Protein 4ZA3 (pdb70)

B-factor: mean 21.5, std 9.91, range [5.58, 64.9]

Foldseek 3Di:
DQEDELVDDALVVLVVSLVVVLVVLQVVFDDDPLGFTAGDPPDPLLPQWDWYWYAAPVRFIKIWTAGSQALFTAKIDADQEIEGEPPRPPCNCVRPSVRHHYDYDDFHRDQVGLCVLLVHHLQPQKEASVLQRVLRVCVNVVVPNCVSSSSSHCCQQHRLVSFWVVSSVVHNVCRVVVPIDGDDQQSVLCVVCQQVVQQQQVVCSVVVFFGPDWGWHADPVRRTDTDGGSPDCNPSVIGRYHRDDDD/DVVADFKDKAFKAAPPLWTWFQPPLDDAAPRFIATHHDDDDQRRIWMDGPQQFTDTPQWTWAADDLAWDGFIHTHHCVVCPVASYWDADPQAAIARVPSRFTWFCPDQDRRGTIHTHHDLLWLRRHMDTGHDRFWDKWWKAFAPRWTWFQDDVRWAIATDHDDPPPQRRIWTQHRSQWTARVVDRQKTWFADPDPVDFFITIDGDGRGLRGHWDQDPVAFTDSVSVQWTWFHVVSDRVVRTIGTGHDDPPHGGRGMDIGD

Sequence (507 aa):
NLSLSQSNFSADTYKSFIKNLRKQLTIGASYGSAGIPILKHSVPICERFLLVDLTNGDNETITLAINVEDAGFAAYRAADRSYFFQNAPPIASYVIFTD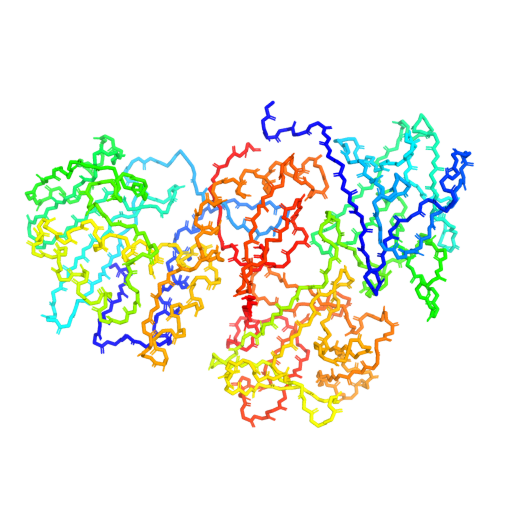TNQNIMNFNNTFESIEIVGGTTRSETPLGIMHFEASIFHLFVHDENYVPTSFLVLIQMVLEAAKFKFIEQKVIHSIMDMEDFTPGLAMLSLEENWTQLSLQLQASESLNGVFGDSVSLYNSMDEPIGVDSMYYPILTANMAFQLYQCPEQCSPQQRTTRISGRDGLCVDVYGALTADGSRVILYPCGQQQNQQWTFYPDNTIRSLGKCLATSALSSGSNVVITNCDYLRYDDGWMVSSSGTMMNKSSHLVLTANAATSRTNLTGENNVFAAKQAWRIGNYVEPIVTTIIGLRHMCLEATDNDTNVWLESCVKNKTKQYWALYSDDTIRVNNNRNLCVSSSTDSSSKLIVIRRCDGSINQRWVFTPQGTISNPGYEAVMDVAQNDVYLKKIVLSSATDKGNGQQWTVFY

CATH classification: 3.40.420.10 (+1 more: 4.10.470.10)

Radius of gyration: 24.36 Å; Cα contacts (8 Å, |Δi|>4): 1250; chains: 2; bounding box: 47×76×57 Å

InterPro domains:
  IPR000772 Ricin B, lectin domain [PF00652] (296-414)
  IPR000772 Ricin B, lectin domain [PF00652] (426-543)
  IPR000772 Ricin B, lectin domain [SM00458] (294-417)
  IPR000772 Ricin B, lectin domain [SM00458] (421-546)
  IPR001574 Ribosome-inactivating protein [PF00161] (33-224)
  IPR001574 Ribosome-inactivating protein [PTHR33453] (37-368)
  IPR016138 Ribosome-inactivating protein, subdomain 1 [G3DSA:3.40.420.10] (24-186)
  IPR016139 Ribosome-inactivating protein, subdomain 2 [G3DSA:4.10.470.10] (187-270)
  IPR017989 Ribosome-inactivating protein type 1/2 [PR00396] (35-48)
  IPR017989 Ribosome-inactivating protein type 1/2 [PR00396] (84-99)
  IPR017989 Ribosome-inactivating protein type 1/2 [PR00396] (145-159)
  IPR017989 Ribosome-inactivating protein type 1/2 [PR00396] (174-194)
  IPR017989 Ribosome-inactivating protein type 1/2 [PR00396] (208-225)
  IPR035992 Ricin B-like lectins [SSF50370] (291-417)
  IPR035992 Ricin B-like lectins [SSF50370] (422-545)
  IPR036041 Ribosome-inactivating protein superfamily [SSF56371] (27-268)

Nearest PDB structures (foldseek):
  4zfy-assembly1_B  TM=9.962E-01  e=9.457E-48  Momordica charantia
  4hr6-assembly1_C  TM=9.450E-01  e=9.149E-32  Trichosanthes anguina
  3ca3-assembly1_A  TM=9.400E-01  e=1.411E-28  unclassified
  1hwo-assembly1_B  TM=9.481E-01  e=1.095E-26  Sambucus ebulus
  1ggp-assembly1_B  TM=9.446E-01  e=4.796E-24  Trichosanthes kirilowii

Solvent-accessible surface area: 20424 Å² total; per-residue (Å²): 105,46,61,10,35,28,104,94,26,46,9,94,37,0,71,54,6,0,99,57,0,32,108,77,0,25,104,61,17,52,139,32,70,12,30,1,20,14,1,51,89,102,9,77,38,105,114,47,29,30,49,0,30,0,18,2,59,93,134,44,50,0,7,0,0,0,16,9,38,51,1,16,2,2,0,0,74,0,67,88,62,0,15,10,3,110,65,12,25,123,88,0,38,161,43,13,11,85,138,23,97,71,64,131,10,105,13,50,36,56,25,114,22,1,29,140,66,30,64,35,60,34,60,100,6,58,0,0,26,134,34,0,47,28,5,0,72,34,0,38,67,34,54,132,131,110,3,9,33,2,0,1,6,0,10,0,0,0,1,6,0,0,18,0,31,2,0,4,3,50,0,0,52,4,12,95,94,130,114,64,35,64,4,38,80,7,2,32,5,0,15,124,16,9,64,50,0,0,22,3,6,15,2,4,92,48,1,22,6,0,0,20,63,53,4,60,0,62,18,67,145,85,89,72,2,22,0,2,0,11,20,0,24,0,0,15,11,6,4,19,0,4,35,68,59,15,153,168,94,19,58,17,124,97,59,54,1,29,0,0,0,14,57,16,14,0,0,5,0,104,57,46,105,70,68,82,42,14,94,0,18,2,108,51,40,19,141,68,113,14,0,50,0,18,1,56,59,76,45,16,0,59,3,54,62,46,0,2,12,25,61,39,144,77,49,46,40,45,0,12,0,25,61,22,108,78,37,113,108,53,93,10,10,86,16,45,64,24,2,6,0,43,23,63,80,26,113,9,0,0,0,0,67,44,111,71,7,151,24,56,0,16,2,25,96,37,72,73,3,0,50,4,1,5,7,0,0,65,49,8,83,26,3,60,2,13,0,7,10,26,143,26,16,2,1,16,5,16,80,149,18,59,38,4,38,3,46,74,48,80,190,74,80,73,61,1,54,0,0,5,28,2,2,33,3,1,12,2,37,87,56,88,105,32,0,1,1,2,27,117,82,112,107,43,138,44,2,13,2,109,112,26,86,7,30,38,16,3,0,3,26,22,12,42,116,4,14,0,21,0,26,23,92,151,11,10,1,17,2,11,151,67,53,5,145,80,95,103,2,27,28,31,85,73,71,137,102,46,86,1,12,77,13,14,9,31,10

Organism: Momordica charantia (NCBI:txid3673)

Structure (mmCIF, N/CA/C/O backbone):
data_4ZA3
#
_entry.id   4ZA3
#
_cell.length_a   141.400
_cell.length_b   119.590
_cell.length_c   44.860
_cell.angle_alpha   90.00
_cell.angle_beta   90.00
_cell.angle_gamma   90.00
#
_symmetry.space_group_name_H-M   'P 21 21 2'
#
loop_
_entity.id
_entity.type
_entity.pdbx_description
1 polymer 'rRNA N-glycosidase'
2 polymer 'rRNA N-glycosidase'
3 branched alpha-L-fucopyranose-(1-3)-2-acetamido-2-deoxy-beta-D-glucopyranose
4 branched beta-D-mannopyranose-(1-4)-2-acetamido-2-deoxy-beta-D-glucopyranose
5 branched 2-acetamido-2-deoxy-beta-D-glucopyranose-(1-4)-2-acetamido-2-deoxy-beta-D-glucopyranose
6 non-polymer 1,2-ETHANEDIOL
7 non-polymer 2-acetamido-2-deoxy-beta-D-glucopyranose
8 non-polymer GLYCEROL
9 water water
#
loop_
_atom_site.group_PDB
_atom_site.id
_atom_site.type_symbol
_atom_site.label_atom_id
_atom_site.label_alt_id
_atom_site.label_comp_id
_atom_site.label_asym_id
_atom_site.label_entity_id
_atom_site.label_seq_id
_atom_site.pdbx_PDB_ins_code
_atom_site.Cartn_x
_atom_site.Cartn_y
_atom_site.Cartn_z
_atom_site.occupancy
_atom_site.B_iso_or_equiv
_atom_site.auth_seq_id
_atom_site.auth_comp_id
_atom_site.auth_asym_id
_atom_site.auth_atom_id
_atom_site.pdbx_PDB_model_num
ATOM 1 N N . ASN A 1 1 ? 56.778 56.605 28.457 1.00 30.86 1 ASN A N 1
ATOM 2 C CA . ASN A 1 1 ? 56.446 57.828 27.767 1.00 30.08 1 ASN A CA 1
ATOM 3 C C . ASN A 1 1 ? 55.244 58.476 28.386 1.00 29.42 1 ASN A C 1
ATOM 4 O O . ASN A 1 1 ? 54.468 57.833 29.000 1.00 28.83 1 ASN A O 1
ATOM 9 N N . LEU A 1 2 ? 55.101 59.772 28.197 1.00 26.20 2 LEU A N 1
ATOM 10 C CA . LEU A 1 2 ? 53.933 60.477 28.674 1.00 26.89 2 LEU A CA 1
ATOM 11 C C . LEU A 1 2 ? 52.784 59.787 27.951 1.00 24.37 2 LEU A C 1
ATOM 12 O O . LEU A 1 2 ? 52.903 59.464 26.836 1.00 24.70 2 LEU A O 1
ATOM 17 N N . SER A 1 3 ? 51.700 59.542 28.644 1.00 24.48 3 SER A N 1
ATOM 18 C CA . SER A 1 3 ? 50.628 58.827 28.023 1.00 24.19 3 SER A CA 1
ATOM 19 C C . SER A 1 3 ? 49.241 59.194 28.492 1.00 22.54 3 SER A C 1
ATOM 20 O O . SER A 1 3 ? 49.081 59.792 29.497 1.00 21.63 3 SER A O 1
ATOM 23 N N . LEU A 1 4 ? 48.274 58.819 27.670 1.00 21.07 4 LEU A N 1
ATOM 24 C CA . LEU A 1 4 ? 46.872 59.025 27.939 1.00 22.29 4 LEU A CA 1
ATOM 25 C C . LEU A 1 4 ? 46.135 57.775 27.467 1.00 22.69 4 LEU A C 1
ATOM 26 O O . LEU A 1 4 ? 46.349 57.321 26.365 1.00 21.36 4 LEU A O 1
ATOM 31 N N . SER A 1 5 ? 45.259 57.254 28.312 1.00 22.96 5 SER A N 1
ATOM 32 C CA . SER A 1 5 ? 44.470 56.083 28.009 1.00 23.91 5 SER A CA 1
ATOM 33 C C . SER A 1 5 ? 42.975 56.339 28.110 1.00 24.30 5 SER A C 1
ATOM 34 O O . SER A 1 5 ? 42.535 56.997 28.978 1.00 22.82 5 SER A O 1
ATOM 37 N N . GLN A 1 6 ? 42.214 55.797 27.179 1.00 23.76 6 GLN A N 1
ATOM 38 C CA . GLN A 1 6 ? 40.781 55.987 27.171 1.00 27.50 6 GLN A CA 1
ATOM 39 C C . GLN A 1 6 ? 40.060 55.403 28.380 1.00 30.17 6 GLN A C 1
ATOM 40 O O . GLN A 1 6 ? 38.936 55.740 28.664 1.00 33.57 6 GLN A O 1
ATOM 46 N N . SER A 1 7 ? 40.721 54.520 29.086 1.00 29.85 7 SER A N 1
ATOM 47 C CA . SER A 1 7 ? 40.149 53.941 30.278 1.00 33.73 7 SER A CA 1
ATOM 48 C C . SER A 1 7 ? 40.163 54.917 31.455 1.00 34.62 7 SER A C 1
ATOM 49 O O . SER A 1 7 ? 39.512 54.734 32.444 1.00 33.87 7 SER A O 1
ATOM 52 N N . ASN A 1 8 ? 40.845 55.915 31.356 1.00 33.04 8 ASN A N 1
ATOM 53 C CA . ASN A 1 8 ? 40.897 56.970 32.358 1.00 36.20 8 ASN A CA 1
ATOM 54 C C . ASN A 1 8 ? 41.032 58.279 31.608 1.00 34.20 8 ASN A C 1
ATOM 55 O O . ASN A 1 8 ? 42.058 58.956 31.690 1.00 33.45 8 ASN A O 1
ATOM 60 N N . PHE A 1 9 ? 40.033 58.682 30.942 1.00 30.26 9 PHE A N 1
ATOM 61 C CA . PHE A 1 9 ? 39.976 59.891 30.171 1.00 30.64 9 PHE A CA 1
ATOM 62 C C . PHE A 1 9 ? 38.924 60.875 30.678 1.00 28.99 9 PHE A C 1
ATOM 63 O O . PHE A 1 9 ? 37.820 60.878 30.248 1.00 32.64 9 PHE A O 1
ATOM 71 N N . SER A 1 10 ? 39.311 61.698 31.605 1.00 24.46 10 SER A N 1
ATOM 72 C CA . SER A 1 10 ? 38.447 62.682 32.165 1.00 21.78 10 SER A CA 1
ATOM 73 C C . SER A 1 10 ? 39.020 64.065 31.905 1.00 19.09 10 SER A C 1
ATOM 74 O O . SER A 1 10 ? 40.123 64.202 31.504 1.00 19.12 10 SER A O 1
ATOM 77 N N . ALA A 1 11 ? 38.236 65.068 32.158 1.00 17.54 11 ALA A N 1
ATOM 78 C CA . ALA A 1 11 ? 38.749 66.388 31.989 1.00 17.91 11 ALA A CA 1
ATOM 79 C C . ALA A 1 11 ? 40.023 66.584 32.826 1.00 18.41 11 ALA A C 1
ATOM 80 O O . ALA A 1 11 ? 40.932 67.195 32.407 1.00 17.39 11 ALA A O 1
ATOM 82 N N . ASP A 1 12 ? 40.060 66.023 34.022 1.00 17.56 12 ASP A N 1
ATOM 83 C CA . ASP A 1 12 ? 41.246 66.199 34.829 1.00 18.87 12 ASP A CA 1
ATOM 84 C C . ASP A 1 12 ? 42.475 65.499 34.242 1.00 18.08 12 ASP A C 1
ATOM 85 O O . ASP A 1 12 ? 43.514 66.031 34.207 1.00 16.95 12 ASP A O 1
ATOM 90 N N . THR A 1 13 ? 42.318 64.267 33.800 1.00 18.02 13 THR A N 1
ATOM 91 C CA . THR A 1 13 ? 43.457 63.565 33.260 1.00 17.99 13 THR A CA 1
ATOM 92 C C . THR A 1 13 ? 43.913 64.140 31.924 1.00 16.86 13 THR A C 1
ATOM 93 O O . THR A 1 13 ? 45.065 64.193 31.650 1.00 16.71 13 THR A O 1
ATOM 97 N N . TYR A 1 14 ? 42.975 64.617 31.123 1.00 15.33 14 TYR A N 1
ATOM 98 C CA . TYR A 1 14 ? 43.304 65.249 29.854 1.00 15.03 14 TYR A CA 1
ATOM 99 C C . TYR A 1 14 ? 44.090 66.537 30.118 1.00 15.05 14 TYR A C 1
ATOM 100 O O . TYR A 1 14 ? 45.113 66.771 29.557 1.00 15.51 14 TYR A O 1
ATOM 109 N N . LYS A 1 15 ? 43.593 67.340 31.025 1.00 15.08 15 LYS A N 1
ATOM 110 C CA . LYS A 1 15 ? 44.281 68.556 31.380 1.00 16.28 15 LYS A CA 1
ATOM 111 C C . LYS A 1 15 ? 45.701 68.290 31.868 1.00 16.19 15 LYS A C 1
ATOM 112 O O . LYS A 1 15 ? 46.590 68.963 31.505 1.00 14.11 15 LYS A O 1
ATOM 118 N N . SER A 1 16 ? 45.874 67.274 32.686 1.00 16.46 16 SER A N 1
ATOM 119 C CA . SER A 1 16 ? 47.198 66.945 33.171 1.00 17.81 16 SER A CA 1
ATOM 120 C C . SER A 1 16 ? 48.116 66.507 32.069 1.00 16.80 16 SER A C 1
ATOM 121 O O . SER A 1 16 ? 49.225 66.872 32.053 1.00 17.39 16 SER A O 1
ATOM 124 N N . PHE A 1 17 ? 47.572 65.756 31.137 1.00 16.01 17 PHE A N 1
ATOM 125 C CA . PHE A 1 17 ? 48.318 65.276 30.000 1.00 15.42 17 PHE A CA 1
ATOM 126 C C . PHE A 1 17 ? 48.819 66.445 29.149 1.00 14.87 17 PHE A C 1
ATOM 127 O O . PHE A 1 17 ? 49.932 66.508 28.819 1.00 14.99 17 PHE A O 1
ATOM 135 N N . ILE A 1 18 ? 47.927 67.370 28.849 1.00 14.00 18 ILE A N 1
ATOM 136 C CA . ILE A 1 18 ? 48.287 68.522 28.059 1.00 13.26 18 ILE A CA 1
ATOM 137 C C . ILE A 1 18 ? 49.319 69.390 28.801 1.00 14.39 18 ILE A C 1
ATOM 138 O O . ILE A 1 18 ? 50.248 69.840 28.240 1.00 13.84 18 ILE A O 1
ATOM 143 N N . LYS A 1 19 ? 49.109 69.580 30.083 1.00 15.33 19 LYS A N 1
ATOM 144 C CA . LYS A 1 19 ? 50.035 70.349 30.909 1.00 17.75 19 LYS A CA 1
ATOM 145 C C . LYS A 1 19 ? 51.425 69.739 30.841 1.00 17.33 19 LYS A C 1
ATOM 146 O O . LYS A 1 19 ? 52.380 70.414 30.640 1.00 16.48 19 LYS A O 1
ATOM 152 N N . ASN A 1 20 ? 51.493 68.440 31.001 1.00 16.91 20 ASN A N 1
ATOM 153 C CA . ASN A 1 20 ? 52.764 67.769 30.946 1.00 18.09 20 ASN A CA 1
ATOM 154 C C . ASN A 1 20 ? 53.408 67.761 29.558 1.00 16.91 20 ASN A C 1
ATOM 155 O O . ASN A 1 20 ? 54.580 67.907 29.418 1.00 16.55 20 ASN A O 1
ATOM 160 N N . LEU A 1 21 ? 52.583 67.639 28.534 1.00 15.82 21 LEU A N 1
ATOM 161 C CA . LEU A 1 21 ? 53.086 67.696 27.198 1.00 15.20 21 LEU A CA 1
ATOM 162 C C . LEU A 1 21 ? 53.764 69.084 26.927 1.00 14.63 21 LEU A C 1
ATOM 163 O O . LEU A 1 21 ? 54.789 69.164 26.362 1.00 14.12 21 LEU A O 1
ATOM 168 N N . ARG A 1 22 ? 53.103 70.143 27.361 1.00 13.66 22 ARG A N 1
ATOM 169 C CA . ARG A 1 22 ? 53.673 71.456 27.206 1.00 14.52 22 ARG A CA 1
ATOM 170 C C . ARG A 1 22 ? 55.011 71.545 27.959 1.00 15.91 22 ARG A C 1
ATOM 171 O O . ARG A 1 22 ? 55.924 72.085 27.490 1.00 14.81 22 ARG A O 1
ATOM 179 N N . LYS A 1 23 ? 55.041 70.970 29.149 1.00 16.75 23 LYS A N 1
ATOM 180 C CA . LYS A 1 23 ? 56.253 71.024 29.938 1.00 19.57 23 LYS A CA 1
ATOM 181 C C . LYS A 1 23 ? 57.389 70.352 29.250 1.00 18.41 23 LYS A C 1
ATOM 182 O O . LYS A 1 23 ? 58.437 70.874 29.194 1.00 18.79 23 LYS A O 1
ATOM 188 N N . GLN A 1 24 ? 57.122 69.193 28.725 1.00 18.55 24 GLN A N 1
ATOM 189 C CA . GLN A 1 24 ? 58.149 68.472 28.037 1.00 19.38 24 GLN A CA 1
ATOM 190 C C . GLN A 1 24 ? 58.630 69.168 26.784 1.00 18.83 24 GLN A C 1
ATOM 191 O O . GLN A 1 24 ? 59.764 69.211 26.536 1.00 19.76 24 GLN A O 1
ATOM 197 N N . LEU A 1 25 ? 57.716 69.727 26.022 1.00 16.49 25 LEU A N 1
ATOM 198 C CA . LEU A 1 25 ? 58.118 70.407 24.805 1.00 15.97 25 LEU A CA 1
ATOM 199 C C . LEU A 1 25 ? 58.916 71.688 25.057 1.00 16.06 25 LEU A C 1
ATOM 200 O O . LEU A 1 25 ? 59.645 72.109 24.218 1.00 15.99 25 LEU A O 1
ATOM 205 N N . THR A 1 26 ? 58.671 72.272 26.214 1.00 15.57 26 THR A N 1
ATOM 206 C CA . THR A 1 26 ? 59.303 73.524 26.576 1.00 16.67 26 THR A CA 1
ATOM 207 C C . THR A 1 26 ? 60.609 73.434 27.358 1.00 17.44 26 THR A C 1
ATOM 208 O O . THR A 1 26 ? 61.174 74.403 27.716 1.00 17.51 26 THR A O 1
ATOM 212 N N . ILE A 1 27 ? 61.076 72.222 27.555 1.00 19.28 27 ILE A N 1
ATOM 213 C CA . ILE A 1 27 ? 62.351 72.061 28.188 1.00 20.47 27 ILE A CA 1
ATOM 214 C C . ILE A 1 27 ? 63.378 72.778 27.296 1.00 18.48 27 ILE A C 1
ATOM 215 O O . ILE A 1 27 ? 63.423 72.568 26.147 1.00 18.04 27 ILE A O 1
ATOM 220 N N . GLY A 1 28 ? 64.169 73.648 27.874 1.00 20.54 28 GLY A N 1
ATOM 221 C CA . GLY A 1 28 ? 65.156 74.348 27.098 1.00 19.75 28 GLY A CA 1
ATOM 222 C C . GLY A 1 28 ? 64.637 75.442 26.195 1.00 19.71 28 GLY A C 1
ATOM 223 O O . GLY A 1 28 ? 65.329 75.908 25.386 1.00 19.64 28 GLY A O 1
ATOM 224 N N . ALA A 1 29 ? 63.404 75.844 26.368 1.00 19.23 29 ALA A N 1
ATOM 225 C CA . ALA A 1 29 ? 62.876 76.876 25.536 1.00 18.92 29 ALA A CA 1
ATOM 226 C C . ALA A 1 29 ? 63.503 78.227 25.827 1.00 18.08 29 ALA A C 1
ATOM 227 O O . ALA A 1 29 ? 64.006 78.435 26.866 1.00 19.23 29 ALA A O 1
ATOM 229 N N . SER A 1 30 ? 63.397 79.156 24.898 1.00 17.83 30 SER A N 1
ATOM 230 C CA . SER A 1 30 ? 63.828 80.511 25.125 1.00 18.67 30 SER A CA 1
ATOM 231 C C . SER A 1 30 ? 62.576 81.367 25.432 1.00 19.77 30 SER A C 1
ATOM 232 O O . SER A 1 30 ? 61.476 80.923 25.216 1.00 18.27 30 SER A O 1
ATOM 235 N N . TYR A 1 31 ? 62.816 82.547 25.969 1.00 19.57 31 TYR A N 1
ATOM 236 C CA . TYR A 1 31 ? 61.758 83.455 26.335 1.00 20.38 31 TYR A CA 1
ATOM 237 C C . TYR A 1 31 ? 62.068 84.877 25.938 1.00 22.51 31 TYR A C 1
ATOM 238 O O . TYR A 1 31 ? 63.190 85.290 26.028 1.00 23.00 31 TYR A O 1
ATOM 247 N N . GLY A 1 32 ? 61.029 85.600 25.577 1.00 19.80 32 GLY A N 1
ATOM 248 C CA . GLY A 1 32 ? 61.132 86.987 25.238 1.00 20.08 32 GLY A CA 1
ATOM 249 C C . GLY A 1 32 ? 60.264 87.821 26.173 1.00 19.65 32 GLY A C 1
ATOM 250 O O . GLY A 1 32 ? 59.846 87.369 27.200 1.00 18.62 32 GLY A O 1
ATOM 251 N N . SER A 1 33 ? 59.972 89.045 25.762 1.00 21.04 33 SER A N 1
ATOM 252 C CA . SER A 1 33 ? 59.160 89.919 26.596 1.00 22.28 33 SER A CA 1
ATOM 253 C C . SER A 1 33 ? 57.795 89.402 26.904 1.00 21.89 33 SER A C 1
ATOM 254 O O . SER A 1 33 ? 57.309 89.591 27.944 1.00 22.53 33 SER A O 1
ATOM 257 N N . ALA A 1 34 ? 57.224 88.739 25.997 1.00 19.68 34 ALA A N 1
ATOM 258 C CA . ALA A 1 34 ? 55.891 88.229 26.198 1.00 19.53 34 ALA A CA 1
ATOM 259 C C . ALA A 1 34 ? 55.803 87.133 27.229 1.00 19.67 34 ALA A C 1
ATOM 260 O O . ALA A 1 34 ? 54.763 86.877 27.725 1.00 21.56 34 ALA A O 1
ATOM 262 N N . GLY A 1 35 ? 56.910 86.482 27.503 1.00 17.07 35 GLY A N 1
ATOM 263 C CA . GLY A 1 35 ? 56.914 85.437 28.482 1.00 17.30 35 GLY A CA 1
ATOM 264 C C . GLY A 1 35 ? 56.345 84.117 28.041 1.00 16.94 35 GLY A C 1
ATOM 265 O O . GLY A 1 35 ? 56.118 83.273 28.828 1.00 17.32 35 GLY A O 1
ATOM 266 N N . ILE A 1 36 ? 56.129 83.989 26.749 1.00 15.44 36 ILE A N 1
ATOM 267 C CA . ILE A 1 36 ? 55.610 82.760 26.167 1.00 15.43 36 ILE A CA 1
ATOM 268 C C . ILE A 1 36 ? 56.790 81.965 25.636 1.00 14.48 36 ILE A C 1
ATOM 269 O O . ILE A 1 36 ? 57.492 82.462 24.857 1.00 14.77 36 ILE A O 1
ATOM 274 N N . PRO A 1 37 ? 56.977 80.765 26.100 1.00 14.25 37 PRO A N 1
ATOM 275 C CA . PRO A 1 37 ? 58.132 79.986 25.669 1.00 14.21 37 PRO A CA 1
ATOM 276 C C . PRO A 1 37 ? 58.235 79.738 24.178 1.00 15.01 37 PRO A C 1
ATOM 277 O O . PRO A 1 37 ? 57.261 79.523 23.552 1.00 15.24 37 PRO A O 1
ATOM 281 N N . ILE A 1 38 ? 59.464 79.761 23.692 1.00 14.57 38 ILE A N 1
ATOM 282 C CA . ILE A 1 38 ? 59.761 79.547 22.311 1.00 14.50 38 ILE A CA 1
ATOM 283 C C . ILE A 1 38 ? 60.462 78.181 22.217 1.00 15.25 38 ILE A C 1
ATOM 284 O O . ILE A 1 38 ? 61.425 77.959 22.861 1.00 15.93 38 ILE A O 1
ATOM 289 N N . LEU A 1 39 ? 59.912 77.315 21.406 1.00 13.91 39 LEU A N 1
ATOM 290 C CA . LEU A 1 39 ? 60.437 75.982 21.246 1.00 14.19 39 LEU A CA 1
ATOM 291 C C . LEU A 1 39 ? 61.907 75.998 20.795 1.00 15.22 39 LEU A C 1
ATOM 292 O O . LEU A 1 39 ? 62.373 76.908 20.229 1.00 14.29 39 LEU A O 1
ATOM 297 N N . LYS A 1 40 ? 62.581 74.892 21.062 1.00 16.99 40 LYS A N 1
ATOM 298 C CA . LYS A 1 40 ? 63.988 74.751 20.702 1.00 18.46 40 LYS A CA 1
ATOM 299 C C . LYS A 1 40 ? 64.175 74.753 19.196 1.00 18.26 40 LYS A C 1
ATOM 300 O O . LYS A 1 40 ? 63.265 74.517 18.509 1.00 17.13 40 LYS A O 1
ATOM 306 N N . HIS A 1 41 ? 65.372 75.054 18.726 1.00 18.04 41 HIS A N 1
ATOM 307 C CA . HIS A 1 41 ? 65.693 75.080 17.322 1.00 19.77 41 HIS A CA 1
ATOM 308 C C . HIS A 1 41 ? 67.086 74.448 17.091 1.00 19.91 41 HIS A C 1
ATOM 309 O O . HIS A 1 41 ? 67.840 74.355 17.993 1.00 20.65 41 HIS A O 1
ATOM 316 N N . SER A 1 42 ? 67.320 74.017 15.876 1.00 22.24 42 SER A N 1
ATOM 317 C CA . SER A 1 42 ? 68.565 73.370 15.509 1.00 24.12 42 SER A CA 1
ATOM 318 C C . SER A 1 42 ? 68.882 72.232 16.485 1.00 22.96 42 SER A C 1
ATOM 319 O O . SER A 1 42 ? 69.960 72.116 16.975 1.00 24.33 42 SER A O 1
ATOM 322 N N . VAL A 1 43 ? 67.896 71.403 16.760 1.00 21.52 43 VAL A N 1
ATOM 323 C CA . VAL A 1 43 ? 68.054 70.305 17.693 1.00 21.05 43 VAL A CA 1
ATOM 324 C C . VAL A 1 43 ? 68.635 69.087 16.980 1.00 20.11 43 VAL A C 1
ATOM 325 O O . VAL A 1 43 ? 68.134 68.688 15.993 1.00 19.36 43 VAL A O 1
ATOM 329 N N . PRO A 1 44 ? 69.702 68.504 17.516 1.00 22.16 44 PRO A N 1
ATOM 330 C CA . PRO A 1 44 ? 70.286 67.328 16.860 1.00 21.92 44 PRO A CA 1
ATOM 331 C C . PRO A 1 44 ? 69.229 66.251 16.678 1.00 19.28 44 PRO A C 1
ATOM 332 O O . PRO A 1 44 ? 68.419 66.035 17.575 1.00 18.89 44 PRO A O 1
ATOM 336 N N . ILE A 1 45 ? 69.238 65.587 15.529 1.00 20.49 45 ILE A N 1
ATOM 337 C CA . ILE A 1 45 ? 68.243 64.561 15.228 1.00 21.09 45 ILE A CA 1
ATOM 338 C C . ILE A 1 45 ? 68.053 63.487 16.302 1.00 21.60 45 ILE A C 1
ATOM 339 O O . ILE A 1 45 ? 66.927 63.078 16.577 1.00 18.45 45 ILE A O 1
ATOM 344 N N . CYS A 1 46 ? 69.140 63.034 16.912 1.00 21.42 46 CYS A N 1
ATOM 345 C CA . CYS A 1 46 ? 69.030 62.033 17.967 1.00 22.39 46 CYS A CA 1
ATOM 346 C C . CYS A 1 46 ? 68.144 62.557 19.152 1.00 21.37 46 CYS A C 1
ATOM 347 O O . CYS A 1 46 ? 67.779 61.783 20.045 1.00 20.97 46 CYS A O 1
ATOM 350 N N . GLU A 1 47 ? 67.792 63.855 19.156 1.00 21.81 47 GLU A N 1
ATOM 351 C CA . GLU A 1 47 ? 66.987 64.474 20.254 1.00 21.94 47 GLU A CA 1
ATOM 352 C C . GLU A 1 47 ? 65.861 65.243 19.989 1.00 19.83 47 GLU A C 1
ATOM 353 O O . GLU A 1 47 ? 65.245 65.907 20.819 1.00 21.17 47 GLU A O 1
ATOM 359 N N . ARG A 1 48 ? 65.596 65.149 18.749 1.00 18.33 48 ARG A N 1
ATOM 360 C CA . ARG A 1 48 ? 64.490 65.929 18.228 1.00 16.93 48 ARG A CA 1
ATOM 361 C C . ARG A 1 48 ? 63.076 65.424 18.447 1.00 17.78 48 ARG A C 1
ATOM 362 O O . ARG A 1 48 ? 62.168 66.114 18.123 1.00 16.97 48 ARG A O 1
ATOM 370 N N . PHE A 1 49 ? 62.922 64.228 18.969 1.00 17.34 49 PHE A N 1
ATOM 371 C CA . PHE A 1 49 ? 61.577 63.689 19.117 1.00 18.67 49 PHE A CA 1
ATOM 372 C C . PHE A 1 49 ? 61.172 63.378 20.519 1.00 19.94 49 PHE A C 1
ATOM 373 O O . PHE A 1 49 ? 61.925 62.909 21.297 1.00 21.60 49 PHE A O 1
ATOM 381 N N . LEU A 1 50 ? 59.911 63.668 20.800 1.00 17.89 50 LEU A N 1
ATOM 382 C CA . LEU A 1 50 ? 59.270 63.404 22.057 1.00 17.82 50 LEU A CA 1
ATOM 383 C C . LEU A 1 50 ? 58.219 62.344 21.745 1.00 17.42 50 LEU A C 1
ATOM 384 O O . LEU A 1 50 ? 57.437 62.522 20.875 1.00 16.78 50 LEU A O 1
ATOM 389 N N . LEU A 1 51 ? 58.260 61.246 22.465 1.00 17.67 51 LEU A N 1
ATOM 390 C CA . LEU A 1 51 ? 57.324 60.180 22.243 1.00 17.96 51 LEU A CA 1
ATOM 391 C C . LEU A 1 51 ? 56.193 60.235 23.255 1.00 18.01 51 LEU A C 1
ATOM 392 O O . LEU A 1 51 ? 56.394 60.412 24.388 1.00 18.96 51 LEU A O 1
ATOM 397 N N . VAL A 1 52 ? 54.981 60.025 22.780 1.00 18.37 52 VAL A N 1
ATOM 398 C CA . VAL A 1 52 ? 53.854 59.995 23.643 1.00 18.20 52 VAL A CA 1
ATOM 399 C C . VAL A 1 52 ? 53.000 58.815 23.215 1.00 15.89 52 VAL A C 1
ATOM 400 O O . VAL A 1 52 ? 52.854 58.574 22.077 1.00 15.54 52 VAL A O 1
ATOM 404 N N . ASP A 1 53 ? 52.462 58.134 24.192 1.00 16.69 53 ASP A N 1
ATOM 405 C CA . ASP A 1 53 ? 51.635 56.991 23.980 1.00 16.84 53 ASP A CA 1
ATOM 406 C C . ASP A 1 53 ? 50.139 57.299 24.170 1.00 16.26 53 ASP A C 1
ATOM 407 O O . ASP A 1 53 ? 49.771 57.920 25.109 1.00 17.56 53 ASP A O 1
ATOM 412 N N . LEU A 1 54 ? 49.290 56.796 23.286 1.00 15.03 54 LEU A N 1
ATOM 413 C CA . LEU A 1 54 ? 47.849 56.918 23.416 1.00 15.11 54 LEU A CA 1
ATOM 414 C C . LEU A 1 54 ? 47.271 55.506 23.339 1.00 15.21 54 LEU A C 1
ATOM 415 O O . LEU A 1 54 ? 47.574 54.798 22.462 1.00 15.68 54 LEU A O 1
ATOM 420 N N . THR A 1 55 ? 46.409 55.176 24.280 1.00 15.70 55 THR A N 1
ATOM 421 C CA . THR A 1 55 ? 45.774 53.872 24.315 1.00 15.81 55 THR A CA 1
ATOM 422 C C . THR A 1 55 ? 44.266 54.005 24.111 1.00 15.80 55 THR A C 1
ATOM 423 O O . THR A 1 55 ? 43.660 54.832 24.659 1.00 16.25 55 THR A O 1
ATOM 427 N N . ASN A 1 56 ? 43.695 53.154 23.279 1.00 16.04 56 ASN A N 1
ATOM 428 C CA . ASN A 1 56 ? 42.273 53.192 22.972 1.00 17.03 56 ASN A CA 1
ATOM 429 C C . ASN A 1 56 ? 41.449 52.387 23.975 1.00 19.24 56 ASN A C 1
ATOM 430 O O . ASN A 1 56 ? 41.958 52.052 24.998 1.00 20.63 56 ASN A O 1
ATOM 435 N N . GLY A 1 57 ? 40.211 52.104 23.637 1.00 19.15 57 GLY A N 1
ATOM 436 C CA . GLY A 1 57 ? 39.327 51.403 24.537 1.00 20.86 57 GLY A CA 1
ATOM 437 C C . GLY A 1 57 ? 39.516 49.907 24.588 1.00 23.13 57 GLY A C 1
ATOM 438 O O . GLY A 1 57 ? 38.927 49.230 25.378 1.00 23.28 57 GLY A O 1
ATOM 439 N N . ASP A 1 58 ? 40.332 49.414 23.670 1.00 22.84 58 ASP A N 1
ATOM 440 C CA . ASP A 1 58 ? 40.643 48.004 23.481 1.00 26.30 58 ASP A CA 1
ATOM 441 C C . ASP A 1 58 ? 41.995 47.670 24.062 1.00 24.64 58 ASP A C 1
ATOM 442 O O . ASP A 1 58 ? 42.542 46.633 23.781 1.00 26.31 58 ASP A O 1
ATOM 447 N N . ASN A 1 59 ? 42.567 48.573 24.825 1.00 24.08 59 AS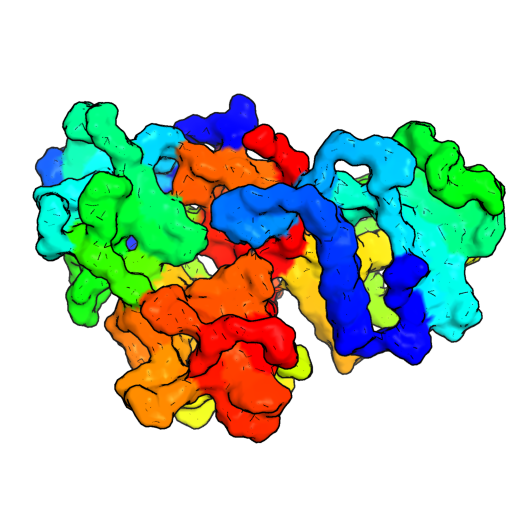N A N 1
ATOM 448 C CA . ASN A 1 59 ? 43.904 48.368 25.333 1.00 26.23 59 ASN A CA 1
ATOM 449 C C . ASN A 1 59 ? 44.943 48.260 24.222 1.00 25.06 59 ASN A C 1
ATOM 450 O O . ASN A 1 59 ? 45.893 47.580 24.371 1.00 29.32 59 ASN A O 1
ATOM 455 N N . GLU A 1 60 ? 44.737 48.965 23.107 1.00 21.89 60 GLU A N 1
ATOM 456 C CA . GLU A 1 60 ? 45.655 49.021 21.966 1.00 22.60 60 GLU A CA 1
ATOM 457 C C . GLU A 1 60 ? 46.380 50.385 22.008 1.00 21.03 60 GLU A C 1
ATOM 458 O O . GLU A 1 60 ? 45.775 51.379 22.162 1.00 19.40 60 GLU A O 1
ATOM 464 N N . THR A 1 61 ? 47.677 50.366 21.909 1.00 19.08 61 THR A N 1
ATOM 465 C CA . THR A 1 61 ? 48.449 51.565 22.051 1.00 18.11 61 THR A CA 1
ATOM 466 C C . THR A 1 61 ? 49.261 51.955 20.842 1.00 18.18 61 THR A C 1
ATOM 467 O O . THR A 1 61 ? 49.790 51.117 20.207 1.00 18.13 61 THR A O 1
ATOM 471 N N . ILE A 1 62 ? 49.350 53.250 20.578 1.00 16.37 62 ILE A N 1
ATOM 472 C CA . ILE A 1 62 ? 50.211 53.777 19.533 1.00 16.31 62 ILE A CA 1
ATOM 473 C C . ILE A 1 62 ? 51.179 54.753 20.211 1.00 16.04 62 ILE A C 1
ATOM 474 O O . ILE A 1 62 ? 50.847 55.335 21.202 1.00 16.69 62 ILE A O 1
ATOM 479 N N . THR A 1 63 ? 52.354 54.885 19.631 1.00 15.93 63 THR A N 1
ATOM 480 C CA . THR A 1 63 ? 53.346 55.808 20.110 1.00 15.95 63 THR A CA 1
ATOM 481 C C . THR A 1 63 ? 53.591 56.827 19.003 1.00 15.13 63 THR A C 1
ATOM 482 O O . THR A 1 63 ? 54.004 56.481 17.985 1.00 14.93 63 THR A O 1
ATOM 486 N N . LEU A 1 64 ? 53.327 58.084 19.280 1.00 14.82 64 LEU A N 1
ATOM 487 C CA . LEU A 1 64 ? 53.511 59.138 18.322 1.00 15.60 64 LEU A CA 1
ATOM 488 C C . LEU A 1 64 ? 54.797 59.871 18.605 1.00 14.39 64 LEU A C 1
ATOM 489 O O . LEU A 1 64 ? 55.127 60.122 19.709 1.00 15.70 64 LEU A O 1
ATOM 494 N N . ALA A 1 65 ? 55.484 60.237 17.553 1.00 14.38 65 ALA A N 1
ATOM 495 C CA . ALA A 1 65 ? 56.714 60.961 17.682 1.00 14.19 65 ALA A CA 1
ATOM 496 C C . ALA A 1 65 ? 56.435 62.397 17.299 1.00 13.28 65 ALA A C 1
ATOM 497 O O . ALA A 1 65 ? 56.063 62.644 16.234 1.00 13.97 65 ALA A O 1
ATOM 499 N N . ILE A 1 66 ? 56.680 63.281 18.231 1.00 13.62 66 ILE A N 1
ATOM 500 C CA . ILE A 1 66 ? 56.479 64.697 18.042 1.00 14.05 66 ILE A CA 1
ATOM 501 C C . ILE A 1 66 ? 57.822 65.405 17.855 1.00 14.38 66 ILE A C 1
ATOM 502 O O . ILE A 1 66 ? 58.670 65.262 18.636 1.00 15.60 66 ILE A O 1
ATOM 507 N N . ASN A 1 67 ? 57.941 66.209 16.806 1.00 14.01 67 ASN A N 1
ATOM 508 C CA . ASN A 1 67 ? 59.129 66.988 16.551 1.00 14.27 67 ASN A CA 1
ATOM 509 C C . ASN A 1 67 ? 59.124 68.142 17.584 1.00 15.46 67 ASN A C 1
ATOM 510 O O . ASN A 1 67 ? 58.231 68.922 17.608 1.00 14.59 67 ASN A O 1
ATOM 515 N N . VAL A 1 68 ? 60.126 68.184 18.451 1.00 14.98 68 VAL A N 1
ATOM 516 C CA . VAL A 1 68 ? 60.181 69.210 19.472 1.00 15.86 68 VAL A CA 1
ATOM 517 C C . VAL A 1 68 ? 60.417 70.619 18.949 1.00 14.45 68 VAL A C 1
ATOM 518 O O . VAL A 1 68 ? 60.220 71.519 19.656 1.00 15.35 68 VAL A O 1
ATOM 522 N N . GLU A 1 69 ? 60.810 70.738 17.707 1.00 15.27 69 GLU A N 1
ATOM 523 C CA . GLU A 1 69 ? 61.037 72.042 17.133 1.00 15.60 69 GLU A CA 1
ATOM 524 C C . GLU A 1 69 ? 59.741 72.717 16.675 1.00 16.49 69 GLU A C 1
ATOM 525 O O . GLU A 1 69 ? 59.661 73.890 16.608 1.00 15.81 69 GLU A O 1
ATOM 531 N N . ASP A 1 70 ? 58.742 71.928 16.316 1.00 16.12 70 ASP A N 1
ATOM 532 C CA . ASP A 1 70 ? 57.512 72.505 15.797 1.00 16.09 7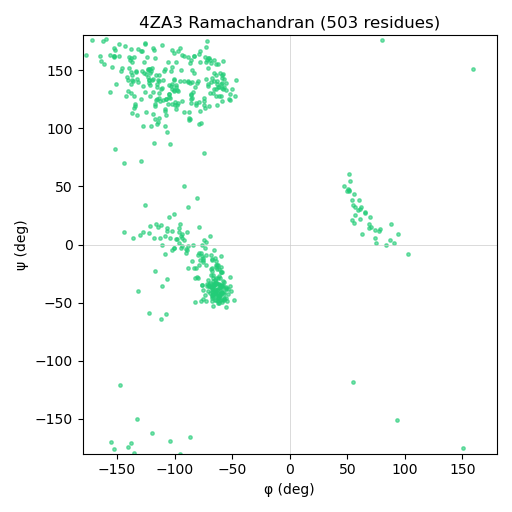0 ASP A CA 1
ATOM 533 C C . ASP A 1 70 ? 56.228 71.904 16.331 1.00 15.65 70 ASP A C 1
ATOM 534 O O . ASP A 1 70 ? 55.206 72.236 15.876 1.00 14.71 70 ASP A O 1
ATOM 539 N N . ALA A 1 71 ? 56.329 71.011 17.293 1.00 15.07 71 ALA A N 1
ATOM 540 C CA . ALA A 1 71 ? 55.146 70.428 17.846 1.00 15.11 71 ALA A CA 1
ATOM 541 C C . ALA A 1 71 ? 54.195 69.794 16.837 1.00 15.84 71 ALA A C 1
ATOM 542 O O . ALA A 1 71 ? 53.037 69.846 16.984 1.00 16.41 71 ALA A O 1
ATOM 544 N N . GLY A 1 72 ? 54.777 69.157 15.851 1.00 15.14 72 GLY A N 1
ATOM 545 C CA . GLY A 1 72 ? 54.030 68.424 14.872 1.00 14.33 72 GLY A CA 1
ATOM 546 C C . GLY A 1 72 ? 54.375 66.926 14.932 1.00 15.00 72 GLY A C 1
ATOM 547 O O . GLY A 1 72 ? 55.383 66.552 15.432 1.00 15.12 72 GLY A O 1
ATOM 548 N N . PHE A 1 73 ? 53.529 66.077 14.402 1.00 14.61 73 PHE A N 1
ATOM 549 C CA . PHE A 1 73 ? 53.866 64.657 14.416 1.00 14.89 73 PHE A CA 1
ATOM 550 C C . PHE A 1 73 ? 54.745 64.319 13.204 1.00 15.36 73 PHE A C 1
ATOM 551 O O . PHE A 1 73 ? 54.498 64.751 12.159 1.00 16.12 73 PHE A O 1
ATOM 559 N N . ALA A 1 74 ? 55.741 63.492 13.410 1.00 15.57 74 ALA A N 1
ATOM 560 C CA . ALA A 1 74 ? 56.591 63.053 12.341 1.00 15.92 74 ALA A CA 1
ATOM 561 C C . ALA A 1 74 ? 56.326 61.608 11.934 1.00 15.46 74 ALA A C 1
ATOM 562 O O . ALA A 1 74 ? 56.497 61.261 10.827 1.00 15.74 74 ALA A O 1
ATOM 564 N N . ALA A 1 75 ? 55.881 60.827 12.894 1.00 15.64 75 ALA A N 1
ATOM 565 C CA . ALA A 1 75 ? 55.612 59.430 12.688 1.00 15.38 75 ALA A CA 1
ATOM 566 C C . ALA A 1 75 ? 54.926 58.801 13.878 1.00 14.90 75 ALA A C 1
ATOM 567 O O . ALA A 1 75 ? 54.782 59.388 14.882 1.00 14.47 75 ALA A O 1
ATOM 569 N N . TYR A 1 76 ? 54.576 57.551 13.728 1.00 13.78 76 TYR A N 1
ATOM 570 C CA . TYR A 1 76 ? 54.026 56.823 14.821 1.00 13.89 76 TYR A CA 1
ATOM 571 C C . TYR A 1 76 ? 54.304 55.310 14.672 1.00 14.44 76 TYR A C 1
ATOM 572 O O . TYR A 1 76 ? 54.584 54.832 13.623 1.00 15.73 76 TYR A O 1
ATOM 581 N N . ARG A 1 77 ? 54.171 54.652 15.783 1.00 15.99 77 ARG A N 1
ATOM 582 C CA . ARG A 1 77 ? 54.361 53.240 15.856 1.00 17.45 77 ARG A CA 1
ATOM 583 C C . ARG A 1 77 ? 53.117 52.549 16.385 1.00 17.29 77 ARG A C 1
ATOM 584 O O . ARG A 1 77 ? 52.504 53.045 17.283 1.00 16.95 77 ARG A O 1
ATOM 592 N N . ALA A 1 78 ? 52.831 51.389 15.821 1.00 17.44 78 ALA A N 1
ATOM 593 C CA . ALA A 1 78 ? 51.756 50.518 16.270 1.00 17.92 78 ALA A CA 1
ATOM 594 C C . ALA A 1 78 ? 52.329 49.089 16.258 1.00 18.95 78 ALA A C 1
ATOM 595 O O . ALA A 1 78 ? 52.611 48.619 15.250 1.00 19.44 78 ALA A O 1
ATOM 597 N N . ALA A 1 79 ? 52.474 48.509 17.423 1.00 20.57 79 ALA A N 1
ATOM 598 C CA . ALA A 1 79 ? 53.038 47.177 17.545 1.00 23.89 79 ALA A CA 1
ATOM 599 C C . ALA A 1 79 ? 54.405 47.118 16.868 1.00 23.62 79 ALA A C 1
ATOM 600 O O . ALA A 1 79 ? 55.257 47.821 17.243 1.00 23.30 79 ALA A O 1
ATOM 602 N N . ASP A 1 80 ? 54.571 46.308 15.856 1.00 25.40 80 ASP A N 1
ATOM 603 C CA . ASP A 1 80 ? 55.856 46.251 15.213 1.00 27.20 80 ASP A CA 1
ATOM 604 C C . ASP A 1 80 ? 55.912 46.945 13.892 1.00 25.68 80 ASP A C 1
ATOM 605 O O . ASP A 1 80 ? 56.767 46.660 13.096 1.00 24.18 80 ASP A O 1
ATOM 610 N N . ARG A 1 81 ? 55.002 47.898 13.693 1.00 22.16 81 ARG A N 1
ATOM 611 C CA . ARG A 1 81 ? 54.947 48.659 12.483 1.00 21.22 81 ARG A CA 1
ATOM 612 C C . ARG A 1 81 ? 55.083 50.133 12.807 1.00 19.16 81 ARG A C 1
ATOM 613 O O . ARG A 1 81 ? 54.698 50.526 13.837 1.00 19.74 81 ARG A O 1
ATOM 621 N N . SER A 1 82 ? 55.626 50.906 11.881 1.00 19.77 82 SER A N 1
ATOM 622 C CA . SER A 1 82 ? 55.772 52.347 12.044 1.00 19.53 82 SER A CA 1
ATOM 623 C C . SER A 1 82 ? 55.458 53.050 10.723 1.00 18.69 82 SER A C 1
ATOM 624 O O . SER A 1 82 ? 55.585 52.491 9.672 1.00 19.01 82 SER A O 1
ATOM 627 N N . TYR A 1 83 ? 54.989 54.275 10.838 1.00 17.80 83 TYR A N 1
ATOM 628 C CA . TYR A 1 83 ? 54.576 55.050 9.710 1.00 17.52 83 TYR A CA 1
ATOM 629 C C . TYR A 1 83 ? 55.113 56.462 9.831 1.00 17.70 83 TYR A C 1
ATOM 630 O O . TYR A 1 83 ? 54.924 57.071 10.820 1.00 17.07 83 TYR A O 1
ATOM 639 N N . PHE A 1 84 ? 55.775 56.924 8.784 1.00 17.75 84 PHE A N 1
ATOM 640 C CA . PHE A 1 84 ? 56.381 58.220 8.712 1.00 17.80 84 PHE A CA 1
ATOM 641 C C . PHE A 1 84 ? 55.755 59.123 7.661 1.00 18.14 84 PHE A C 1
ATOM 642 O O . PHE A 1 84 ? 55.522 58.714 6.582 1.00 20.08 84 PHE A O 1
ATOM 650 N N . PHE A 1 85 ? 55.554 60.375 7.999 1.00 17.50 85 PHE A N 1
ATOM 651 C CA . PHE A 1 85 ? 55.052 61.2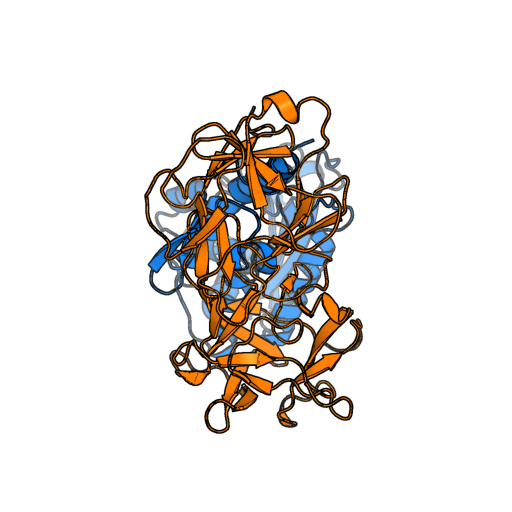83 7.010 1.00 18.84 85 PHE A CA 1
ATOM 652 C C . PHE A 1 85 ? 56.133 61.503 5.933 1.00 20.95 85 PHE A C 1
ATOM 653 O O . PHE A 1 85 ? 57.271 61.392 6.203 1.00 20.73 85 PHE A O 1
ATOM 661 N N . GLN A 1 86 ? 55.708 61.882 4.745 1.00 25.55 86 GLN A N 1
ATOM 662 C CA . GLN A 1 86 ? 56.610 62.127 3.637 1.00 29.21 86 GLN A CA 1
ATOM 663 C C . GLN A 1 86 ? 57.580 63.221 3.973 1.00 28.17 86 GLN A C 1
ATOM 664 O O . GLN A 1 86 ? 58.710 63.216 3.537 1.00 27.90 86 GLN A O 1
ATOM 670 N N . ASN A 1 87 ? 57.093 64.185 4.728 1.00 26.20 87 ASN A N 1
ATOM 671 C CA . ASN A 1 87 ? 57.861 65.351 5.100 1.00 24.67 87 ASN A CA 1
ATOM 672 C C . ASN A 1 87 ? 58.528 65.238 6.464 1.00 23.42 87 ASN A C 1
ATOM 673 O O . ASN A 1 87 ? 59.004 66.203 6.986 1.00 24.12 87 ASN A O 1
ATOM 678 N N . ALA A 1 88 ? 58.580 64.039 7.012 1.00 22.67 88 ALA A N 1
ATOM 679 C CA . ALA A 1 88 ? 59.269 63.831 8.258 1.00 22.20 88 ALA A CA 1
ATOM 680 C C . ALA A 1 88 ? 60.767 64.189 8.012 1.00 23.71 88 ALA A C 1
ATOM 681 O O . ALA A 1 88 ? 61.215 64.104 6.918 1.00 24.97 88 ALA A O 1
ATOM 683 N N . PRO A 1 89 ? 61.533 64.569 9.015 1.00 23.39 89 PRO A N 1
ATOM 684 C CA . PRO A 1 89 ? 62.947 64.873 8.736 1.00 27.04 89 PRO A CA 1
ATOM 685 C C . PRO A 1 89 ? 63.601 63.668 8.065 1.00 28.37 89 PRO A C 1
ATOM 686 O O . PRO A 1 89 ? 63.384 62.604 8.532 1.00 27.48 89 PRO A O 1
ATOM 690 N N . PRO A 1 90 ? 64.340 63.820 6.988 1.00 31.26 90 PRO A N 1
ATOM 691 C CA . PRO A 1 90 ? 64.881 62.661 6.256 1.00 31.67 90 PRO A CA 1
ATOM 692 C C . PRO A 1 90 ? 65.656 61.595 7.033 1.00 29.71 90 PRO A C 1
ATOM 693 O O . PRO A 1 90 ? 65.649 60.463 6.649 1.00 30.95 90 PRO A O 1
ATOM 697 N N . ILE A 1 91 ? 66.278 62.004 8.120 1.00 26.93 91 ILE A N 1
ATOM 698 C CA . ILE A 1 91 ? 67.033 61.081 8.940 1.00 24.60 91 ILE A CA 1
ATOM 699 C C . ILE A 1 91 ? 66.247 60.486 10.111 1.00 23.91 91 ILE A C 1
ATOM 700 O O . ILE A 1 91 ? 66.755 59.715 10.847 1.00 20.45 91 ILE A O 1
ATOM 705 N N . ALA A 1 92 ? 65.003 60.878 10.277 1.00 20.63 92 ALA A N 1
ATOM 706 C CA . ALA A 1 92 ? 64.233 60.360 11.377 1.00 19.93 92 ALA A CA 1
ATOM 707 C C . ALA A 1 92 ? 64.123 58.845 11.479 1.00 18.66 92 ALA A C 1
ATOM 708 O O . ALA A 1 92 ? 64.143 58.308 12.520 1.00 19.02 92 ALA A O 1
ATOM 710 N N . SER A 1 93 ? 64.020 58.171 10.348 1.00 20.82 93 SER A N 1
ATOM 711 C CA . SER A 1 93 ? 63.851 56.727 10.372 1.00 21.77 93 SER A CA 1
ATOM 712 C C . SER A 1 93 ? 65.034 55.982 11.001 1.00 23.13 93 SER A C 1
ATOM 713 O O . SER A 1 93 ? 64.905 54.832 11.367 1.00 21.79 93 SER A O 1
ATOM 716 N N . TYR A 1 94 ? 66.181 56.637 11.104 1.00 23.34 94 TYR A N 1
ATOM 717 C CA . TYR A 1 94 ? 67.342 55.998 11.718 1.00 24.95 94 TYR A CA 1
ATOM 718 C C . TYR A 1 94 ? 67.405 56.244 13.203 1.00 25.04 94 TYR A C 1
ATOM 719 O O . TYR A 1 94 ? 68.211 55.691 13.861 1.00 25.56 94 TYR A O 1
ATOM 728 N N . VAL A 1 95 ? 66.513 57.095 13.695 1.00 22.07 95 VAL A N 1
ATOM 729 C CA . VAL A 1 95 ? 66.498 57.492 15.075 1.00 21.98 95 VAL A CA 1
ATOM 730 C C . VAL A 1 95 ? 65.342 56.994 15.887 1.00 20.93 95 VAL A C 1
ATOM 731 O O . VAL A 1 95 ? 65.489 56.763 17.022 1.00 21.01 95 VAL A O 1
ATOM 735 N N . ILE A 1 96 ? 64.187 56.910 15.256 1.00 20.47 96 ILE A N 1
ATOM 736 C CA . ILE A 1 96 ? 63.013 56.450 15.944 1.00 19.70 96 ILE A CA 1
ATOM 737 C C . ILE A 1 96 ? 62.398 55.225 15.287 1.00 18.05 96 ILE A C 1
ATOM 738 O O . ILE A 1 96 ? 62.429 55.063 14.131 1.00 18.18 96 ILE A O 1
ATOM 743 N N . PHE A 1 97 ? 61.823 54.393 16.124 1.00 20.18 97 PHE A N 1
ATOM 744 C CA . PHE A 1 97 ? 61.140 53.211 15.688 1.00 21.05 97 PHE A CA 1
ATOM 745 C C . PHE A 1 97 ? 62.026 52.381 14.759 1.00 22.26 97 PHE A C 1
ATOM 746 O O . PHE A 1 97 ? 61.628 51.958 13.733 1.00 22.72 97 PHE A O 1
ATOM 754 N N . THR A 1 98 ? 63.270 52.199 15.152 1.00 25.19 98 THR A N 1
ATOM 755 C CA . THR A 1 98 ? 64.203 51.469 14.306 1.00 26.40 98 THR A CA 1
ATOM 756 C C . THR A 1 98 ? 63.933 49.963 14.250 1.00 27.69 98 THR A C 1
ATOM 757 O O . THR A 1 98 ? 64.110 49.347 13.245 1.00 30.59 98 THR A O 1
ATOM 761 N N . ASP A 1 99 ? 63.468 49.428 15.352 1.00 29.06 99 ASP A N 1
ATOM 762 C CA . ASP A 1 99 ? 63.164 48.034 15.415 1.00 30.68 99 ASP A CA 1
ATOM 763 C C . ASP A 1 99 ? 61.715 47.723 15.054 1.00 30.01 99 ASP A C 1
ATOM 764 O O . ASP A 1 99 ? 61.079 47.011 15.747 1.00 32.82 99 ASP A O 1
ATOM 769 N N . THR A 1 100 ? 61.262 48.249 13.928 1.00 26.68 100 THR A N 1
ATOM 770 C CA . THR A 1 100 ? 59.938 48.016 13.411 1.00 26.35 100 THR A CA 1
ATOM 771 C C . THR A 1 100 ? 59.966 47.927 11.920 1.00 25.25 100 THR A C 1
ATOM 772 O O . THR A 1 100 ? 60.908 48.268 11.314 1.00 26.53 100 THR A O 1
ATOM 776 N N . ASN A 1 101 ? 58.862 47.534 11.330 1.00 26.05 101 ASN A N 1
ATOM 777 C CA . ASN A 1 101 ? 58.720 47.526 9.910 1.00 27.10 101 ASN A CA 1
ATOM 778 C C . ASN A 1 101 ? 58.226 48.931 9.566 1.00 26.77 101 ASN A C 1
ATOM 779 O O . ASN A 1 101 ? 57.119 49.280 9.878 1.00 25.14 101 ASN A O 1
ATOM 784 N N . GLN A 1 102 ? 59.086 49.727 8.958 1.00 25.81 102 GLN A N 1
ATOM 785 C CA . GLN A 1 102 ? 58.808 51.114 8.624 1.00 25.59 102 GLN A CA 1
ATOM 786 C C . GLN A 1 102 ? 58.130 51.357 7.313 1.00 26.07 102 GLN A C 1
ATOM 787 O O . GLN A 1 102 ? 58.456 50.737 6.372 1.00 29.08 102 GLN A O 1
ATOM 793 N N . ASN A 1 103 ? 57.181 52.277 7.300 1.00 22.82 103 ASN A N 1
ATOM 794 C CA . ASN A 1 103 ? 56.422 52.635 6.132 1.00 23.09 103 ASN A CA 1
ATOM 795 C C . ASN A 1 103 ? 56.331 54.136 5.977 1.00 23.71 103 ASN A C 1
ATOM 796 O O . ASN A 1 103 ? 56.301 54.823 6.944 1.00 24.24 103 ASN A O 1
ATOM 801 N N . ILE A 1 104 ? 56.268 54.589 4.757 1.00 23.36 104 ILE A N 1
ATOM 802 C CA . ILE A 1 104 ? 56.125 55.975 4.491 1.00 24.92 104 ILE A CA 1
ATOM 803 C C . ILE A 1 104 ? 54.714 56.275 3.996 1.00 27.21 104 ILE A C 1
ATOM 804 O O . ILE A 1 104 ? 54.248 55.700 3.064 1.00 27.55 104 ILE A O 1
ATOM 809 N N . MET A 1 105 ? 54.034 57.204 4.665 1.00 23.88 105 MET A N 1
ATOM 810 C CA . MET A 1 105 ? 52.698 57.608 4.275 1.00 24.30 105 MET A CA 1
ATOM 811 C C . MET A 1 105 ? 52.844 58.573 3.116 1.00 25.31 105 MET A C 1
ATOM 812 O O . MET A 1 105 ? 53.702 59.331 3.126 1.00 28.97 105 MET A O 1
ATOM 817 N N . ASN A 1 106 ? 51.984 58.498 2.130 1.00 29.25 106 ASN A N 1
ATOM 818 C CA . ASN A 1 106 ? 52.077 59.284 0.922 1.00 33.35 106 ASN A CA 1
ATOM 819 C C . ASN A 1 106 ? 51.563 60.697 1.008 1.00 31.40 106 ASN A C 1
ATOM 820 O O . ASN A 1 106 ? 50.902 61.168 0.120 1.00 34.61 106 ASN A O 1
ATOM 825 N N . PHE A 1 107 ? 51.847 61.352 2.126 1.00 26.00 107 PHE A N 1
ATOM 826 C CA . PHE A 1 107 ? 51.371 62.689 2.370 1.00 24.17 107 PHE A CA 1
ATOM 827 C C . PHE A 1 107 ? 52.136 63.323 3.523 1.00 22.12 107 PHE A C 1
ATOM 828 O O . PHE A 1 107 ? 52.774 62.650 4.264 1.00 21.62 107 PHE A O 1
ATOM 836 N N . ASN A 1 108 ? 52.053 64.633 3.601 1.00 21.72 108 ASN A N 1
ATOM 837 C CA . ASN A 1 108 ? 52.730 65.415 4.596 1.00 22.92 108 ASN A CA 1
ATOM 838 C C . ASN A 1 108 ? 51.902 65.576 5.867 1.00 20.76 108 ASN A C 1
ATOM 839 O O . ASN A 1 108 ? 50.747 65.403 5.853 1.00 19.50 108 ASN A O 1
ATOM 844 N N . ASN A 1 109 ? 52.565 65.936 6.949 1.00 19.77 109 ASN A N 1
ATOM 845 C CA . ASN A 1 109 ? 51.932 66.131 8.236 1.00 19.62 109 ASN A CA 1
ATOM 846 C C . ASN A 1 109 ? 51.188 67.465 8.393 1.00 19.76 109 ASN A C 1
ATOM 847 O O . ASN A 1 109 ? 50.823 67.830 9.466 1.00 21.81 109 ASN A O 1
ATOM 852 N N . THR A 1 110 ? 50.934 68.140 7.301 1.00 18.37 110 THR A N 1
ATOM 853 C CA . THR A 1 110 ? 50.232 69.391 7.350 1.00 18.06 110 THR A CA 1
ATOM 854 C C . THR A 1 110 ? 48.728 69.249 7.127 1.00 17.21 110 THR A C 1
ATOM 855 O O . THR A 1 110 ? 48.293 68.404 6.440 1.00 16.17 110 THR A O 1
ATOM 859 N N . PHE A 1 111 ? 47.949 70.134 7.706 1.00 16.64 111 PHE A N 1
ATOM 860 C CA . PHE A 1 111 ? 46.544 70.019 7.484 1.00 15.34 111 PHE A CA 1
ATOM 861 C C . PHE A 1 111 ? 46.186 70.057 5.998 1.00 15.73 111 PHE A C 1
ATOM 862 O O . PHE A 1 111 ? 45.344 69.349 5.562 1.00 15.19 111 PHE A O 1
ATOM 870 N N . GLU A 1 112 ? 46.842 70.917 5.260 1.00 18.45 112 GLU A N 1
ATOM 871 C CA . GLU A 1 112 ? 46.525 71.043 3.864 1.00 19.18 112 GLU A CA 1
ATOM 872 C C . GLU A 1 112 ? 46.702 69.737 3.122 1.00 17.73 112 GLU A C 1
ATOM 873 O O . GLU A 1 112 ? 45.871 69.344 2.398 1.00 17.82 112 GLU A O 1
ATOM 879 N N . SER A 1 113 ? 47.818 69.093 3.346 1.00 16.86 113 SER A N 1
ATOM 880 C CA . SER A 1 113 ? 48.100 67.826 2.713 1.00 18.15 113 SER A CA 1
ATOM 881 C C . SER A 1 113 ? 47.168 66.688 3.190 1.00 16.56 113 SER A C 1
ATOM 882 O O . SER A 1 113 ? 46.688 65.924 2.442 1.00 15.97 113 SER A O 1
ATOM 885 N N . ILE A 1 114 ? 46.953 66.629 4.483 1.00 15.85 114 ILE A N 1
ATOM 886 C CA . ILE A 1 114 ? 46.083 65.633 4.990 1.00 14.78 114 ILE A CA 1
ATOM 887 C C . ILE A 1 114 ? 44.659 65.787 4.485 1.00 15.70 114 ILE A C 1
ATOM 888 O O . ILE A 1 114 ? 44.033 64.836 4.222 1.00 16.92 114 ILE A O 1
ATOM 893 N N . GLU A 1 115 ? 44.175 67.002 4.378 1.00 15.62 115 GLU A N 1
ATOM 894 C CA . GLU A 1 115 ? 42.822 67.224 3.926 1.00 16.56 115 GLU A CA 1
ATOM 895 C C . GLU A 1 115 ? 42.692 66.879 2.449 1.00 17.31 115 GLU A C 1
ATOM 896 O O . GLU A 1 115 ? 41.737 66.380 2.064 1.00 18.61 115 GLU A O 1
ATOM 902 N N . ILE A 1 116 ? 43.711 67.136 1.673 1.00 19.69 116 ILE A N 1
ATOM 903 C CA . ILE A 1 116 ? 43.641 66.802 0.270 1.00 21.82 116 ILE A CA 1
ATOM 904 C C . ILE A 1 116 ? 43.614 65.296 0.100 1.00 22.86 116 ILE A C 1
ATOM 905 O O . ILE A 1 116 ? 42.853 64.809 -0.623 1.00 23.58 116 ILE A O 1
ATOM 910 N N . VAL A 1 117 ? 44.470 64.594 0.788 1.00 22.76 117 VAL A N 1
ATOM 911 C CA . VAL A 1 117 ? 44.501 63.160 0.638 1.00 25.19 117 VAL A CA 1
ATOM 912 C C . VAL A 1 117 ? 43.279 62.477 1.155 1.00 24.54 117 VAL A C 1
ATOM 913 O O . VAL A 1 117 ? 42.795 61.583 0.557 1.00 26.48 117 VAL A O 1
ATOM 917 N N . GLY A 1 118 ? 42.762 62.955 2.257 1.00 22.07 118 GLY A N 1
ATOM 918 C CA . GLY A 1 118 ? 41.583 62.348 2.784 1.00 22.41 118 GLY A CA 1
ATOM 919 C C . GLY A 1 118 ? 40.277 62.830 2.218 1.00 22.45 118 GLY A C 1
ATOM 920 O O . GLY A 1 118 ? 39.283 62.247 2.451 1.00 24.19 118 GLY A O 1
ATOM 921 N N . GLY A 1 119 ? 40.305 63.939 1.521 1.00 22.02 119 GLY A N 1
ATOM 922 C CA . GLY A 1 119 ? 39.106 64.491 0.952 1.00 23.39 119 GLY A CA 1
ATOM 923 C C . GLY A 1 119 ? 38.098 65.052 1.929 1.00 23.04 119 GLY A C 1
ATOM 924 O O . GLY A 1 119 ? 36.975 65.234 1.606 1.00 24.78 119 GLY A O 1
ATOM 925 N N . THR A 1 120 ? 38.544 65.321 3.148 1.00 23.32 120 THR A N 1
ATOM 926 C CA . THR A 1 120 ? 37.692 65.847 4.200 1.00 23.67 120 THR A CA 1
ATOM 927 C C . THR A 1 120 ? 38.431 66.939 4.980 1.00 21.48 120 THR A C 1
ATOM 928 O O . THR A 1 120 ? 39.562 66.780 5.274 1.00 24.14 120 THR A O 1
ATOM 932 N N . THR A 1 121 ? 37.751 68.017 5.302 1.00 17.85 121 THR A N 1
ATOM 933 C CA . THR A 1 121 ? 38.365 69.103 6.007 1.00 16.51 121 THR A CA 1
ATOM 934 C C . THR A 1 121 ? 38.138 69.085 7.509 1.00 16.58 121 THR A C 1
ATOM 935 O O . THR A 1 121 ? 37.307 68.418 7.997 1.00 16.61 121 THR A O 1
ATOM 939 N N . ARG A 1 122 ? 38.894 69.877 8.199 1.00 14.12 122 ARG A N 1
ATOM 940 C CA . ARG A 1 122 ? 38.713 69.964 9.620 1.00 13.64 122 ARG A CA 1
ATOM 941 C C . ARG A 1 122 ? 37.286 70.402 10.014 1.00 14.27 122 ARG A C 1
ATOM 942 O O . ARG A 1 122 ? 36.784 69.947 10.972 1.00 13.94 122 ARG A O 1
ATOM 950 N N . SER A 1 123 ? 36.696 71.305 9.257 1.00 14.86 123 SER A N 1
ATOM 951 C CA . SER A 1 123 ? 35.350 71.766 9.575 1.00 16.79 123 SER A CA 1
ATOM 952 C C . SER A 1 123 ? 34.275 70.695 9.544 1.00 18.98 123 SER A C 1
ATOM 953 O O . SER A 1 123 ? 33.240 70.850 10.117 1.00 21.14 123 SER A O 1
ATOM 956 N N . GLU A 1 124 ? 34.569 69.641 8.846 1.00 18.46 124 GLU A N 1
ATOM 957 C CA . GLU A 1 124 ? 33.625 68.592 8.732 1.00 21.35 124 GLU A CA 1
ATOM 958 C C . GLU A 1 124 ? 34.054 67.325 9.451 1.00 20.52 124 GLU A C 1
ATOM 959 O O . GLU A 1 124 ? 33.540 66.303 9.197 1.00 20.87 124 GLU A O 1
ATOM 965 N N . THR A 1 125 ? 35.026 67.454 10.340 1.00 16.58 125 THR A N 1
ATOM 966 C CA . THR A 1 125 ? 35.521 66.318 11.095 1.00 15.59 125 THR A CA 1
ATOM 967 C C . THR A 1 125 ? 35.239 66.431 12.595 1.00 14.90 125 THR A C 1
ATOM 968 O O . THR A 1 125 ? 35.859 67.166 13.267 1.00 13.62 125 THR A O 1
ATOM 972 N N . PRO A 1 126 ? 34.286 65.684 13.072 1.00 15.26 126 PRO A N 1
ATOM 973 C CA . PRO A 1 126 ? 33.979 65.775 14.489 1.00 14.79 126 PRO A CA 1
ATOM 974 C C . PRO A 1 126 ? 35.128 65.414 15.411 1.00 13.46 126 PRO A C 1
ATOM 975 O O . PRO A 1 126 ? 35.892 64.566 15.097 1.00 13.90 126 PRO A O 1
ATOM 979 N N . LEU A 1 127 ? 35.149 66.087 16.549 1.00 12.32 127 LEU A N 1
ATOM 980 C CA . LEU A 1 127 ? 36.100 65.895 17.619 1.00 11.83 127 LEU A CA 1
ATOM 981 C C . LEU A 1 127 ? 35.299 65.565 18.887 1.00 11.90 127 LEU A C 1
ATOM 982 O O . LEU A 1 127 ? 34.214 65.965 19.043 1.00 12.67 127 LEU A O 1
ATOM 987 N N . GLY A 1 128 ? 35.912 64.796 19.750 1.00 11.85 128 GLY A N 1
ATOM 988 C CA . GLY A 1 128 ? 35.277 64.366 20.952 1.00 12.75 128 GLY A CA 1
ATOM 989 C C . GLY A 1 128 ? 35.786 63.022 21.402 1.00 12.80 128 GLY A C 1
ATOM 990 O O . GLY A 1 128 ? 36.638 62.500 20.813 1.00 12.55 128 GLY A O 1
ATOM 991 N N . ILE A 1 129 ? 35.208 62.480 22.446 1.00 13.77 129 ILE A N 1
ATOM 992 C CA . ILE A 1 129 ? 35.625 61.202 22.978 1.00 15.25 129 ILE A CA 1
ATOM 993 C C . ILE A 1 129 ? 35.615 60.042 21.982 1.00 14.50 129 ILE A C 1
ATOM 994 O O . ILE A 1 129 ? 36.553 59.353 21.842 1.00 14.33 129 ILE A O 1
ATOM 999 N N . MET A 1 130 ? 34.484 59.844 21.346 1.00 14.02 130 MET A N 1
ATOM 1000 C CA . MET A 1 130 ? 34.378 58.768 20.401 1.00 15.19 130 MET A CA 1
ATOM 1001 C C . MET A 1 130 ? 35.444 58.832 19.297 1.00 13.67 130 MET A C 1
ATOM 1002 O O . MET A 1 130 ? 35.934 57.838 18.839 1.00 12.94 130 MET A O 1
ATOM 1007 N N . HIS A 1 131 ? 35.733 60.055 18.899 1.00 13.22 131 HIS A N 1
ATOM 1008 C CA . HIS A 1 131 ? 36.638 60.335 17.808 1.00 12.36 131 HIS A CA 1
ATOM 1009 C C . HIS A 1 131 ? 38.090 60.165 18.201 1.00 12.30 131 HIS A C 1
ATOM 1010 O O . HIS A 1 131 ? 38.858 59.730 17.435 1.00 11.68 131 HIS A O 1
ATOM 1017 N N . PHE A 1 132 ? 38.400 60.493 19.441 1.00 12.56 132 PHE A N 1
ATOM 1018 C CA . PHE A 1 132 ? 39.749 60.323 19.921 1.00 12.84 132 PHE A CA 1
ATOM 1019 C C . PHE A 1 132 ? 40.030 58.805 19.989 1.00 13.12 132 PHE A C 1
ATOM 1020 O O . PHE A 1 132 ? 40.994 58.333 19.546 1.00 12.87 132 PHE A O 1
ATOM 1028 N N . GLU A 1 133 ? 39.107 58.084 20.579 1.00 12.44 133 GLU A N 1
ATOM 1029 C CA . GLU A 1 133 ? 39.260 56.659 20.698 1.00 13.31 133 GLU A CA 1
ATOM 1030 C C . GLU A 1 133 ? 39.353 56.005 19.338 1.00 13.29 133 GLU A C 1
ATOM 1031 O O . GLU A 1 133 ? 40.203 55.244 19.129 1.00 13.49 133 GLU A O 1
ATOM 1037 N N . ALA A 1 134 ? 38.465 56.360 18.453 1.00 12.94 134 ALA A N 1
ATOM 1038 C CA . ALA A 1 134 ? 38.455 55.738 17.157 1.00 13.05 134 ALA A CA 1
ATOM 1039 C C . ALA A 1 134 ? 39.683 56.040 16.335 1.00 13.46 134 ALA A C 1
ATOM 1040 O O . ALA A 1 134 ? 40.140 55.257 15.582 1.00 13.30 134 ALA A O 1
ATOM 1042 N N . SER A 1 135 ? 40.189 57.234 16.521 1.00 12.62 135 SER A N 1
ATOM 1043 C CA . SER A 1 135 ? 41.364 57.649 15.792 1.00 13.18 135 SER A CA 1
ATOM 1044 C C . SER A 1 135 ? 42.574 56.837 16.206 1.00 13.41 135 SER A C 1
ATOM 1045 O O . SER A 1 135 ? 43.336 56.457 15.419 1.00 14.39 135 SER A O 1
ATOM 1048 N N . ILE A 1 136 ? 42.680 56.561 17.492 1.00 12.90 136 ILE A N 1
ATOM 1049 C CA . ILE A 1 136 ? 43.778 55.743 17.937 1.00 13.01 136 ILE A CA 1
ATOM 1050 C C . ILE A 1 136 ? 43.617 54.344 17.296 1.00 13.59 136 ILE A C 1
ATOM 1051 O O . ILE A 1 136 ? 44.537 53.776 16.803 1.00 14.40 136 ILE A O 1
ATOM 1056 N N . PHE A 1 137 ? 42.411 53.823 17.308 1.00 13.57 137 PHE A N 1
ATOM 1057 C CA . PHE A 1 137 ? 42.180 52.546 16.691 1.00 14.59 137 PHE A CA 1
ATOM 1058 C C . PHE A 1 137 ? 42.532 52.518 15.195 1.00 14.22 137 PHE A C 1
ATOM 1059 O O . PHE A 1 137 ? 43.191 51.658 14.751 1.00 14.70 137 PHE A O 1
ATOM 1067 N N . HIS A 1 138 ? 42.035 53.491 14.438 1.00 14.35 138 HIS A N 1
ATOM 1068 C CA . HIS A 1 138 ? 42.284 53.565 13.004 1.00 14.77 138 HIS A CA 1
ATOM 1069 C C . HIS A 1 138 ? 43.779 53.650 12.705 1.00 14.55 138 HIS A C 1
ATOM 1070 O O . HIS A 1 138 ? 44.238 53.092 11.760 1.00 15.88 138 HIS A O 1
ATOM 1077 N N . LEU A 1 139 ? 44.501 54.333 13.550 1.00 14.28 139 LEU A N 1
ATOM 1078 C CA . LEU A 1 139 ? 45.928 54.407 13.365 1.00 15.00 139 LEU A CA 1
ATOM 1079 C C . LEU A 1 139 ? 46.601 53.086 13.788 1.00 15.72 139 LEU A C 1
ATOM 1080 O O . LEU A 1 139 ? 47.508 52.641 13.170 1.00 17.18 139 LEU A O 1
ATOM 1085 N N . PHE A 1 140 ? 46.123 52.488 14.855 1.00 16.33 140 PHE A N 1
ATOM 1086 C CA . PHE A 1 140 ? 46.697 51.228 15.308 1.00 16.82 140 PHE A CA 1
ATOM 1087 C C . PHE A 1 140 ? 46.657 50.157 14.228 1.00 17.45 140 PHE A C 1
ATOM 1088 O O . PHE A 1 140 ? 47.590 49.494 13.996 1.00 17.18 140 PHE A O 1
ATOM 1096 N N . VAL A 1 141 ? 45.511 50.018 13.585 1.00 16.37 141 VAL A N 1
ATOM 1097 C CA . VAL A 1 141 ? 45.408 49.039 12.534 1.00 18.03 141 VAL A CA 1
ATOM 1098 C C . VAL A 1 141 ? 45.780 49.572 11.157 1.00 18.40 141 VAL A C 1
ATOM 1099 O O . VAL A 1 141 ? 45.799 48.844 10.214 1.00 20.87 141 VAL A O 1
ATOM 1103 N N . HIS A 1 142 ? 46.053 50.865 11.102 1.00 18.08 142 HIS A N 1
ATOM 1104 C CA . HIS A 1 142 ? 46.375 51.551 9.871 1.00 18.47 142 HIS A CA 1
ATOM 1105 C C . HIS A 1 142 ? 45.352 51.336 8.758 1.00 19.61 142 HIS A C 1
ATOM 1106 O O . HIS A 1 142 ? 45.681 50.929 7.701 1.00 19.52 142 HIS A O 1
ATOM 1113 N N . ASP A 1 143 ? 44.106 51.633 9.048 1.00 18.76 143 ASP A N 1
ATOM 1114 C CA . ASP A 1 143 ? 43.029 51.530 8.074 1.00 19.31 143 ASP A CA 1
ATOM 1115 C C . ASP A 1 143 ? 43.186 52.753 7.190 1.00 19.83 143 ASP A C 1
ATOM 1116 O O . ASP A 1 143 ? 42.915 53.823 7.593 1.00 17.63 143 ASP A O 1
ATOM 1121 N N . GLU A 1 144 ? 43.704 52.568 5.987 1.00 20.78 144 GLU A N 1
ATOM 1122 C CA . GLU A 1 144 ? 44.000 53.685 5.095 1.00 23.08 144 GLU A CA 1
ATOM 1123 C C . GLU A 1 144 ? 42.890 54.686 4.830 1.00 23.01 144 GLU A C 1
ATOM 1124 O O . GLU A 1 144 ? 43.144 55.841 4.735 1.00 24.79 144 GLU A O 1
ATOM 1130 N N . ASN A 1 145 ? 41.674 54.215 4.756 1.00 21.88 145 ASN A N 1
ATOM 1131 C CA . ASN A 1 145 ? 40.593 55.112 4.513 1.00 24.33 145 ASN A CA 1
ATOM 1132 C C . ASN A 1 145 ? 40.344 56.051 5.673 1.00 21.42 145 ASN A C 1
ATOM 1133 O O . ASN A 1 145 ? 39.813 57.078 5.458 1.00 23.02 145 ASN A O 1
ATOM 1138 N N . TYR A 1 146 ? 40.764 55.681 6.874 1.00 18.70 146 TYR A N 1
ATOM 1139 C CA . TYR A 1 146 ? 40.550 56.529 8.032 1.00 17.19 146 TYR A CA 1
ATOM 1140 C C . TYR A 1 146 ? 41.847 57.163 8.616 1.00 16.46 146 TYR A C 1
ATOM 1141 O O . TYR A 1 146 ? 41.775 57.941 9.534 1.00 16.78 146 TYR A O 1
ATOM 1150 N N . VAL A 1 147 ? 43.004 56.885 8.049 1.00 15.64 147 VAL A N 1
ATOM 1151 C CA . VAL A 1 147 ? 44.182 57.484 8.595 1.00 16.20 147 VAL A CA 1
ATOM 1152 C C . VAL A 1 147 ? 44.201 59.022 8.514 1.00 15.86 147 VAL A C 1
ATOM 1153 O O . VAL A 1 147 ? 44.549 59.661 9.463 1.00 15.15 147 VAL A O 1
ATOM 1157 N N . PRO A 1 148 ? 43.819 59.585 7.396 1.00 15.03 148 PRO A N 1
ATOM 1158 C CA . PRO A 1 148 ? 43.906 61.033 7.333 1.00 15.63 148 PRO A CA 1
ATOM 1159 C C . PRO A 1 148 ? 43.021 61.719 8.361 1.00 15.50 148 PRO A C 1
ATOM 1160 O O . PRO A 1 148 ? 43.495 62.547 9.058 1.00 14.07 148 PRO A O 1
ATOM 1164 N N . THR A 1 149 ? 41.753 61.354 8.442 1.00 15.89 149 THR A N 1
ATOM 1165 C CA . THR A 1 149 ? 40.869 61.975 9.424 1.00 17.12 149 THR A CA 1
ATOM 1166 C C . THR A 1 149 ? 41.348 61.654 10.850 1.00 14.94 149 THR A C 1
ATOM 1167 O O . THR A 1 149 ? 41.194 62.458 11.709 1.00 13.55 149 THR A O 1
ATOM 1171 N N . SER A 1 150 ? 41.945 60.487 11.065 1.00 13.69 150 SER A N 1
ATOM 1172 C CA . SER A 1 150 ? 42.440 60.187 12.382 1.00 13.15 150 SER A CA 1
ATOM 1173 C C . SER A 1 150 ? 43.532 61.181 12.799 1.00 12.78 150 SER A C 1
ATOM 1174 O O . SER A 1 150 ? 43.605 61.568 13.898 1.00 12.81 150 SER A O 1
ATOM 1177 N N . PHE A 1 151 ? 44.359 61.562 11.848 1.00 12.85 151 PHE A N 1
ATOM 1178 C CA . PHE A 1 151 ? 45.364 62.552 12.174 1.00 13.50 151 PHE A CA 1
ATOM 1179 C C . PHE A 1 151 ? 44.728 63.942 12.366 1.00 12.76 151 PHE A C 1
ATOM 1180 O O . PHE A 1 151 ? 45.144 64.679 13.196 1.00 11.84 151 PHE A O 1
ATOM 1188 N N . LEU A 1 152 ? 43.709 64.253 11.603 1.00 12.45 152 LEU A N 1
ATOM 1189 C CA . LEU A 1 152 ? 43.066 65.529 11.827 1.00 12.24 152 LEU A CA 1
ATOM 1190 C C . LEU A 1 152 ? 42.546 65.571 13.268 1.00 11.71 152 LEU A C 1
ATOM 1191 O O . LEU A 1 152 ? 42.646 66.533 13.903 1.00 11.76 152 LEU A O 1
ATOM 1196 N N . VAL A 1 153 ? 41.992 64.466 13.709 1.00 11.66 153 VAL A N 1
ATOM 1197 C CA . VAL A 1 153 ? 41.482 64.440 15.063 1.00 11.12 153 VAL A CA 1
ATOM 1198 C C . VAL A 1 153 ? 42.592 64.548 16.115 1.00 11.60 153 VAL A C 1
ATOM 1199 O O . VAL A 1 153 ? 42.534 65.342 17.000 1.00 10.81 153 VAL A O 1
ATOM 1203 N N . LEU A 1 154 ? 43.586 63.677 16.011 1.00 11.26 154 LEU A N 1
ATOM 1204 C CA . LEU A 1 154 ? 44.634 63.652 17.030 1.00 11.72 154 LEU A CA 1
ATOM 1205 C C . LEU A 1 154 ? 45.566 64.862 17.028 1.00 11.28 154 LEU A C 1
ATOM 1206 O O . LEU A 1 154 ? 45.947 65.320 18.045 1.00 11.51 154 LEU A O 1
ATOM 1211 N N . ILE A 1 155 ? 45.858 65.366 15.862 1.00 10.52 155 ILE A N 1
ATOM 1212 C CA . ILE A 1 155 ? 46.672 66.526 15.824 1.00 10.88 155 ILE A CA 1
ATOM 1213 C C . ILE A 1 155 ? 45.964 67.645 16.562 1.00 11.19 155 ILE A C 1
ATOM 1214 O O . ILE A 1 155 ? 46.552 68.328 17.306 1.00 11.53 155 ILE A O 1
ATOM 1219 N N . GLN A 1 156 ? 44.694 67.796 16.338 1.00 10.43 156 GLN A N 1
ATOM 1220 C CA . GLN A 1 156 ? 44.017 68.876 17.010 1.00 10.77 156 GLN A CA 1
ATOM 1221 C C . GLN A 1 156 ? 43.784 68.650 18.494 1.00 10.92 156 GLN A C 1
ATOM 1222 O O . GLN A 1 156 ? 43.938 69.531 19.240 1.00 11.40 156 GLN A O 1
ATOM 1228 N N . MET A 1 157 ? 43.366 67.454 18.840 1.00 11.16 157 MET A N 1
ATOM 1229 C CA . MET A 1 157 ? 43.065 67.161 20.232 1.00 11.52 157 MET A CA 1
ATOM 1230 C C . MET A 1 157 ? 44.267 67.026 21.156 1.00 11.83 157 MET A C 1
ATOM 1231 O O . MET A 1 157 ? 44.143 67.140 22.322 1.00 12.19 157 MET A O 1
ATOM 1236 N N . VAL A 1 158 ? 45.403 66.839 20.552 1.00 11.50 158 VAL A N 1
ATOM 1237 C CA . VAL A 1 158 ? 46.618 66.710 21.294 1.00 12.36 158 VAL A CA 1
ATOM 1238 C C . VAL A 1 158 ? 47.569 67.904 21.087 1.00 11.28 158 VAL A C 1
ATOM 1239 O O . VAL A 1 158 ? 47.860 68.599 21.964 1.00 11.36 158 VAL A O 1
ATOM 1243 N N . LEU A 1 159 ? 48.041 68.065 19.864 1.00 10.93 159 LEU A N 1
ATOM 1244 C CA . LEU A 1 159 ? 49.021 69.082 19.573 1.00 11.36 159 LEU A CA 1
ATOM 1245 C C . LEU A 1 159 ? 48.512 70.520 19.507 1.00 11.30 159 LEU A C 1
ATOM 1246 O O . LEU A 1 159 ? 49.114 71.371 20.020 1.00 11.35 159 LEU A O 1
ATOM 1251 N N . GLU A 1 160 ? 47.418 70.723 18.803 1.00 10.62 160 GLU A N 1
ATOM 1252 C CA . GLU A 1 160 ? 46.866 72.063 18.742 1.00 10.67 160 GLU A CA 1
ATOM 1253 C C . GLU A 1 160 ? 46.340 72.482 20.127 1.00 10.38 160 GLU A C 1
ATOM 1254 O O . GLU A 1 160 ? 46.397 73.587 20.460 1.00 10.21 160 GLU A O 1
ATOM 1260 N N . ALA A 1 161 ? 45.861 71.501 20.892 1.00 10.10 161 ALA A N 1
ATOM 1261 C CA . ALA A 1 161 ? 45.412 71.747 22.263 1.00 10.61 161 ALA A CA 1
ATOM 1262 C C . ALA A 1 161 ? 46.621 72.132 23.111 1.00 10.74 161 ALA A C 1
ATOM 1263 O O . ALA A 1 161 ? 46.504 72.986 23.925 1.00 11.05 161 ALA A O 1
ATOM 1265 N N . ALA A 1 162 ? 47.761 71.501 22.881 1.00 10.41 162 ALA A N 1
ATOM 1266 C CA . ALA A 1 162 ? 48.960 71.919 23.586 1.00 10.71 162 ALA A CA 1
ATOM 1267 C C . ALA A 1 162 ? 49.350 73.353 23.210 1.00 10.21 162 ALA A C 1
ATOM 1268 O O . ALA A 1 162 ? 49.742 74.099 24.022 1.00 10.69 162 ALA A O 1
ATOM 1270 N N . LYS A 1 163 ? 49.229 73.673 21.943 1.00 10.07 163 LYS A N 1
ATOM 1271 C CA . LYS A 1 163 ? 49.620 74.991 21.530 1.00 10.19 163 LYS A CA 1
ATOM 1272 C C . LYS A 1 163 ? 48.696 76.097 22.055 1.00 9.53 163 LYS A C 1
ATOM 1273 O O . LYS A 1 163 ? 49.137 77.157 22.262 1.00 9.96 163 LYS A O 1
ATOM 1279 N N . PHE A 1 164 ? 47.419 75.812 22.194 1.00 9.41 164 PHE A N 1
ATOM 1280 C CA . PHE A 1 164 ? 46.458 76.845 22.567 1.00 9.72 164 PHE A CA 1
ATOM 1281 C C . PHE A 1 164 ? 45.465 76.447 23.658 1.00 9.56 164 PHE A C 1
ATOM 1282 O O . PHE A 1 164 ? 44.744 75.553 23.484 1.00 9.54 164 PHE A O 1
ATOM 1290 N N . LYS A 1 165 ? 45.472 77.195 24.749 1.00 10.50 165 LYS A N 1
ATOM 1291 C CA . LYS A 1 165 ? 44.583 76.930 25.834 1.00 11.07 165 LYS A CA 1
ATOM 1292 C C . LYS A 1 165 ? 43.124 76.973 25.413 1.00 10.66 165 LYS A C 1
ATOM 1293 O O . LYS A 1 165 ? 42.360 76.296 25.930 1.00 10.50 165 LYS A O 1
ATOM 1299 N N . PHE A 1 166 ? 42.822 77.801 24.451 1.00 10.50 166 PHE A N 1
ATOM 1300 C CA . PHE A 1 166 ? 41.451 77.883 23.969 1.00 10.81 166 PHE A CA 1
ATOM 1301 C C . PHE A 1 166 ? 40.998 76.520 23.407 1.00 10.58 166 PHE A C 1
ATOM 1302 O O . PHE A 1 166 ? 39.937 76.076 23.630 1.00 9.79 166 PHE A O 1
ATOM 1310 N N . ILE A 1 167 ? 41.897 75.879 22.652 1.00 10.03 167 ILE A N 1
ATOM 1311 C CA . ILE A 1 167 ? 41.614 74.579 22.042 1.00 10.63 167 ILE A CA 1
ATOM 1312 C C . ILE A 1 167 ? 41.559 73.485 23.115 1.00 10.98 167 ILE A C 1
ATOM 1313 O O . ILE A 1 167 ? 40.724 72.675 23.094 1.00 11.01 167 ILE A O 1
ATOM 1318 N N . GLU A 1 168 ? 42.461 73.567 24.065 1.00 11.18 168 GLU A N 1
ATOM 1319 C CA . GLU A 1 168 ? 42.423 72.630 25.156 1.00 11.71 168 GLU A CA 1
ATOM 1320 C C . GLU A 1 168 ? 41.040 72.733 25.826 1.00 11.68 168 GLU A C 1
ATOM 1321 O O . GLU A 1 168 ? 40.441 71.774 26.131 1.00 11.59 168 GLU A O 1
ATOM 1327 N N . GLN A 1 169 ? 40.606 73.958 26.056 1.00 11.40 169 GLN A N 1
ATOM 1328 C CA . GLN A 1 169 ? 39.315 74.187 26.702 1.00 12.52 169 GLN A CA 1
ATOM 1329 C C . GLN A 1 169 ? 38.127 73.626 25.904 1.00 12.30 169 GLN A C 1
ATOM 1330 O O . GLN A 1 169 ? 37.229 73.090 26.443 1.00 12.44 169 GLN A O 1
ATOM 1336 N N . LYS A 1 170 ? 38.177 73.722 24.592 1.00 12.11 170 LYS A N 1
ATOM 1337 C CA . LYS A 1 170 ? 37.127 73.137 23.794 1.00 13.40 170 LYS A CA 1
ATOM 1338 C C . LYS A 1 170 ? 37.071 71.643 23.988 1.00 12.42 170 LYS A C 1
ATOM 1339 O O . LYS A 1 170 ? 36.023 71.108 24.048 1.00 12.26 170 LYS A O 1
ATOM 1345 N N . VAL A 1 171 ? 38.227 71.019 24.026 1.00 11.76 171 VAL A N 1
ATOM 1346 C CA . VAL A 1 171 ? 38.271 69.604 24.203 1.00 12.08 171 VAL A CA 1
ATOM 1347 C C . VAL A 1 171 ? 37.766 69.258 25.619 1.00 12.93 171 VAL A C 1
ATOM 1348 O O . VAL A 1 171 ? 37.015 68.366 25.767 1.00 13.54 171 VAL A O 1
ATOM 1352 N N . ILE A 1 172 ? 38.169 70.008 26.618 1.00 13.21 172 ILE A N 1
ATOM 1353 C CA . ILE A 1 172 ? 37.674 69.765 27.961 1.00 14.00 172 ILE A CA 1
ATOM 1354 C C . ILE A 1 172 ? 36.135 69.799 27.997 1.00 14.65 172 ILE A C 1
ATOM 1355 O O . ILE A 1 172 ? 35.519 68.941 28.572 1.00 15.47 172 ILE A O 1
ATOM 1360 N N . HIS A 1 173 ? 35.569 70.806 27.359 1.00 15.25 173 HIS A N 1
ATOM 1361 C CA . HIS A 1 173 ? 34.129 70.905 27.329 1.00 17.55 173 HIS A CA 1
ATOM 1362 C C . HIS A 1 173 ? 33.530 69.648 26.685 1.00 17.14 173 HIS A C 1
ATOM 1363 O O . HIS A 1 173 ? 32.575 69.135 27.157 1.00 17.60 173 HIS A O 1
ATOM 1370 N N . SER A 1 174 ? 34.166 69.181 25.623 1.00 15.68 174 SER A N 1
ATOM 1371 C CA . SER A 1 174 ? 33.676 68.007 24.926 1.00 15.95 174 SER A CA 1
ATOM 1372 C C . SER A 1 174 ? 33.705 66.751 25.788 1.00 16.21 174 SER A C 1
ATOM 1373 O O . SER A 1 174 ? 32.868 65.907 25.668 1.00 18.33 174 SER A O 1
ATOM 1376 N N . ILE A 1 175 ? 34.692 66.675 26.662 1.00 15.43 175 ILE A N 1
ATOM 1377 C CA . ILE A 1 175 ? 34.800 65.539 27.540 1.00 16.21 175 ILE A CA 1
ATOM 1378 C C . ILE A 1 175 ? 33.791 65.665 28.661 1.00 17.70 175 ILE A C 1
ATOM 1379 O O . ILE A 1 175 ? 33.110 64.762 28.938 1.00 16.88 175 ILE A O 1
ATOM 1384 N N . MET A 1 176 ? 33.740 66.821 29.298 1.00 18.03 176 MET A N 1
ATOM 1385 C CA . MET A 1 176 ? 32.833 66.981 30.410 1.00 20.17 176 MET A CA 1
ATOM 1386 C C . MET A 1 176 ? 31.370 66.798 30.099 1.00 20.24 176 MET A C 1
ATOM 1387 O O . MET A 1 176 ? 30.658 66.274 30.903 1.00 22.04 176 MET A O 1
ATOM 1392 N N . ASP A 1 177 ? 30.956 67.252 28.933 1.00 19.13 177 ASP A N 1
ATOM 1393 C CA . ASP A 1 177 ? 29.587 67.170 28.498 1.00 21.17 177 ASP A CA 1
ATOM 1394 C C . ASP A 1 177 ? 29.309 66.024 27.526 1.00 19.48 177 ASP A C 1
ATOM 1395 O O . ASP A 1 177 ? 28.217 65.850 27.121 1.00 19.06 177 ASP A O 1
ATOM 1400 N N . MET A 1 178 ? 30.356 65.318 27.184 1.00 19.10 178 MET A N 1
ATOM 1401 C CA . MET A 1 178 ? 30.287 64.236 26.244 1.00 19.94 178 MET A CA 1
ATOM 1402 C C . MET A 1 178 ? 29.548 64.740 25.015 1.00 18.79 178 MET A C 1
ATOM 1403 O O . MET A 1 178 ? 28.718 64.090 24.511 1.00 19.50 178 MET A O 1
ATOM 1408 N N . GLU A 1 179 ? 29.924 65.929 24.565 1.00 16.36 179 GLU A N 1
ATOM 1409 C CA . GLU A 1 179 ? 29.341 66.579 23.418 1.00 17.57 179 GLU A CA 1
ATOM 1410 C C . GLU A 1 179 ? 30.394 66.802 22.325 1.00 15.47 179 GLU A C 1
ATOM 1411 O O . GLU A 1 179 ? 31.295 67.541 22.498 1.00 14.48 179 GLU A O 1
ATOM 1417 N N . ASP A 1 180 ? 30.259 66.108 21.211 1.00 15.09 180 ASP A N 1
ATOM 1418 C CA . ASP A 1 180 ? 31.206 66.244 20.130 1.00 14.16 180 ASP A CA 1
ATOM 1419 C C . ASP A 1 180 ? 31.039 67.591 19.475 1.00 13.94 180 ASP A C 1
ATOM 1420 O O . ASP A 1 180 ? 30.028 68.182 19.612 1.00 13.75 180 ASP A O 1
ATOM 1425 N N . PHE A 1 181 ? 32.055 68.033 18.757 1.00 13.34 181 PHE A N 1
ATOM 1426 C CA . PHE A 1 181 ? 32.020 69.305 18.081 1.00 13.50 181 PHE A CA 1
ATOM 1427 C C . PHE A 1 181 ? 32.908 69.339 16.872 1.00 13.47 181 PHE A C 1
ATOM 1428 O O . PHE A 1 181 ? 33.759 68.563 16.762 1.00 13.65 181 PHE A O 1
ATOM 1436 N N . THR A 1 182 ? 32.684 70.307 15.998 1.00 13.57 182 THR A N 1
ATOM 1437 C CA . THR A 1 182 ? 33.601 70.520 14.885 1.00 13.95 182 THR A CA 1
ATOM 1438 C C . THR A 1 182 ? 34.229 71.886 15.160 1.00 14.00 182 THR A C 1
ATOM 1439 O O . THR A 1 182 ? 33.600 72.709 15.661 1.00 14.52 182 THR A O 1
ATOM 1443 N N . PRO A 1 183 ? 35.460 72.050 14.807 1.00 13.45 183 PRO A N 1
ATOM 1444 C CA . PRO A 1 183 ? 36.081 73.324 15.043 1.00 13.69 183 PRO A CA 1
ATOM 1445 C C . PRO A 1 183 ? 35.449 74.410 14.204 1.00 14.06 183 PRO A C 1
ATOM 1446 O O . PRO A 1 183 ? 35.235 74.187 13.060 1.00 16.14 183 PRO A O 1
ATOM 1450 N N . GLY A 1 184 ? 35.288 75.574 14.795 1.00 14.32 184 GLY A N 1
ATOM 1451 C CA . GLY A 1 184 ? 34.765 76.713 14.117 1.00 14.48 184 GLY A CA 1
ATOM 1452 C C . GLY A 1 184 ? 35.875 77.681 13.781 1.00 13.65 184 GLY A C 1
ATOM 1453 O O . GLY A 1 184 ? 37.008 77.382 13.882 1.00 13.73 184 GLY A O 1
ATOM 1454 N N . LEU A 1 185 ? 35.504 78.864 13.351 1.00 13.58 185 LEU A N 1
ATOM 1455 C CA . LEU A 1 185 ? 36.496 79.851 12.964 1.00 13.38 185 LEU A CA 1
ATOM 1456 C C . LEU A 1 185 ? 37.481 80.216 14.082 1.00 12.32 185 LEU A C 1
ATOM 1457 O O . LEU A 1 185 ? 38.604 80.456 13.844 1.00 12.00 185 LEU A O 1
ATOM 1462 N N . ALA A 1 186 ? 37.012 80.244 15.302 1.00 11.93 186 ALA A N 1
ATOM 1463 C CA . ALA A 1 186 ? 37.897 80.594 16.381 1.00 11.40 186 ALA A CA 1
ATOM 1464 C C . ALA A 1 186 ? 39.055 79.578 16.500 1.00 11.16 186 ALA A C 1
ATOM 1465 O O . ALA A 1 186 ? 40.160 79.942 16.525 1.00 11.26 186 ALA A O 1
ATOM 1467 N N . MET A 1 187 ? 38.716 78.313 16.539 1.00 10.76 187 MET A N 1
ATOM 1468 C CA . MET A 1 187 ? 39.737 77.305 16.642 1.00 11.21 187 MET A CA 1
ATOM 1469 C C . MET A 1 187 ? 40.621 77.212 15.391 1.00 11.32 187 MET A C 1
ATOM 1470 O O . MET A 1 187 ? 41.797 77.099 15.482 1.00 11.00 187 MET A O 1
ATOM 1475 N N . LEU A 1 188 ? 39.983 77.269 14.235 1.00 11.17 188 LEU A N 1
ATOM 1476 C CA . LEU A 1 188 ? 40.745 77.165 13.015 1.00 12.41 188 LEU A CA 1
ATOM 1477 C C . LEU A 1 188 ? 41.691 78.349 12.816 1.00 11.18 188 LEU A C 1
ATOM 1478 O O . LEU A 1 188 ? 42.739 78.169 12.299 1.00 11.64 188 LEU A O 1
ATOM 1483 N N . SER A 1 189 ? 41.281 79.546 13.236 1.00 10.38 189 SER A N 1
ATOM 1484 C CA . SER A 1 189 ? 42.109 80.720 13.064 1.00 10.25 189 SER A CA 1
ATOM 1485 C C . SER A 1 189 ? 43.380 80.633 13.927 1.00 9.74 189 SER A C 1
ATOM 1486 O O . SER A 1 189 ? 44.349 81.138 13.569 1.00 9.88 189 SER A O 1
ATOM 1489 N N . LEU A 1 190 ? 43.275 79.922 15.035 1.00 9.52 190 LEU A N 1
ATOM 1490 C CA . LEU A 1 190 ? 44.444 79.750 15.857 1.00 9.95 190 LEU A CA 1
ATOM 1491 C C . LEU A 1 190 ? 45.413 78.778 15.167 1.00 10.11 190 LEU A C 1
ATOM 1492 O O . LEU A 1 190 ? 46.530 79.024 15.055 1.00 10.96 190 LEU A O 1
ATOM 1497 N N . GLU A 1 191 ? 44.867 77.660 14.723 1.00 10.89 191 GLU A N 1
ATOM 1498 C CA . GLU A 1 191 ? 45.696 76.655 14.107 1.00 11.22 191 GLU A CA 1
ATOM 1499 C C . GLU A 1 191 ? 46.401 77.247 12.903 1.00 12.08 191 GLU A C 1
ATOM 1500 O O . GLU A 1 191 ? 47.567 77.014 12.697 1.00 11.97 191 GLU A O 1
ATOM 1506 N N . GLU A 1 192 ? 45.669 78.029 12.134 1.00 12.20 192 GLU A N 1
ATOM 1507 C CA . GLU A 1 192 ? 46.180 78.620 10.936 1.00 14.55 192 GLU A CA 1
ATOM 1508 C C . GLU A 1 192 ? 47.309 79.608 11.148 1.00 14.02 192 GLU A C 1
ATOM 1509 O O . GLU A 1 192 ? 48.174 79.714 10.349 1.00 14.28 192 GLU A O 1
ATOM 1515 N N . ASN A 1 193 ? 47.236 80.313 12.252 1.00 12.53 193 ASN A N 1
ATOM 1516 C CA . ASN A 1 193 ? 48.160 81.363 12.518 1.00 12.73 193 ASN A CA 1
ATOM 1517 C C . ASN A 1 193 ? 49.218 81.141 13.560 1.00 12.34 193 ASN A C 1
ATOM 1518 O O . ASN A 1 193 ? 49.863 82.023 13.913 1.00 13.10 193 ASN A O 1
ATOM 1523 N N . TRP A 1 194 ? 49.378 79.917 14.007 1.00 11.72 194 TRP A N 1
ATOM 1524 C CA . TRP A 1 194 ? 50.389 79.661 15.008 1.00 11.99 194 TRP A CA 1
ATOM 1525 C C . TRP A 1 194 ? 51.812 80.155 14.601 1.00 12.29 194 TRP A C 1
ATOM 1526 O O . TRP A 1 194 ? 52.480 80.790 15.355 1.00 12.38 194 TRP A O 1
ATOM 1537 N N . THR A 1 195 ? 52.227 79.811 13.396 1.00 13.06 195 THR A N 1
ATOM 1538 C CA . THR A 1 195 ? 53.552 80.249 12.983 1.00 14.15 195 THR A CA 1
ATOM 1539 C C . THR A 1 195 ? 53.656 81.755 12.791 1.00 13.87 195 THR A C 1
ATOM 1540 O O . THR A 1 195 ? 54.645 82.328 13.101 1.00 13.41 195 THR A O 1
ATOM 1544 N N . GLN A 1 196 ? 52.580 82.333 12.275 1.00 13.47 196 GLN A N 1
ATOM 1545 C CA . GLN A 1 196 ? 52.540 83.761 12.053 1.00 13.85 196 GLN A CA 1
ATOM 1546 C C . GLN A 1 196 ? 52.547 84.525 13.391 1.00 12.79 196 GLN A C 1
ATOM 1547 O O . GLN A 1 196 ? 53.191 85.487 13.516 1.00 12.31 196 GLN A O 1
ATOM 1553 N N . LEU A 1 197 ? 51.812 84.039 14.374 1.00 11.23 197 LEU A N 1
ATOM 1554 C CA . LEU A 1 197 ? 51.815 84.666 15.670 1.00 11.74 197 LEU A CA 1
ATOM 1555 C C . LEU A 1 197 ? 53.180 84.549 16.345 1.00 11.83 197 LEU A C 1
ATOM 1556 O O . LEU A 1 197 ? 53.601 85.411 17.005 1.00 12.55 197 LEU A O 1
ATOM 1561 N N . SER A 1 198 ? 53.817 83.428 16.101 1.00 11.69 198 SER A N 1
ATOM 1562 C CA . SER A 1 198 ? 55.139 83.196 16.622 1.00 12.12 198 SER A CA 1
ATOM 1563 C C . SER A 1 198 ? 56.131 84.247 16.040 1.00 12.15 198 SER A C 1
ATOM 1564 O O . SER A 1 198 ? 56.869 84.824 16.720 1.00 12.81 198 SER A O 1
ATOM 1567 N N . LEU A 1 199 ? 56.042 84.438 14.748 1.00 12.62 199 LEU A N 1
ATOM 1568 C CA . LEU A 1 199 ? 56.906 85.386 14.089 1.00 13.50 199 LEU A CA 1
ATOM 1569 C C . LEU A 1 199 ? 56.629 86.818 14.580 1.00 14.15 199 LEU A C 1
ATOM 1570 O O . LEU A 1 199 ? 57.496 87.521 14.909 1.00 13.92 199 LEU A O 1
ATOM 1575 N N . GLN A 1 200 ? 55.354 87.188 14.610 1.00 13.62 200 GLN A N 1
ATOM 1576 C CA . GLN A 1 200 ? 55.015 88.540 15.034 1.00 14.31 200 GLN A CA 1
ATOM 1577 C C . GLN A 1 200 ? 55.355 88.833 16.489 1.00 13.51 200 GLN A C 1
ATOM 1578 O O . GLN A 1 200 ? 55.823 89.854 16.804 1.00 12.85 200 GLN A O 1
ATOM 1584 N N . LEU A 1 201 ? 55.130 87.876 17.348 1.00 13.54 201 LEU A N 1
ATOM 1585 C CA . LEU A 1 201 ? 55.467 88.104 18.722 1.00 14.20 201 LEU A CA 1
ATOM 1586 C C . LEU A 1 201 ? 56.980 88.357 18.900 1.00 14.11 201 LEU A C 1
ATOM 1587 O O . LEU A 1 201 ? 57.395 89.199 19.616 1.00 14.47 201 LEU A O 1
ATOM 1592 N N . GLN A 1 202 ? 57.754 87.534 18.229 1.00 14.41 202 GLN A N 1
ATOM 1593 C CA . GLN A 1 202 ? 59.183 87.657 18.344 1.00 15.33 202 GLN A CA 1
ATOM 1594 C C . GLN A 1 202 ? 59.688 88.944 17.687 1.00 16.15 202 GLN A C 1
ATOM 1595 O O . GLN A 1 202 ? 60.525 89.607 18.189 1.00 18.52 202 GLN A O 1
ATOM 1601 N N . ALA A 1 203 ? 59.136 89.244 16.549 1.00 16.02 203 ALA A N 1
ATOM 1602 C CA . ALA A 1 203 ? 59.523 90.426 15.835 1.00 17.38 203 ALA A CA 1
ATOM 1603 C C . ALA A 1 203 ? 59.169 91.704 16.598 1.00 17.82 203 ALA A C 1
ATOM 1604 O O . ALA A 1 203 ? 59.817 92.661 16.498 1.00 18.33 203 ALA A O 1
ATOM 1606 N N . SER A 1 204 ? 58.104 91.640 17.374 1.00 17.00 204 SER A N 1
ATOM 1607 C CA . SER A 1 204 ? 57.617 92.781 18.128 1.00 17.77 204 SER A CA 1
ATOM 1608 C C . SER A 1 204 ? 58.542 93.300 19.213 1.00 19.59 204 SER A C 1
ATOM 1609 O O . SER A 1 204 ? 58.348 94.350 19.707 1.00 18.61 204 SER A O 1
ATOM 1612 N N . GLU A 1 205 ? 59.574 92.542 19.524 1.00 20.19 205 GLU A N 1
ATOM 1613 C CA . GLU A 1 205 ? 60.541 92.958 20.520 1.00 22.44 205 GLU A CA 1
ATOM 1614 C C . GLU A 1 205 ? 61.176 94.302 20.161 1.00 22.49 205 GLU A C 1
ATOM 1615 O O . GLU A 1 205 ? 61.517 95.063 20.995 1.00 24.36 205 GLU A O 1
ATOM 1621 N N . SER A 1 206 ? 61.311 94.548 18.877 1.00 21.68 206 SER A N 1
ATOM 1622 C CA . SER A 1 206 ? 61.924 95.771 18.407 1.00 23.29 206 SER A CA 1
ATOM 1623 C C . SER A 1 206 ? 60.936 96.910 18.197 1.00 22.33 206 SER A C 1
ATOM 1624 O O . SER A 1 206 ? 61.324 98.008 17.851 1.00 22.08 206 SER A O 1
ATOM 1627 N N . LEU A 1 207 ? 59.658 96.626 18.394 1.00 21.23 207 LEU A N 1
ATOM 1628 C CA . LEU A 1 207 ? 58.613 97.608 18.171 1.00 20.06 207 LEU A CA 1
ATOM 1629 C C . LEU A 1 207 ? 57.680 97.834 19.365 1.00 17.47 207 LEU A C 1
ATOM 1630 O O . LEU A 1 207 ? 56.504 98.061 19.197 1.00 17.44 207 LEU A O 1
ATOM 1635 N N . ASN A 1 208 ? 58.219 97.735 20.564 1.00 16.52 208 ASN A N 1
ATOM 1636 C CA . ASN A 1 208 ? 57.438 97.956 21.768 1.00 16.06 208 ASN A CA 1
ATOM 1637 C C . ASN A 1 208 ? 56.215 97.044 21.872 1.00 17.02 208 ASN A C 1
ATOM 1638 O O . ASN A 1 208 ? 55.206 97.425 22.428 1.00 15.78 208 ASN A O 1
ATOM 1643 N N . GLY A 1 209 ? 56.340 95.837 21.346 1.00 16.12 209 GLY A N 1
ATOM 1644 C CA . GLY A 1 209 ? 55.277 94.863 21.420 1.00 15.55 209 GLY A CA 1
ATOM 1645 C C . GLY A 1 209 ? 54.238 94.906 20.322 1.00 14.42 209 GLY A C 1
ATOM 1646 O O . GLY A 1 209 ? 53.323 94.162 20.345 1.00 14.27 209 GLY A O 1
ATOM 1647 N N . VAL A 1 210 ? 54.451 95.780 19.364 1.00 13.54 210 VAL A N 1
ATOM 1648 C CA . VAL A 1 210 ? 53.564 95.931 18.252 1.00 14.04 210 VAL A CA 1
ATOM 1649 C C . VAL A 1 210 ? 54.018 95.049 17.113 1.00 14.91 210 VAL A C 1
ATOM 1650 O O . VAL A 1 210 ? 55.174 94.911 16.914 1.00 15.62 210 VAL A O 1
ATOM 1654 N N . PHE A 1 211 ? 53.075 94.438 16.428 1.00 13.85 211 PHE A N 1
ATOM 1655 C CA . PHE A 1 211 ? 53.424 93.530 15.361 1.00 13.91 211 PHE A CA 1
ATOM 1656 C C . PHE A 1 211 ? 53.718 94.220 14.028 1.00 15.53 211 PHE A C 1
ATOM 1657 O O . PHE A 1 211 ? 53.284 95.279 13.814 1.00 16.71 211 PHE A O 1
ATOM 1665 N N . GLY A 1 212 ? 54.371 93.522 13.129 1.00 15.60 212 GLY A N 1
ATOM 1666 C CA . GLY A 1 212 ? 54.572 94.034 11.797 1.00 16.73 212 GLY A CA 1
ATOM 1667 C C . GLY A 1 212 ? 53.320 93.841 10.928 1.00 17.42 212 GLY A C 1
ATOM 1668 O O . GLY A 1 212 ? 53.059 94.590 10.059 1.00 18.49 212 GLY A O 1
ATOM 1669 N N . ASP A 1 213 ? 52.561 92.812 11.227 1.00 17.90 213 ASP A N 1
ATOM 1670 C CA . ASP A 1 213 ? 51.331 92.527 10.529 1.00 19.03 213 ASP A CA 1
ATOM 1671 C C . ASP A 1 213 ? 50.248 92.108 11.492 1.00 17.44 213 ASP A C 1
ATOM 1672 O O . ASP A 1 213 ? 50.532 91.500 12.435 1.00 18.02 213 ASP A O 1
ATOM 1677 N N . SER A 1 214 ? 49.025 92.426 11.181 1.00 15.10 214 SER A N 1
ATOM 1678 C CA . SER A 1 214 ? 47.942 92.012 12.014 1.00 14.26 214 SER A CA 1
ATOM 1679 C C . SER A 1 214 ? 47.498 90.579 11.697 1.00 13.25 214 SER A C 1
ATOM 1680 O O . SER A 1 214 ? 47.523 90.191 10.600 1.00 13.64 214 SER A O 1
ATOM 1683 N N . VAL A 1 215 ? 47.045 89.869 12.723 1.00 13.70 215 VAL A N 1
ATOM 1684 C CA . VAL A 1 215 ? 46.549 88.520 12.581 1.00 13.73 215 VAL A CA 1
ATOM 1685 C C . VAL A 1 215 ? 45.085 88.477 13.010 1.00 13.30 215 VAL A C 1
ATOM 1686 O O . VAL A 1 215 ? 44.751 88.965 14.024 1.00 12.41 215 VAL A O 1
ATOM 1690 N N . SER A 1 216 ? 44.239 87.876 12.201 1.00 12.50 216 SER A N 1
ATOM 1691 C CA . SER A 1 216 ? 42.850 87.794 12.530 1.00 12.58 216 SER A CA 1
ATOM 1692 C C . SER A 1 216 ? 42.483 86.523 13.284 1.00 12.30 216 SER A C 1
ATOM 1693 O O . SER A 1 216 ? 42.527 85.490 12.745 1.00 13.22 216 SER A O 1
ATOM 1696 N N . LEU A 1 217 ? 42.076 86.679 14.531 1.00 12.46 217 LEU A N 1
ATOM 1697 C CA . LEU A 1 217 ? 41.671 85.566 15.354 1.00 12.77 217 LEU A CA 1
ATOM 1698 C C . LEU A 1 217 ? 40.175 85.706 15.601 1.00 13.70 217 LEU A C 1
ATOM 1699 O O . LEU A 1 217 ? 39.763 86.690 16.095 1.00 16.00 217 LEU A O 1
ATOM 1704 N N . TYR A 1 218 ? 39.396 84.711 15.254 1.00 12.31 218 TYR A N 1
ATOM 1705 C CA . TYR A 1 218 ? 37.982 84.819 15.435 1.00 11.75 218 TYR A CA 1
ATOM 1706 C C . TYR A 1 218 ? 37.536 84.436 16.831 1.00 12.17 218 TYR A C 1
ATOM 1707 O O . TYR A 1 218 ? 38.124 83.613 17.425 1.00 11.63 218 TYR A O 1
ATOM 1716 N N . ASN A 1 219 ? 36.454 85.044 17.269 1.00 12.26 219 ASN A N 1
ATOM 1717 C CA . ASN A 1 219 ? 35.889 84.666 18.526 1.00 12.29 219 ASN A CA 1
ATOM 1718 C C . ASN A 1 219 ? 34.764 83.642 18.309 1.00 12.67 219 ASN A C 1
ATOM 1719 O O . ASN A 1 219 ? 34.490 83.246 17.218 1.00 12.32 219 ASN A O 1
ATOM 1724 N N . SER A 1 220 ? 34.149 83.206 19.389 1.00 13.19 220 SER A N 1
ATOM 1725 C CA . SER A 1 220 ? 33.078 82.206 19.334 1.00 15.25 220 SER A CA 1
ATOM 1726 C C . SER A 1 220 ? 31.766 82.685 18.668 1.00 16.61 220 SER A C 1
ATOM 1727 O O . SER A 1 220 ? 30.952 81.914 18.303 1.00 19.07 220 SER A O 1
ATOM 1730 N N . MET A 1 221 ? 31.683 83.987 18.467 1.00 17.65 221 MET A N 1
ATOM 1731 C CA . MET A 1 221 ? 30.565 84.585 17.763 1.00 18.91 221 MET A CA 1
ATOM 1732 C C . MET A 1 221 ? 30.911 84.810 16.264 1.00 17.89 221 MET A C 1
ATOM 1733 O O . MET A 1 221 ? 30.222 85.460 15.565 1.00 16.30 221 MET A O 1
ATOM 1738 N N . ASP A 1 222 ? 32.020 84.245 15.846 1.00 15.22 222 ASP A N 1
ATOM 1739 C CA . ASP A 1 222 ? 32.452 84.384 14.470 1.00 15.62 222 ASP A CA 1
ATOM 1740 C C . ASP A 1 222 ? 32.825 85.800 14.061 1.00 15.60 222 ASP A C 1
ATOM 1741 O O . ASP A 1 222 ? 32.749 86.110 12.910 1.00 15.18 222 ASP A O 1
ATOM 1746 N N . GLU A 1 223 ? 33.254 86.590 15.019 1.00 14.80 223 GLU A N 1
ATOM 1747 C CA . GLU A 1 223 ? 33.730 87.943 14.784 1.00 16.68 223 GLU A CA 1
ATOM 1748 C C . GLU A 1 223 ? 35.276 87.937 14.722 1.00 14.96 223 GLU A C 1
ATOM 1749 O O . GLU A 1 223 ? 35.884 87.404 15.558 1.00 13.14 223 GLU A O 1
ATOM 1755 N N . PRO A 1 224 ? 35.886 88.572 13.737 1.00 14.03 224 PRO A N 1
ATOM 1756 C CA . PRO A 1 224 ? 37.336 88.582 13.706 1.00 14.16 224 PRO A CA 1
ATOM 1757 C C . PRO A 1 224 ? 37.887 89.662 14.568 1.00 14.08 224 PRO A C 1
ATOM 1758 O O . PRO A 1 224 ? 37.481 90.763 14.454 1.00 15.34 224 PRO A O 1
ATOM 1762 N N . ILE A 1 225 ? 38.836 89.299 15.400 1.00 13.55 225 ILE A N 1
ATOM 1763 C CA . ILE A 1 225 ? 39.515 90.249 16.228 1.00 13.95 225 ILE A CA 1
ATOM 1764 C C . ILE A 1 225 ? 40.929 90.429 15.673 1.00 13.75 225 ILE A C 1
ATOM 1765 O O . ILE A 1 225 ? 41.628 89.525 15.534 1.00 14.21 225 ILE A O 1
ATOM 1770 N N . GLY A 1 226 ? 41.292 91.651 15.400 1.00 12.55 226 GLY A N 1
ATOM 1771 C CA . GLY A 1 226 ? 42.584 91.899 14.878 1.00 12.18 226 GLY A CA 1
ATOM 1772 C C . GLY A 1 226 ? 43.611 91.925 15.970 1.00 13.42 226 GLY A C 1
ATOM 1773 O O . GLY A 1 226 ? 43.514 92.711 16.813 1.00 13.69 226 GLY A O 1
ATOM 1774 N N . VAL A 1 227 ? 44.590 91.046 15.891 1.00 12.92 227 VAL A N 1
ATOM 1775 C CA . VAL A 1 227 ? 45.637 91.027 16.854 1.00 13.16 227 VAL A CA 1
ATOM 1776 C C . VAL A 1 227 ? 46.894 91.538 16.175 1.00 12.64 227 VAL A C 1
ATOM 17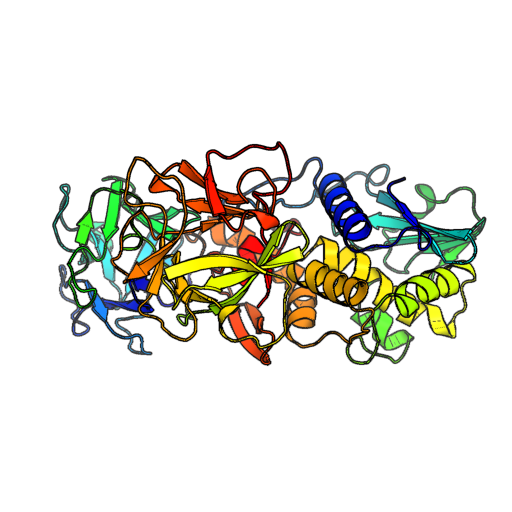77 O O . VAL A 1 227 ? 47.512 90.843 15.442 1.00 13.13 227 VAL A O 1
ATOM 1781 N N . ASP A 1 228 ? 47.202 92.801 16.470 1.00 12.74 228 ASP A N 1
ATOM 1782 C CA . ASP A 1 228 ? 48.344 93.501 15.914 1.00 12.90 228 ASP A CA 1
ATOM 1783 C C . ASP A 1 228 ? 49.398 93.920 16.943 1.00 12.83 228 ASP A C 1
ATOM 1784 O O . ASP A 1 228 ? 50.209 94.728 16.681 1.00 13.53 228 ASP A O 1
ATOM 1789 N N . SER A 1 229 ? 49.322 93.301 18.106 1.00 12.41 229 SER A N 1
ATOM 1790 C CA . SER A 1 229 ? 50.258 93.515 19.172 1.00 12.58 229 SER A CA 1
ATOM 1791 C C . SER A 1 229 ? 50.181 92.373 20.183 1.00 12.71 229 SER A C 1
ATOM 1792 O O . SER A 1 229 ? 49.324 91.565 20.113 1.00 12.27 229 SER A O 1
ATOM 1795 N N . MET A 1 230 ? 51.063 92.397 21.155 1.00 13.35 230 MET A N 1
ATOM 1796 C CA . MET A 1 230 ? 51.033 91.378 22.174 1.00 14.73 230 MET A CA 1
ATOM 1797 C C . MET A 1 230 ? 50.028 91.699 23.280 1.00 15.31 230 MET A C 1
ATOM 1798 O O . MET A 1 230 ? 49.905 90.965 24.195 1.00 17.52 230 MET A O 1
ATOM 1803 N N . TYR A 1 231 ? 49.366 92.830 23.139 1.00 13.47 231 TYR A N 1
ATOM 1804 C CA . TYR A 1 231 ? 48.499 93.270 24.182 1.00 13.11 231 TYR A CA 1
ATOM 1805 C C . TYR A 1 231 ? 47.057 92.783 24.149 1.00 13.91 231 TYR A C 1
ATOM 1806 O O . TYR A 1 231 ? 46.193 93.474 24.569 1.00 16.10 231 TYR A O 1
ATOM 1815 N N . TYR A 1 232 ? 46.853 91.574 23.644 1.00 12.01 232 TYR A N 1
ATOM 1816 C CA . TYR A 1 232 ? 45.525 90.975 23.571 1.00 12.41 232 TYR A CA 1
ATOM 1817 C C . TYR A 1 232 ? 45.470 89.710 24.438 1.00 13.29 232 TYR A C 1
ATOM 1818 O O . TYR A 1 232 ? 46.214 88.822 24.178 1.00 14.16 232 TYR A O 1
ATOM 1827 N N . PRO A 1 233 ? 44.602 89.643 25.413 1.00 13.34 233 PRO A N 1
ATOM 1828 C CA . PRO A 1 233 ? 44.574 88.440 26.254 1.00 14.22 233 PRO A CA 1
ATOM 1829 C C . PRO A 1 233 ? 44.247 87.156 25.492 1.00 14.26 233 PRO A C 1
ATOM 1830 O O . PRO A 1 233 ? 44.686 86.130 25.870 1.00 13.55 233 PRO A O 1
ATOM 1834 N N . ILE A 1 234 ? 43.524 87.289 24.394 1.00 13.37 234 ILE A N 1
ATOM 1835 C CA . ILE A 1 234 ? 43.169 86.135 23.595 1.00 14.14 234 ILE A CA 1
ATOM 1836 C C . ILE A 1 234 ? 44.369 85.502 22.901 1.00 13.74 234 ILE A C 1
ATOM 1837 O O . ILE A 1 234 ? 44.249 84.441 22.401 1.00 13.08 234 ILE A O 1
ATOM 1842 N N . LEU A 1 235 ? 45.482 86.193 22.974 1.00 14.19 235 LEU A N 1
ATOM 1843 C CA . LEU A 1 235 ? 46.715 85.674 22.476 1.00 15.35 235 LEU A CA 1
ATOM 1844 C C . LEU A 1 235 ? 47.622 85.299 23.634 1.00 14.74 235 LEU A C 1
ATOM 1845 O O . LEU A 1 235 ? 48.062 84.197 23.771 1.00 14.12 235 LEU A O 1
ATOM 1850 N N . THR A 1 236 ? 47.931 86.285 24.452 1.00 15.63 236 THR A N 1
ATOM 1851 C CA . THR A 1 236 ? 48.909 86.082 25.493 1.00 18.47 236 THR A CA 1
ATOM 1852 C C . THR A 1 236 ? 48.593 85.157 26.631 1.00 18.13 236 THR A C 1
ATOM 1853 O O . THR A 1 236 ? 49.493 84.633 27.213 1.00 20.82 236 THR A O 1
ATOM 1857 N N . ALA A 1 237 ? 47.324 84.894 26.858 1.00 16.96 237 ALA A N 1
ATOM 1858 C CA . ALA A 1 237 ? 46.918 83.952 27.840 1.00 17.60 237 ALA A CA 1
ATOM 1859 C C . ALA A 1 237 ? 46.400 82.671 27.175 1.00 18.23 237 ALA A C 1
ATOM 1860 O O . ALA A 1 237 ? 45.809 81.894 27.798 1.00 25.29 237 ALA A O 1
ATOM 1862 N N . ASN A 1 238 ? 46.664 82.502 25.904 1.00 13.41 238 ASN A N 1
ATOM 1863 C CA . ASN A 1 238 ? 46.148 81.402 25.136 1.00 12.55 238 ASN A CA 1
ATOM 1864 C C . ASN A 1 238 ? 47.230 80.548 24.490 1.00 12.68 238 ASN A C 1
ATOM 1865 O O . ASN A 1 238 ? 47.349 79.399 24.738 1.00 11.89 238 ASN A O 1
ATOM 1870 N N . MET A 1 239 ? 48.045 81.181 23.653 1.00 12.77 239 MET A N 1
ATOM 1871 C CA . MET A 1 239 ? 49.104 80.455 22.970 1.00 13.93 239 MET A CA 1
ATOM 1872 C C . MET A 1 239 ? 50.122 80.086 24.030 1.00 13.70 239 MET A C 1
ATOM 1873 O O . MET A 1 239 ? 50.700 80.935 24.651 1.00 15.21 239 MET A O 1
ATOM 1878 N N . ALA A 1 240 ? 50.329 78.787 24.200 1.00 12.94 240 ALA A N 1
ATOM 1879 C CA . ALA A 1 240 ? 51.216 78.254 25.236 1.00 13.31 240 ALA A CA 1
ATOM 1880 C C . ALA A 1 240 ? 52.715 78.227 24.935 1.00 13.22 240 ALA A C 1
ATOM 1881 O O . ALA A 1 240 ? 53.514 78.285 25.783 1.00 14.70 240 ALA A O 1
ATOM 1883 N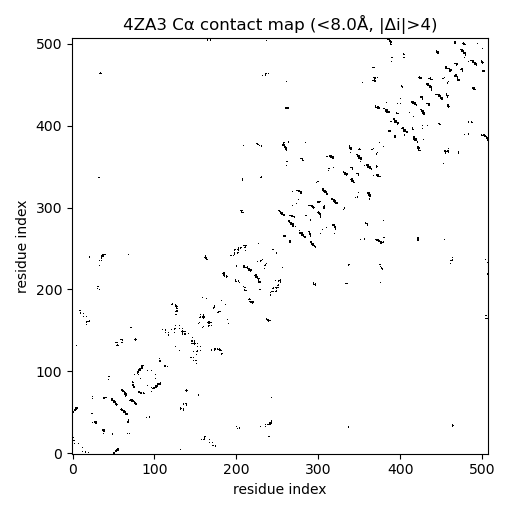 N . PHE A 1 241 ? 53.038 78.112 23.667 1.00 12.78 241 PHE A N 1
ATOM 1884 C CA . PHE A 1 241 ? 54.407 78.130 23.213 1.00 12.44 241 PHE A CA 1
ATOM 1885 C C . PHE A 1 241 ? 54.425 78.562 21.744 1.00 12.90 241 PHE A C 1
ATOM 1886 O O . PHE A 1 241 ? 53.462 78.540 21.116 1.00 12.06 241 PHE A O 1
ATOM 1894 N N . GLN A 1 242 ? 55.603 78.962 21.283 1.00 12.31 242 GLN A N 1
ATOM 1895 C CA . GLN A 1 242 ? 55.797 79.403 19.926 1.00 13.45 242 GLN A CA 1
ATOM 1896 C C . GLN A 1 242 ? 56.874 78.671 19.139 1.00 13.69 242 GLN A C 1
ATOM 1897 O O . GLN A 1 242 ? 57.722 78.123 19.705 1.00 15.49 242 GLN A O 1
ATOM 1903 N N . LEU A 1 243 ? 56.814 78.787 17.841 1.00 13.32 243 LEU A N 1
ATOM 1904 C CA . LEU A 1 243 ? 57.821 78.276 16.971 1.00 14.43 243 LEU A CA 1
ATOM 1905 C C . LEU A 1 243 ? 58.965 79.288 16.958 1.00 15.26 243 LEU A C 1
ATOM 1906 O O . LEU A 1 243 ? 58.718 80.441 16.876 1.00 14.40 243 LEU A O 1
ATOM 1911 N N . TYR A 1 244 ? 60.207 78.816 16.978 1.00 16.02 244 TYR A N 1
ATOM 1912 C CA . TYR A 1 244 ? 61.342 79.712 16.878 1.00 16.51 244 TYR A CA 1
ATOM 1913 C C . TYR A 1 244 ? 61.314 80.402 15.526 1.00 16.33 244 TYR A C 1
ATOM 1914 O O . TYR A 1 244 ? 61.219 79.747 14.531 1.00 16.22 244 TYR A O 1
ATOM 1923 N N . GLN A 1 245 ? 61.398 81.725 15.533 1.00 16.61 245 GLN A N 1
ATOM 1924 C CA . GLN A 1 245 ? 61.360 82.474 14.303 1.00 18.19 245 GLN A CA 1
ATOM 1925 C C . GLN A 1 245 ? 62.447 83.530 14.158 1.00 20.26 245 GLN A C 1
ATOM 1926 O O . GLN A 1 245 ? 62.975 83.710 13.086 1.00 21.62 245 GLN A O 1
ATOM 1932 N N . CYS A 1 246 ? 62.769 84.237 15.228 1.00 22.36 246 CYS A N 1
ATOM 1933 C CA . CYS A 1 246 ? 63.727 85.333 15.144 1.00 24.32 246 CYS A CA 1
ATOM 1934 C C . CYS A 1 246 ? 64.937 85.229 16.026 1.00 26.51 246 CYS A C 1
ATOM 1935 O O . CYS A 1 246 ? 64.833 84.804 17.148 1.00 25.71 246 CYS A O 1
ATOM 1938 N N . PRO A 1 247 ? 66.091 85.647 15.518 1.00 30.94 247 PRO A N 1
ATOM 1939 C CA . PRO A 1 247 ? 67.284 85.572 16.374 1.00 32.67 247 PRO A CA 1
ATOM 1940 C C . PRO A 1 247 ? 67.070 86.182 17.742 1.00 33.55 247 PRO A C 1
ATOM 1941 O O . PRO A 1 247 ? 66.723 87.352 17.773 1.00 40.19 247 PRO A O 1
ATOM 1945 N N . GLU B 2 1 ? 63.407 92.453 6.313 1.00 48.68 2 GLU B N 1
ATOM 1946 C CA . GLU B 2 1 ? 63.137 91.141 6.868 1.00 46.00 2 GLU B CA 1
ATOM 1947 C C . GLU B 2 1 ? 62.033 91.217 7.919 1.00 40.01 2 GLU B C 1
ATOM 1948 O O . GLU B 2 1 ? 61.955 92.161 8.684 1.00 34.16 2 GLU B O 1
ATOM 1954 N N . GLN B 2 2 ? 61.185 90.203 7.927 1.00 36.43 3 GLN B N 1
ATOM 1955 C CA . GLN B 2 2 ? 60.060 90.126 8.822 1.00 34.75 3 GLN B CA 1
ATOM 1956 C C . GLN B 2 2 ? 60.377 90.169 10.297 1.00 29.67 3 GLN B C 1
ATOM 1957 O O . GLN B 2 2 ? 59.543 90.521 11.044 1.00 29.11 3 GLN B O 1
ATOM 1962 N N . CYS B 2 3 ? 61.573 89.810 10.708 1.00 25.97 4 CYS B N 1
ATOM 1963 C CA . CYS B 2 3 ? 61.924 89.920 12.109 1.00 26.08 4 CYS B CA 1
ATOM 1964 C C . CYS B 2 3 ? 62.187 91.354 12.546 1.00 23.85 4 CYS B C 1
ATOM 1965 O O . CYS B 2 3 ? 62.314 91.625 13.728 1.00 23.18 4 CYS B O 1
ATOM 1968 N N . SER B 2 4 ? 62.300 92.251 11.573 1.00 22.89 5 SER B N 1
ATOM 1969 C CA . SER B 2 4 ? 62.583 93.643 11.842 1.00 24.33 5 SER B CA 1
ATOM 1970 C C . SER B 2 4 ? 61.623 94.601 11.147 1.00 23.29 5 SER B C 1
ATOM 1971 O O . SER B 2 4 ? 61.981 95.284 10.217 1.00 24.13 5 SER B O 1
ATOM 1974 N N . PRO B 2 5 ? 60.392 94.647 11.622 1.00 21.37 6 PRO B N 1
ATOM 1975 C CA . PRO B 2 5 ? 59.402 95.550 11.044 1.00 21.52 6 PRO B CA 1
ATOM 1976 C C . PRO B 2 5 ? 59.849 97.002 11.187 1.00 20.25 6 PRO B C 1
ATOM 1977 O O . PRO B 2 5 ? 60.306 97.369 12.194 1.00 19.99 6 PRO B O 1
ATOM 1981 N N . GLN B 2 6 ? 59.709 97.782 10.142 1.00 20.91 7 GLN B N 1
ATOM 1982 C CA . GLN B 2 6 ? 60.170 99.149 10.186 1.00 24.34 7 GLN B CA 1
ATOM 1983 C C . GLN B 2 6 ? 59.193 100.143 10.815 1.00 22.44 7 GLN B C 1
ATOM 1984 O O . GLN B 2 6 ? 59.593 101.147 11.288 1.00 21.50 7 GLN B O 1
ATOM 1990 N N . GLN B 2 7 ? 57.941 99.762 10.852 1.00 22.25 8 GLN B N 1
ATOM 1991 C CA . GLN B 2 7 ? 56.929 100.580 11.474 1.00 21.72 8 GLN B CA 1
ATOM 1992 C C . GLN B 2 7 ? 55.569 99.916 11.461 1.00 19.69 8 GLN B C 1
ATOM 1993 O O . GLN B 2 7 ? 55.325 99.041 10.703 1.00 19.20 8 GLN B O 1
ATOM 1999 N N . ARG B 2 8 ? 54.672 100.404 12.292 1.00 17.17 9 ARG B N 1
ATOM 2000 C CA . ARG B 2 8 ? 53.328 99.914 12.280 1.00 16.85 9 ARG B CA 1
ATOM 2001 C C . ARG B 2 8 ? 52.407 100.988 12.856 1.00 16.47 9 ARG B C 1
ATOM 2002 O O . ARG B 2 8 ? 52.667 101.498 13.876 1.00 15.78 9 ARG B O 1
ATOM 2010 N N . THR B 2 9 ? 51.328 101.275 12.158 1.00 15.24 10 THR B N 1
ATOM 2011 C CA . THR B 2 9 ? 50.328 102.226 12.595 1.00 15.71 10 THR B CA 1
ATOM 2012 C C . THR B 2 9 ? 49.180 101.486 13.265 1.00 15.30 10 THR B C 1
ATOM 2013 O O . THR B 2 9 ? 48.671 100.556 12.765 1.00 15.56 10 THR B O 1
ATOM 2017 N N . THR B 2 10 ? 48.780 101.967 14.426 1.00 15.89 11 THR B N 1
ATOM 2018 C CA . THR B 2 10 ? 47.726 101.345 15.166 1.00 16.79 11 THR B CA 1
ATOM 2019 C C . THR B 2 10 ? 47.031 102.401 16.040 1.00 15.78 11 THR B C 1
ATOM 2020 O O . THR B 2 10 ? 47.371 103.521 15.967 1.00 17.06 11 THR B O 1
ATOM 2024 N N . ARG B 2 11 ? 46.085 102.003 16.864 1.00 14.33 12 ARG B N 1
ATOM 2025 C CA . ARG B 2 11 ? 45.471 102.946 17.771 1.00 13.16 12 ARG B CA 1
ATOM 2026 C C . ARG B 2 11 ? 45.940 102.554 19.184 1.00 13.28 12 ARG B C 1
ATOM 2027 O O . ARG B 2 11 ? 46.525 101.561 19.336 1.00 12.39 12 ARG B O 1
ATOM 2035 N N . ILE B 2 12 ? 45.638 103.376 20.171 1.00 12.59 13 ILE B N 1
ATOM 2036 C CA . ILE B 2 12 ? 45.951 103.074 21.543 1.00 12.54 13 ILE B CA 1
ATOM 2037 C C . ILE B 2 12 ? 44.714 103.392 22.390 1.00 12.22 13 ILE B C 1
ATOM 2038 O O . ILE B 2 12 ? 44.268 104.483 22.417 1.00 12.88 13 ILE B O 1
ATOM 2043 N N . SER B 2 13 ? 44.188 102.375 23.052 1.00 11.99 14 SER B N 1
ATOM 2044 C CA . SER B 2 13 ? 43.010 102.536 23.886 1.00 11.49 14 SER B CA 1
ATOM 2045 C C . SER B 2 13 ? 43.319 102.174 25.328 1.00 11.90 14 SER B C 1
ATOM 2046 O O . SER B 2 13 ? 44.226 101.424 25.607 1.00 11.51 14 SER B O 1
ATOM 2049 N N . GLY B 2 14 ? 42.582 102.786 26.232 1.00 11.08 15 GLY B N 1
ATOM 2050 C CA . GLY B 2 14 ? 42.801 102.536 27.633 1.00 11.27 15 GLY B CA 1
ATOM 2051 C C . GLY B 2 14 ? 41.562 102.618 28.489 1.00 11.17 15 GLY B C 1
ATOM 2052 O O . GLY B 2 14 ? 40.579 101.955 28.276 1.00 11.28 15 GLY B O 1
ATOM 2053 N N . ARG B 2 15 ? 41.639 103.519 29.451 1.00 12.60 16 ARG B N 1
ATOM 2054 C CA . ARG B 2 15 ? 40.594 103.684 30.419 1.00 13.09 16 ARG B CA 1
ATOM 2055 C C . ARG B 2 15 ? 39.247 103.850 29.748 1.00 13.26 16 ARG B C 1
ATOM 2056 O O . ARG B 2 15 ? 39.082 104.649 28.853 1.00 12.42 16 ARG B O 1
ATOM 2064 N N . ASP B 2 16 ? 38.306 103.047 30.232 1.00 12.61 17 ASP B N 1
ATOM 2065 C CA . ASP B 2 16 ? 36.951 102.999 29.778 1.00 13.97 17 ASP B CA 1
ATOM 2066 C C . ASP B 2 16 ? 36.806 102.726 28.276 1.00 13.73 17 ASP B C 1
ATOM 2067 O O . ASP B 2 16 ? 35.819 102.995 27.719 1.00 14.20 17 ASP B O 1
ATOM 2072 N N . GLY B 2 17 ? 37.855 102.212 27.670 1.00 13.59 18 GLY B N 1
ATOM 2073 C CA . GLY B 2 17 ? 37.825 101.915 26.254 1.00 13.79 18 GLY B CA 1
ATOM 2074 C C . GLY B 2 17 ? 38.007 103.114 25.319 1.00 13.41 18 GLY B C 1
ATOM 2075 O O . GLY B 2 17 ? 37.768 103.002 24.154 1.00 13.99 18 GLY B O 1
ATOM 2076 N N . LEU B 2 18 ? 38.435 104.229 25.871 1.00 12.86 19 LEU B N 1
ATOM 2077 C CA . LEU B 2 18 ? 38.677 105.439 25.084 1.00 13.27 19 LEU B CA 1
ATOM 2078 C C . LEU B 2 18 ? 40.050 105.386 24.437 1.00 13.45 19 LEU B C 1
ATOM 2079 O O . LEU B 2 18 ? 40.889 104.645 24.830 1.00 13.45 19 LEU B O 1
ATOM 2084 N N . CYS B 2 19 ? 40.231 106.228 23.435 1.00 12.92 20 CYS B N 1
ATOM 2085 C CA . CYS B 2 19 ? 41.463 106.254 22.696 1.00 13.10 20 CYS B CA 1
ATOM 2086 C C . CYS B 2 19 ? 42.339 107.469 22.944 1.00 12.37 20 CYS B C 1
ATOM 2087 O O . CYS B 2 19 ? 41.862 108.497 23.227 1.00 12.93 20 CYS B O 1
ATOM 2090 N N . VAL B 2 20 ? 43.644 107.304 22.802 1.00 11.97 21 VAL B N 1
ATOM 2091 C CA . VAL B 2 20 ? 44.642 108.355 22.928 1.00 12.07 21 VAL B CA 1
ATOM 2092 C C . VAL B 2 20 ? 44.498 109.175 21.657 1.00 12.74 21 VAL B C 1
ATOM 2093 O O . VAL B 2 20 ? 44.565 108.636 20.608 1.00 13.51 21 VAL B O 1
ATOM 2097 N N . ASP B 2 21 ? 44.264 110.472 21.852 1.00 12.75 22 ASP B N 1
ATOM 2098 C CA . ASP B 2 21 ? 43.922 111.401 20.822 1.00 12.40 22 ASP B CA 1
ATOM 2099 C C . ASP B 2 21 ? 44.624 112.748 20.932 1.00 12.69 22 ASP B C 1
ATOM 2100 O O . ASP B 2 21 ? 44.640 113.347 21.926 1.00 12.09 22 ASP B O 1
ATOM 2105 N N . VAL B 2 22 ? 45.207 113.201 19.828 1.00 13.02 23 VAL B N 1
ATOM 2106 C CA . VAL B 2 22 ? 45.828 114.524 19.800 1.00 13.59 23 VAL B CA 1
ATOM 2107 C C . VAL B 2 22 ? 44.666 115.506 19.630 1.00 13.04 23 VAL B C 1
ATOM 2108 O O . VAL B 2 22 ? 44.087 115.581 18.630 1.00 12.84 23 VAL B O 1
ATOM 2112 N N . TYR B 2 23 ? 44.304 116.172 20.712 1.00 13.42 24 TYR B N 1
ATOM 2113 C CA . TYR B 2 23 ? 43.152 117.037 20.719 1.00 13.56 24 TYR B CA 1
ATOM 2114 C C . TYR B 2 23 ? 43.116 117.968 19.521 1.00 14.09 24 TYR B C 1
ATOM 2115 O O . TYR B 2 23 ? 44.054 118.623 19.274 1.00 14.36 24 TYR B O 1
ATOM 2124 N N . GLY B 2 24 ? 41.995 117.960 18.834 1.00 14.28 25 GLY B N 1
ATOM 2125 C CA . GLY B 2 24 ? 41.742 118.784 17.685 1.00 15.41 25 GLY B CA 1
ATOM 2126 C C . GLY B 2 24 ? 42.619 118.566 16.478 1.00 16.60 25 GLY B C 1
ATOM 2127 O O . GLY B 2 24 ? 42.605 119.343 15.561 1.00 16.22 25 GLY B O 1
ATOM 2128 N N . ALA B 2 25 ? 43.410 117.514 16.536 1.00 16.46 26 ALA B N 1
ATOM 2129 C CA . ALA B 2 25 ? 44.350 117.249 15.486 1.00 17.07 26 ALA B CA 1
ATOM 2130 C C . ALA B 2 25 ? 45.335 118.389 15.301 1.00 18.42 26 ALA B C 1
ATOM 2131 O O . ALA B 2 25 ? 45.839 118.572 14.230 1.00 18.44 26 ALA B O 1
ATOM 2133 N N . LEU B 2 26 ? 45.624 119.090 16.386 1.00 17.22 27 LEU B N 1
ATOM 2134 C CA . LEU B 2 26 ? 46.561 120.181 16.349 1.00 18.94 27 LEU B CA 1
ATOM 2135 C C . LEU B 2 26 ? 47.987 119.665 16.198 1.00 20.27 27 LEU B C 1
ATOM 2136 O O . LEU B 2 26 ? 48.314 118.684 16.776 1.00 20.25 27 LEU B O 1
ATOM 2141 N N . THR B 2 27 ? 48.813 120.359 15.429 1.00 20.71 28 THR B N 1
ATOM 2142 C CA . THR B 2 27 ? 50.175 119.930 15.198 1.00 22.15 28 THR B CA 1
ATOM 2143 C C . THR B 2 27 ? 51.284 120.731 15.846 1.00 23.09 28 THR B C 1
ATOM 2144 O O . THR B 2 27 ? 52.412 120.327 15.840 1.00 25.17 28 THR B O 1
ATOM 2148 N N . ALA B 2 28 ? 50.950 121.849 16.441 1.00 23.10 29 ALA B N 1
ATOM 2149 C CA . ALA B 2 28 ? 51.972 122.620 17.079 1.00 23.62 29 ALA B CA 1
ATOM 2150 C C . ALA B 2 28 ? 52.692 121.839 18.151 1.00 24.12 29 ALA B C 1
ATOM 2151 O O . ALA B 2 28 ? 52.098 121.058 18.800 1.00 22.26 29 ALA B O 1
ATOM 2153 N N . ASP B 2 29 ? 53.978 122.081 18.332 1.00 23.27 30 ASP B N 1
ATOM 2154 C CA . ASP B 2 29 ? 54.725 121.421 19.369 1.00 24.01 30 ASP B CA 1
ATOM 2155 C C . ASP B 2 29 ? 54.041 121.725 20.677 1.00 24.21 30 ASP B C 1
ATOM 2156 O O . ASP B 2 29 ? 53.638 122.837 20.891 1.00 25.04 30 ASP B O 1
ATOM 2161 N N . GLY B 2 30 ? 53.875 120.718 21.503 1.00 22.04 31 GLY B N 1
ATOM 2162 C CA . GLY B 2 30 ? 53.229 120.883 22.768 1.00 21.22 31 GLY B CA 1
ATOM 2163 C C . GLY B 2 30 ? 51.731 120.660 22.769 1.00 19.65 31 GLY B C 1
ATOM 2164 O O . GLY B 2 30 ? 51.126 120.759 23.761 1.00 20.76 31 GLY B O 1
ATOM 2165 N N . SER B 2 31 ? 51.186 120.306 21.620 1.00 18.55 32 SER B N 1
ATOM 2166 C CA . SER B 2 31 ? 49.763 120.023 21.493 1.00 17.67 32 SER B CA 1
ATOM 2167 C C . SER B 2 31 ? 49.430 118.829 22.405 1.00 17.94 32 SER B C 1
ATOM 2168 O O . SER B 2 31 ? 50.085 117.849 22.351 1.00 17.82 32 SER B O 1
ATOM 2171 N N . ARG B 2 32 ? 48.432 118.989 23.256 1.00 17.15 33 ARG B N 1
ATOM 2172 C CA . ARG B 2 32 ? 48.119 117.956 24.217 1.00 16.24 33 ARG B CA 1
ATOM 2173 C C . ARG B 2 32 ? 47.365 116.775 23.699 1.00 15.95 33 ARG B C 1
ATOM 2174 O O . ARG B 2 32 ? 46.688 116.855 22.751 1.00 16.04 33 ARG B O 1
ATOM 2182 N N . VAL B 2 33 ? 47.508 115.680 24.418 1.00 15.25 34 VAL B N 1
ATOM 2183 C CA . VAL B 2 33 ? 46.864 114.434 24.097 1.00 16.16 34 VAL B CA 1
ATOM 2184 C C . VAL B 2 33 ? 45.792 114.191 25.186 1.00 13.98 34 VAL B C 1
ATOM 2185 O O . VAL B 2 33 ? 45.996 114.495 26.279 1.00 14.21 34 VAL B O 1
ATOM 2189 N N . ILE B 2 34 ? 44.655 113.661 24.795 1.00 13.47 35 ILE B N 1
ATOM 2190 C CA . ILE B 2 34 ? 43.561 113.395 25.698 1.00 13.29 35 ILE B CA 1
ATOM 2191 C C . ILE B 2 34 ? 42.981 112.004 25.416 1.00 13.86 35 ILE B C 1
ATOM 2192 O O . ILE B 2 34 ? 43.395 111.347 24.531 1.00 12.51 35 ILE B O 1
ATOM 2197 N N . LEU B 2 35 ? 41.964 111.642 26.170 1.00 13.75 36 LEU B N 1
ATOM 2198 C CA . LEU B 2 35 ? 41.211 110.445 25.898 1.00 14.62 36 LEU B CA 1
ATOM 2199 C C . LEU B 2 35 ? 39.898 110.915 25.202 1.00 14.34 36 LEU B C 1
ATOM 2200 O O . LEU B 2 35 ? 39.311 111.872 25.589 1.00 15.02 36 LEU B O 1
ATOM 2205 N N . TYR B 2 36 ? 39.476 110.199 24.180 1.00 13.75 37 TYR B N 1
ATOM 2206 C CA . TYR B 2 36 ? 38.286 110.550 23.435 1.00 14.05 37 TYR B CA 1
ATOM 2207 C C . TYR B 2 36 ? 37.726 109.279 22.790 1.00 13.65 37 TYR B C 1
ATOM 2208 O O . TYR B 2 36 ? 38.470 108.400 22.495 1.00 13.14 37 TYR B O 1
ATOM 2217 N N . PRO B 2 37 ? 36.445 109.216 22.543 1.00 13.10 38 PRO B N 1
ATOM 2218 C CA . PRO B 2 37 ? 35.847 108.052 21.928 1.00 13.34 38 PRO B CA 1
ATOM 2219 C C . PRO B 2 37 ? 36.621 107.655 20.678 1.00 13.20 38 PRO B C 1
ATOM 2220 O O . PRO B 2 37 ? 36.981 108.489 19.928 1.00 13.52 38 PRO B O 1
ATOM 2224 N N . CYS B 2 38 ? 36.892 106.368 20.554 1.00 13.58 39 CYS B N 1
ATOM 2225 C CA . CYS B 2 38 ? 37.641 105.852 19.464 1.00 14.01 39 CYS B CA 1
ATOM 2226 C C . CYS B 2 38 ? 36.992 106.038 18.116 1.00 14.52 39 CYS B C 1
ATOM 2227 O O . CYS B 2 38 ? 35.862 105.821 17.993 1.00 16.24 39 CYS B O 1
ATOM 2230 N N . GLY B 2 39 ? 37.800 106.347 17.123 1.00 15.84 40 GLY B N 1
ATOM 2231 C CA . GLY B 2 39 ? 37.348 106.518 15.762 1.00 16.98 40 GLY B CA 1
ATOM 2232 C C . GLY B 2 39 ? 38.456 106.273 14.751 1.00 17.29 40 GLY B C 1
ATOM 2233 O O . GLY B 2 39 ? 39.482 105.823 15.088 1.00 14.89 40 GLY B O 1
ATOM 2234 N N . GLN B 2 40 ? 38.196 106.605 13.495 1.00 18.59 41 GLN B N 1
ATOM 2235 C CA . GLN B 2 40 ? 39.190 106.404 12.454 1.00 20.85 41 GLN B CA 1
ATOM 2236 C C . GLN B 2 40 ? 40.052 107.626 12.106 1.00 18.52 41 GLN B C 1
ATOM 2237 O O . GLN B 2 40 ? 40.859 107.565 11.228 1.00 18.52 41 GLN B O 1
ATOM 2243 N N . GLN B 2 41 ? 39.819 108.720 12.813 1.00 16.73 42 GLN B N 1
ATOM 2244 C CA . GLN B 2 41 ? 40.525 109.971 12.579 1.00 17.27 42 GLN B CA 1
ATOM 2245 C C . GLN B 2 41 ? 42.051 109.846 12.707 1.00 16.93 42 GLN B C 1
ATOM 2246 O O . GLN B 2 41 ? 42.529 109.082 13.482 1.00 15.80 42 GLN B O 1
ATOM 2252 N N . GLN B 2 42 ? 42.773 110.616 11.916 1.00 17.61 43 GLN B N 1
ATOM 2253 C CA . GLN B 2 42 ? 44.220 110.541 11.918 1.00 18.33 43 GLN B CA 1
ATOM 2254 C C . GLN B 2 42 ? 44.902 110.868 13.233 1.00 16.15 43 GLN B C 1
ATOM 2255 O O . GLN B 2 42 ? 45.920 110.408 13.491 1.00 15.63 43 GLN B O 1
ATOM 2261 N N . ASN B 2 43 ? 44.251 111.720 14.004 1.00 15.33 44 ASN B N 1
ATOM 2262 C CA . ASN B 2 43 ? 44.783 112.129 15.274 1.00 14.29 44 ASN B CA 1
ATOM 2263 C C . ASN B 2 43 ? 44.678 111.065 16.395 1.00 13.80 44 ASN B C 1
ATOM 2264 O O . ASN B 2 43 ? 45.065 111.303 17.512 1.00 13.73 44 ASN B O 1
ATOM 2269 N N . GLN B 2 44 ? 44.194 109.897 16.001 1.00 13.29 45 GLN B N 1
ATOM 2270 C CA . GLN B 2 44 ? 44.119 108.727 16.870 1.00 13.62 45 GLN B CA 1
ATOM 2271 C C . GLN B 2 44 ? 44.989 107.573 16.307 1.00 14.20 45 GLN B C 1
ATOM 2272 O O . GLN B 2 44 ? 44.997 106.512 16.851 1.00 13.05 45 GLN B O 1
ATOM 2278 N N . GLN B 2 45 ? 45.725 107.855 15.246 1.00 14.33 46 GLN B N 1
ATOM 2279 C CA . GLN B 2 45 ? 46.575 106.861 14.663 1.00 14.98 46 GLN B CA 1
ATOM 2280 C C . GLN B 2 45 ? 47.992 107.093 15.140 1.00 14.25 46 GLN B C 1
ATOM 2281 O O . GLN B 2 45 ? 48.529 108.117 14.950 1.00 15.71 46 GLN B O 1
ATOM 2287 N N . TRP B 2 46 ? 48.559 106.077 15.766 1.00 13.22 47 TRP B N 1
ATOM 2288 C CA . TRP B 2 46 ? 49.874 106.134 16.311 1.00 12.74 47 TRP B CA 1
ATOM 2289 C C . TRP B 2 46 ? 50.801 105.155 15.582 1.00 13.78 47 TRP B C 1
ATOM 2290 O O . TRP B 2 46 ? 50.497 104.029 15.494 1.00 13.68 47 TRP B O 1
ATOM 2301 N N . THR B 2 47 ? 51.909 105.678 15.076 1.00 13.80 48 THR B N 1
ATOM 2302 C CA . THR B 2 47 ? 52.870 104.864 14.378 1.00 14.69 48 THR B CA 1
ATOM 2303 C C . THR B 2 47 ? 54.082 104.597 15.269 1.00 14.27 48 THR B C 1
ATOM 2304 O O . THR B 2 47 ? 54.682 105.476 15.787 1.00 14.47 48 THR B O 1
ATOM 2308 N N . PHE B 2 48 ? 54.378 103.316 15.409 1.00 14.38 49 PHE B N 1
ATOM 2309 C CA . PHE B 2 48 ? 55.474 102.866 16.210 1.00 15.56 49 PHE B CA 1
ATOM 2310 C C . PHE B 2 48 ? 56.674 102.560 15.342 1.00 17.37 49 PHE B C 1
ATOM 2311 O O . PHE B 2 48 ? 56.515 101.949 14.348 1.00 16.74 49 PHE B O 1
ATOM 2319 N N . TYR B 2 49 ? 57.843 103.012 15.784 1.00 19.02 50 TYR B N 1
ATOM 2320 C CA . TYR B 2 49 ? 59.117 102.819 15.090 1.00 20.04 50 TYR B CA 1
ATOM 2321 C C . TYR B 2 49 ? 60.166 102.195 16.007 1.00 19.94 50 TYR B C 1
ATOM 2322 O O . TYR B 2 49 ? 60.082 102.305 17.176 1.00 19.20 50 TYR B O 1
ATOM 2331 N N . PRO B 2 50 ? 61.175 101.552 15.427 1.00 20.54 51 PRO B N 1
ATOM 2332 C CA . PRO B 2 50 ? 62.217 100.895 16.206 1.00 21.69 51 PRO B CA 1
ATOM 2333 C C . PRO B 2 50 ? 63.114 101.821 17.035 1.00 22.24 51 PRO B C 1
ATOM 2334 O O . PRO B 2 50 ? 63.864 101.349 17.799 1.00 22.34 51 PRO B O 1
ATOM 2338 N N . ASP B 2 51 ? 62.929 103.113 16.903 1.00 21.81 52 ASP B N 1
ATOM 2339 C CA . ASP B 2 51 ? 63.632 104.064 17.692 1.00 21.97 52 ASP B CA 1
ATOM 2340 C C . ASP B 2 51 ? 62.922 104.406 19.007 1.00 22.27 52 ASP B C 1
ATOM 2341 O O . ASP B 2 51 ? 63.291 105.286 19.675 1.00 21.72 52 ASP B O 1
ATOM 2346 N N . ASN B 2 52 ? 61.903 103.646 19.335 1.00 20.89 53 ASN B N 1
ATOM 2347 C CA . ASN B 2 52 ? 61.172 103.890 20.549 1.00 21.35 53 ASN B CA 1
ATOM 2348 C C . ASN B 2 52 ? 60.334 105.168 20.526 1.00 20.01 53 ASN B C 1
ATOM 2349 O O . ASN B 2 52 ? 60.025 105.699 21.524 1.00 20.76 53 ASN B O 1
ATOM 2354 N N . THR B 2 53 ? 59.983 105.611 19.333 1.00 19.14 54 THR B N 1
ATOM 2355 C CA . THR B 2 53 ? 59.090 106.724 19.173 1.00 18.51 54 THR B CA 1
ATOM 2356 C C . THR B 2 53 ? 57.689 106.198 18.813 1.00 17.76 54 THR B C 1
ATOM 2357 O O . THR B 2 53 ? 57.523 105.149 18.277 1.00 16.43 54 THR B O 1
ATOM 2361 N N . ILE B 2 54 ? 56.687 106.988 19.178 1.00 16.00 55 ILE B N 1
ATOM 2362 C CA . ILE B 2 54 ? 55.268 106.722 18.960 1.00 15.73 55 ILE B CA 1
ATOM 2363 C C . ILE B 2 54 ? 54.719 108.021 18.400 1.00 16.40 55 ILE B C 1
ATOM 2364 O O . ILE B 2 54 ? 54.721 108.990 19.075 1.00 17.24 55 ILE B O 1
ATOM 2369 N N . ARG B 2 55 ? 54.332 108.007 17.143 1.00 15.67 56 ARG B N 1
ATOM 2370 C CA . ARG B 2 55 ? 53.951 109.228 16.482 1.00 16.74 56 ARG B CA 1
ATOM 2371 C C . ARG B 2 55 ? 52.552 109.359 15.918 1.00 16.35 56 ARG B C 1
ATOM 2372 O O . ARG B 2 55 ? 51.982 108.449 15.467 1.00 14.53 56 ARG B O 1
ATOM 2380 N N . SER B 2 56 ? 52.063 110.588 15.923 1.00 15.52 57 SER B N 1
ATOM 2381 C CA . SER B 2 56 ? 50.805 110.875 15.271 1.00 15.80 57 SER B CA 1
ATOM 2382 C C . SER B 2 56 ? 50.934 112.248 14.581 1.00 16.07 57 SER B C 1
ATOM 2383 O O . SER B 2 56 ? 51.558 113.064 15.087 1.00 15.98 57 SER B O 1
ATOM 2386 N N . LEU B 2 57 ? 50.310 112.386 13.433 1.00 16.46 58 LEU B N 1
ATOM 2387 C CA . LEU B 2 57 ? 50.359 113.615 12.675 1.00 18.44 58 LEU B CA 1
ATOM 2388 C C . LEU B 2 57 ? 51.807 114.022 12.351 1.00 18.99 58 LEU B C 1
ATOM 2389 O O . LEU B 2 57 ? 52.084 115.162 12.191 1.00 19.16 58 LEU B O 1
ATOM 2394 N N . GLY B 2 58 ? 52.681 113.037 12.313 1.00 18.78 59 GLY B N 1
ATOM 2395 C CA . GLY B 2 58 ? 54.081 113.263 12.046 1.00 20.20 59 GLY B CA 1
ATOM 2396 C C . GLY B 2 58 ? 54.958 113.674 13.213 1.00 20.89 59 GLY B C 1
ATOM 2397 O O . GLY B 2 58 ? 56.120 113.886 13.055 1.00 22.22 59 GLY B O 1
ATOM 2398 N N . LYS B 2 59 ? 54.361 113.802 14.388 1.00 19.49 60 LYS B N 1
ATOM 2399 C CA . LYS B 2 59 ? 55.083 114.220 15.573 1.00 20.05 60 LYS B CA 1
ATOM 2400 C C . LYS B 2 59 ? 55.096 113.165 16.668 1.00 19.93 60 LYS B C 1
ATOM 2401 O O . LYS B 2 59 ? 54.380 112.226 16.588 1.00 21.34 60 LYS B O 1
ATOM 2407 N N . CYS B 2 60 ? 55.923 113.370 17.646 1.00 19.77 61 CYS B N 1
ATOM 2408 C CA . CYS B 2 60 ? 56.116 112.403 18.681 1.00 20.93 61 CYS B CA 1
ATOM 2409 C C . CYS B 2 60 ? 55.444 112.586 20.012 1.00 19.21 61 CYS B C 1
ATOM 2410 O O . CYS B 2 60 ? 55.529 113.590 20.582 1.00 18.33 61 CYS B O 1
ATOM 2413 N N . LEU B 2 61 ? 54.836 111.522 20.507 1.00 17.64 62 LEU B N 1
ATOM 2414 C CA . LEU B 2 61 ? 54.242 111.528 21.817 1.00 17.07 62 LEU B CA 1
ATOM 2415 C C . LEU B 2 61 ? 55.375 111.752 22.806 1.00 18.18 62 LEU B C 1
ATOM 2416 O O . LEU B 2 61 ? 56.387 111.172 22.676 1.00 18.14 62 LEU B O 1
ATOM 2421 N N . ALA B 2 62 ? 55.151 112.587 23.806 1.00 18.12 63 ALA B N 1
ATOM 2422 C CA . ALA B 2 62 ? 56.156 112.856 24.798 1.00 18.65 63 ALA B CA 1
ATOM 2423 C C . ALA B 2 62 ? 55.615 113.443 26.062 1.00 19.20 63 ALA B C 1
ATOM 2424 O O . ALA B 2 62 ? 54.644 114.089 26.052 1.00 17.51 63 ALA B O 1
ATOM 2426 N N . THR B 2 63 ? 56.338 113.253 27.143 1.00 19.27 64 THR B N 1
ATOM 2427 C CA . THR B 2 63 ? 55.957 113.886 28.363 1.00 20.06 64 THR B CA 1
ATOM 2428 C C . THR B 2 63 ? 56.419 115.347 28.220 1.00 21.45 64 THR B C 1
ATOM 2429 O O . THR B 2 63 ? 57.146 115.674 27.332 1.00 22.37 64 THR B O 1
ATOM 2433 N N . SER B 2 64 ? 55.949 116.219 29.108 1.00 21.07 65 SER B N 1
ATOM 2434 C CA . SER B 2 64 ? 56.283 117.635 29.020 1.00 23.12 65 SER B CA 1
ATOM 2435 C C . SER B 2 64 ? 56.959 118.210 30.266 1.00 25.14 65 SER B C 1
ATOM 2436 O O . SER B 2 64 ? 57.150 119.385 30.350 1.00 25.99 65 SER B O 1
ATOM 2439 N N . ALA B 2 65 ? 57.352 117.353 31.182 1.00 24.57 66 ALA B N 1
ATOM 2440 C CA . ALA B 2 65 ? 58.032 117.762 32.382 1.00 26.17 66 ALA B CA 1
ATOM 2441 C C . ALA B 2 65 ? 58.699 116.564 33.022 1.00 28.06 66 ALA B C 1
ATOM 2442 O O . ALA B 2 65 ? 58.306 115.464 32.793 1.00 24.86 66 ALA B O 1
ATOM 2444 N N . LEU B 2 66 ? 59.640 116.799 33.779 1.00 28.98 67 LEU B N 1
ATOM 2445 C CA . LEU B 2 66 ? 60.302 115.765 34.533 1.00 30.24 67 LEU B CA 1
ATOM 2446 C C . LEU B 2 66 ? 59.464 115.330 35.717 1.00 30.41 67 LEU B C 1
ATOM 2447 O O . LEU B 2 66 ? 59.521 114.213 36.123 1.00 31.53 67 LEU B O 1
ATOM 2452 N N . SER B 2 67 ? 58.751 116.161 36.339 1.00 30.54 68 SER B N 1
ATOM 2453 C CA . SER B 2 67 ? 57.950 115.785 37.466 1.00 30.60 68 SER B CA 1
ATOM 2454 C C . SER B 2 67 ? 56.561 115.399 37.021 1.00 28.29 68 SER B C 1
ATOM 2455 O O . SER B 2 67 ? 56.149 115.716 35.955 1.00 25.67 68 SER B O 1
ATOM 2458 N N . SER B 2 68 ? 55.867 114.702 37.879 1.00 27.30 69 SER B N 1
ATOM 2459 C CA . SER B 2 68 ? 54.567 114.243 37.566 1.00 25.68 69 SER B CA 1
ATOM 2460 C C . SER B 2 68 ? 53.533 115.346 37.473 1.00 24.90 69 SER B C 1
ATOM 2461 O O . SER B 2 68 ? 53.685 116.370 38.032 1.00 24.88 69 SER B O 1
ATOM 2464 N N . GLY B 2 69 ? 52.447 115.093 36.790 1.00 21.98 70 GLY B N 1
ATOM 2465 C CA . GLY B 2 69 ? 51.381 116.038 36.750 1.00 22.60 70 GLY B CA 1
ATOM 2466 C C . GLY B 2 69 ? 51.189 116.896 35.545 1.00 21.47 70 GLY B C 1
ATOM 2467 O O . GLY B 2 69 ? 50.217 117.536 35.464 1.00 24.00 70 GLY B O 1
ATOM 2468 N N . SER B 2 70 ? 52.122 116.857 34.620 1.00 21.57 71 SER B N 1
ATOM 2469 C CA . SER B 2 70 ? 52.029 117.632 33.390 1.00 21.19 71 SER B CA 1
ATOM 2470 C C . SER B 2 70 ? 51.526 116.829 32.203 1.00 20.59 71 SER B C 1
ATOM 2471 O O . SER B 2 70 ? 51.608 115.652 32.188 1.00 17.95 71 SER B O 1
ATOM 2474 N N . ASN B 2 71 ? 50.989 117.511 31.239 1.00 17.99 72 ASN B N 1
ATOM 2475 C CA . ASN B 2 71 ? 50.433 116.841 30.132 1.00 18.03 72 ASN B CA 1
ATOM 2476 C C . ASN B 2 71 ? 51.402 116.056 29.283 1.00 17.72 72 ASN B C 1
ATOM 2477 O O . ASN B 2 71 ? 52.544 116.370 29.189 1.00 17.42 72 ASN B O 1
ATOM 2482 N N . VAL B 2 72 ? 50.836 115.077 28.618 1.00 16.28 73 VAL B N 1
ATOM 2483 C CA . VAL B 2 72 ? 51.531 114.365 27.601 1.00 16.58 73 VAL B CA 1
ATOM 2484 C C . VAL B 2 72 ? 51.106 115.087 26.313 1.00 16.53 73 VAL B C 1
ATOM 2485 O O . VAL B 2 72 ? 49.984 115.471 26.162 1.00 16.51 73 VAL B O 1
ATOM 2489 N N . VAL B 2 73 ? 52.045 115.242 25.422 1.00 16.63 74 VAL B N 1
ATOM 2490 C CA . VAL B 2 73 ? 51.826 115.981 24.206 1.00 17.14 74 VAL B CA 1
ATOM 2491 C C . VAL B 2 73 ? 52.472 115.365 22.984 1.00 17.99 74 VAL B C 1
ATOM 2492 O O . VAL B 2 73 ? 53.060 114.365 23.086 1.00 16.78 74 VAL B O 1
ATOM 2496 N N . ILE B 2 74 ? 52.400 116.054 21.860 1.00 18.40 75 ILE B N 1
ATOM 2497 C CA . ILE B 2 74 ? 53.140 115.650 20.680 1.00 18.51 75 ILE B CA 1
ATOM 2498 C C . ILE B 2 74 ? 54.124 116.793 20.409 1.00 20.26 75 ILE B C 1
ATOM 2499 O O . ILE B 2 74 ? 53.820 117.917 20.663 1.00 19.53 75 ILE B O 1
ATOM 2504 N N . THR B 2 75 ? 55.294 116.445 19.920 1.00 19.97 76 THR B N 1
ATOM 2505 C CA . THR B 2 75 ? 56.315 117.424 19.660 1.00 23.51 76 THR B CA 1
ATOM 2506 C C . THR B 2 75 ? 57.257 116.996 18.544 1.00 25.23 76 THR B C 1
ATOM 2507 O O . THR B 2 75 ? 57.303 115.868 18.175 1.00 24.36 76 THR B O 1
ATOM 2511 N N . ASN B 2 76 ? 57.988 117.943 17.994 1.00 25.00 77 ASN B N 1
ATOM 2512 C CA . ASN B 2 76 ? 58.917 117.664 16.904 1.00 28.07 77 ASN B CA 1
ATOM 2513 C C . ASN B 2 76 ? 59.845 116.533 17.295 1.00 26.81 77 ASN B C 1
ATOM 2514 O O . ASN B 2 76 ? 60.456 116.588 18.293 1.00 28.84 77 ASN B O 1
ATOM 2519 N N . CYS B 2 77 ? 59.916 115.490 16.494 1.00 28.35 78 CYS B N 1
ATOM 2520 C CA . CYS B 2 77 ? 60.754 114.352 16.811 1.00 30.23 78 CYS B CA 1
ATOM 2521 C C . CYS B 2 77 ? 62.236 114.689 16.896 1.00 32.16 78 CYS B C 1
ATOM 2522 O O . CYS B 2 77 ? 62.954 114.091 17.631 1.00 31.43 78 CYS B O 1
ATOM 2525 N N . ASP B 2 78 ? 62.627 115.694 16.142 1.00 35.29 79 ASP B N 1
ATOM 2526 C CA . ASP B 2 78 ? 64.009 116.128 16.159 1.00 39.52 79 ASP B CA 1
ATOM 2527 C C . ASP B 2 78 ? 64.446 116.572 17.532 1.00 40.81 79 ASP B C 1
ATOM 2528 O O . ASP B 2 78 ? 65.580 116.504 17.835 1.00 42.04 79 ASP B O 1
ATOM 2533 N N . TYR B 2 79 ? 63.520 116.969 18.365 1.00 43.85 80 TYR B N 1
ATOM 2534 C CA . TYR B 2 79 ? 63.883 117.358 19.717 1.00 47.57 80 TYR B CA 1
ATOM 2535 C C . TYR B 2 79 ? 64.155 116.172 20.620 1.00 46.23 80 TYR B C 1
ATOM 2536 O O . TYR B 2 79 ? 64.593 116.332 21.729 1.00 46.22 80 TYR B O 1
ATOM 2538 N N . LEU B 2 80 ? 63.886 114.981 20.131 1.00 44.99 81 LEU B N 1
ATOM 2539 C CA . LEU B 2 80 ? 64.066 113.765 20.908 1.00 45.58 81 LEU B CA 1
ATOM 2540 C C . LEU B 2 80 ? 65.142 112.870 20.334 1.00 47.37 81 LEU B C 1
ATOM 2541 O O . LEU B 2 80 ? 65.224 111.727 20.662 1.00 43.67 81 LEU B O 1
ATOM 2546 N N . ARG B 2 81 ? 65.942 113.420 19.451 1.00 51.41 82 ARG B N 1
ATOM 2547 C CA . ARG B 2 81 ? 67.031 112.694 18.807 1.00 56.51 82 ARG B CA 1
ATOM 2548 C C . ARG B 2 81 ? 67.983 112.031 19.789 1.00 57.65 82 ARG B C 1
ATOM 2549 O O . ARG B 2 81 ? 68.456 110.924 19.555 1.00 59.91 82 ARG B O 1
ATOM 2552 N N . TYR B 2 82 ? 68.263 112.711 20.883 1.00 55.27 83 TYR B N 1
ATOM 2553 C CA . TYR B 2 82 ? 69.176 112.197 21.889 1.00 55.44 83 TYR B CA 1
ATOM 2554 C C . TYR B 2 82 ? 68.410 111.608 23.066 1.00 53.82 83 TYR B C 1
ATOM 2555 O O . TYR B 2 82 ? 68.897 111.604 24.188 1.00 53.05 83 TYR B O 1
ATOM 2557 N N . ASP B 2 83 ? 67.191 111.154 22.789 1.00 49.46 84 ASP B N 1
ATOM 2558 C CA . ASP B 2 83 ? 66.312 110.602 23.807 1.00 46.56 84 ASP B CA 1
ATOM 2559 C C . ASP B 2 83 ? 66.030 109.121 23.628 1.00 43.30 84 ASP B C 1
ATOM 2560 O O . ASP B 2 83 ? 65.891 108.623 22.522 1.00 40.03 84 ASP B O 1
ATOM 2565 N N . ASP B 2 84 ? 65.991 108.430 24.756 1.00 41.01 85 ASP B N 1
ATOM 2566 C CA . ASP B 2 84 ? 65.736 107.006 24.811 1.00 41.59 85 ASP B CA 1
ATOM 2567 C C . ASP B 2 84 ? 64.324 106.612 24.360 1.00 37.96 85 ASP B C 1
ATOM 2568 O O . ASP B 2 84 ? 64.147 105.550 23.781 1.00 38.59 85 ASP B O 1
ATOM 2573 N N . GLY B 2 85 ? 63.332 107.451 24.657 1.00 29.26 86 GLY B N 1
ATOM 2574 C CA . GLY B 2 85 ? 61.959 107.191 24.256 1.00 25.50 86 GLY B CA 1
ATOM 2575 C C . GLY B 2 85 ? 61.022 106.478 25.202 1.00 21.94 86 GLY B C 1
ATOM 2576 O O . GLY B 2 85 ? 61.158 106.576 26.373 1.00 21.75 86 GLY B O 1
ATOM 2577 N N . TRP B 2 86 ? 60.057 105.772 24.642 1.00 19.15 87 TRP B N 1
ATOM 2578 C CA . TRP B 2 86 ? 59.097 105.077 25.438 1.00 18.14 87 TRP B CA 1
ATOM 2579 C C . TRP B 2 86 ? 59.394 103.587 25.489 1.00 17.28 87 TRP B C 1
ATOM 2580 O O . TRP B 2 86 ? 59.842 103.029 24.578 1.00 18.04 87 TRP B O 1
ATOM 2591 N N . MET B 2 87 ? 59.041 102.984 26.596 1.00 18.31 88 MET B N 1
ATOM 2592 C CA . MET B 2 87 ? 59.140 101.573 26.775 1.00 21.42 88 MET B CA 1
ATOM 2593 C C . MET B 2 87 ? 57.777 101.095 27.283 1.00 19.90 88 MET B C 1
ATOM 2594 O O . MET B 2 87 ? 57.312 101.597 28.240 1.00 19.59 88 MET B O 1
ATOM 2599 N N . VAL B 2 88 ? 57.193 100.135 26.597 1.00 17.00 89 VAL B N 1
ATOM 2600 C CA . VAL B 2 88 ? 55.916 99.579 26.973 1.00 16.44 89 VAL B CA 1
ATOM 2601 C C . VAL B 2 88 ? 56.135 98.210 27.603 1.00 16.39 89 VAL B C 1
ATOM 2602 O O . VAL B 2 88 ? 56.772 97.399 27.045 1.00 17.39 89 VAL B O 1
ATOM 2606 N N . SER B 2 89 ? 55.590 98.022 28.778 1.00 17.03 90 SER B N 1
ATOM 2607 C CA . SER B 2 89 ? 55.720 96.782 29.491 1.00 18.14 90 SER B CA 1
ATOM 2608 C C . SER B 2 89 ? 54.776 95.747 28.952 1.00 18.60 90 SER B C 1
ATOM 2609 O O . SER B 2 89 ? 53.856 96.047 28.291 1.00 18.22 90 SER B O 1
ATOM 2612 N N . SER B 2 90 ? 55.028 94.510 29.303 1.00 18.70 91 SER B N 1
ATOM 2613 C CA . SER B 2 90 ? 54.187 93.451 28.804 1.00 20.63 91 SER B CA 1
ATOM 2614 C C . SER B 2 90 ? 52.755 93.561 29.291 1.00 21.77 91 SER B C 1
ATOM 2615 O O . SER B 2 90 ? 51.891 93.033 28.695 1.00 23.09 91 SER B O 1
ATOM 2618 N N . SER B 2 91 ? 52.544 94.309 30.367 1.00 21.95 92 SER B N 1
ATOM 2619 C CA . SER B 2 91 ? 51.229 94.555 30.915 1.00 23.13 92 SER B CA 1
ATOM 2620 C C . SER B 2 91 ? 50.541 95.869 30.431 1.00 19.61 92 SER B C 1
ATOM 2621 O O . SER B 2 91 ? 49.555 96.249 30.931 1.00 18.42 92 SER B O 1
ATOM 2624 N N . GLY B 2 92 ? 51.137 96.536 29.471 1.00 17.50 93 GLY B N 1
ATOM 2625 C CA . GLY B 2 92 ? 50.530 97.740 28.977 1.00 17.58 93 GLY B CA 1
ATOM 2626 C C . GLY B 2 92 ? 50.848 99.040 29.668 1.00 16.90 93 GLY B C 1
ATOM 2627 O O . GLY B 2 92 ? 50.192 99.980 29.459 1.00 16.11 93 GLY B O 1
ATOM 2628 N N . THR B 2 93 ? 51.910 99.074 30.447 1.00 14.75 94 THR B N 1
ATOM 2629 C CA . THR B 2 93 ? 52.341 100.306 31.049 1.00 15.72 94 THR B CA 1
ATOM 2630 C C . THR B 2 93 ? 53.222 101.008 30.035 1.00 15.59 94 THR B C 1
ATOM 2631 O O . THR B 2 93 ? 54.116 100.426 29.526 1.00 16.25 94 THR B O 1
ATOM 2635 N N . MET B 2 94 ? 52.947 102.287 29.762 1.00 15.37 95 MET B N 1
ATOM 2636 C CA . MET B 2 94 ? 53.714 103.061 28.790 1.00 15.41 95 MET B CA 1
ATOM 2637 C C . MET B 2 94 ? 54.566 104.054 29.579 1.00 15.99 95 MET B C 1
ATOM 2638 O O . MET B 2 94 ? 54.069 104.935 30.163 1.00 14.03 95 MET B O 1
ATOM 2643 N N . MET B 2 95 ? 55.862 103.834 29.563 1.00 15.74 96 MET B N 1
ATOM 2644 C CA . MET B 2 95 ? 56.791 104.597 30.383 1.00 17.14 96 MET B CA 1
ATOM 2645 C C . MET B 2 95 ? 57.879 105.342 29.640 1.00 18.07 96 MET B C 1
ATOM 2646 O O . MET B 2 95 ? 58.446 104.827 28.742 1.00 18.98 96 MET B O 1
ATOM 2651 N N . ASN B 2 96 ? 58.127 106.575 30.067 1.00 18.85 97 ASN B N 1
ATOM 2652 C CA . ASN B 2 96 ? 59.211 107.371 29.528 1.00 19.86 97 ASN B CA 1
ATOM 2653 C C . ASN B 2 96 ? 60.468 106.729 30.169 1.00 20.15 97 ASN B C 1
ATOM 2654 O O . ASN B 2 96 ? 60.593 106.677 31.337 1.00 18.77 97 ASN B O 1
ATOM 2659 N N . LYS B 2 97 ? 61.353 106.234 29.340 1.00 23.25 98 LYS B N 1
ATOM 2660 C CA . LYS B 2 97 ? 62.532 105.523 29.814 1.00 26.26 98 LYS B CA 1
ATOM 2661 C C . LYS B 2 97 ? 63.467 106.270 30.761 1.00 27.03 98 LYS B C 1
ATOM 2662 O O . LYS B 2 97 ? 64.031 105.710 31.638 1.00 25.94 98 LYS B O 1
ATOM 2668 N N . SER B 2 98 ? 63.574 107.546 30.526 1.00 27.66 99 SER B N 1
ATOM 2669 C CA . SER B 2 98 ? 64.444 108.379 31.291 1.00 30.19 99 SER B CA 1
ATOM 2670 C C . SER B 2 98 ? 63.852 108.835 32.610 1.00 28.57 99 SER B C 1
ATOM 2671 O O . SER B 2 98 ? 64.465 108.705 33.628 1.00 28.47 99 SER B O 1
ATOM 2674 N N . SER B 2 99 ? 62.634 109.360 32.576 1.00 25.80 100 SER B N 1
ATOM 2675 C CA . SER B 2 99 ? 61.987 109.863 33.765 1.00 24.67 100 SER B CA 1
ATOM 2676 C C . SER B 2 99 ? 61.182 108.880 34.573 1.00 24.80 100 SER B C 1
ATOM 2677 O O . SER B 2 99 ? 60.862 109.120 35.685 1.00 23.85 100 SER B O 1
ATOM 2680 N N . HIS B 2 100 ? 60.800 107.795 33.935 1.00 25.04 101 HIS B N 1
ATOM 2681 C CA . HIS B 2 100 ? 59.975 106.803 34.561 1.00 24.84 101 HIS B CA 1
ATOM 2682 C C . HIS B 2 100 ? 58.513 107.163 34.725 1.00 21.87 101 HIS B C 1
ATOM 2683 O O . HIS B 2 100 ? 57.765 106.384 35.237 1.00 21.13 101 HIS B O 1
ATOM 2690 N N . LEU B 2 101 ? 58.098 108.339 34.259 1.00 19.94 102 LEU B N 1
ATOM 2691 C CA . LEU B 2 101 ? 56.700 108.677 34.338 1.00 19.28 102 LEU B CA 1
ATOM 2692 C C . LEU B 2 101 ? 55.943 107.817 33.345 1.00 17.35 102 LEU B C 1
ATOM 2693 O O . LEU B 2 101 ? 56.463 107.422 32.385 1.00 16.61 102 LEU B O 1
ATOM 2698 N N . VAL B 2 102 ? 54.689 107.545 33.633 1.00 17.52 103 VAL B N 1
ATOM 2699 C CA . VAL B 2 102 ? 53.886 106.733 32.749 1.00 16.60 103 VAL B CA 1
ATOM 2700 C C . VAL B 2 102 ? 52.619 107.447 32.297 1.00 15.60 103 VAL B C 1
ATOM 2701 O O . VAL B 2 102 ? 52.101 108.256 32.973 1.00 15.93 103 VAL B O 1
ATOM 2705 N N . LEU B 2 103 ? 52.166 107.078 31.108 1.00 15.19 104 LEU B N 1
ATOM 2706 C CA . LEU B 2 103 ? 50.967 107.606 30.511 1.00 15.54 104 LEU B CA 1
ATOM 2707 C C . LEU B 2 103 ? 49.787 107.319 31.444 1.00 14.72 104 LEU B C 1
ATOM 2708 O O . LEU B 2 103 ? 49.572 106.229 31.744 1.00 14.76 104 LEU B O 1
ATOM 2713 N N . THR B 2 104 ? 49.081 108.364 31.838 1.00 13.81 105 THR B N 1
ATOM 2714 C CA . THR B 2 104 ? 47.993 108.218 32.744 1.00 14.44 105 THR B CA 1
ATOM 2715 C C . THR B 2 104 ? 46.764 109.086 32.442 1.00 15.03 105 THR B C 1
ATOM 2716 O O . THR B 2 104 ? 46.914 110.196 32.071 1.00 15.46 105 THR B O 1
ATOM 2720 N N . ALA B 2 105 ? 45.561 108.544 32.640 1.00 15.63 106 ALA B N 1
ATOM 2721 C CA . ALA B 2 105 ? 44.262 109.281 32.543 1.00 16.71 106 ALA B CA 1
ATOM 2722 C C . ALA B 2 105 ? 43.901 109.447 34.031 1.00 17.56 106 ALA B C 1
ATOM 2723 O O . ALA B 2 105 ? 43.261 108.614 34.597 1.00 19.58 106 ALA B O 1
ATOM 2725 N N . ASN B 2 106 ? 44.399 110.493 34.654 1.00 18.60 107 ASN B N 1
ATOM 2726 C CA . ASN B 2 106 ? 44.321 110.676 36.095 1.00 21.45 107 ASN B CA 1
ATOM 2727 C C . ASN B 2 106 ? 43.115 111.208 36.783 1.00 22.10 107 ASN B C 1
ATOM 2728 O O . ASN B 2 106 ? 42.972 111.009 37.931 1.00 24.19 107 ASN B O 1
ATOM 2733 N N . ALA B 2 107 ? 42.262 111.882 36.082 1.00 21.65 108 ALA B N 1
ATOM 2734 C CA . ALA B 2 107 ? 41.087 112.466 36.712 1.00 23.71 108 ALA B CA 1
ATOM 2735 C C . ALA B 2 107 ? 39.987 111.512 37.142 1.00 23.26 108 ALA B C 1
ATOM 2736 O O . ALA B 2 107 ? 40.046 110.361 36.860 1.00 21.27 108 ALA B O 1
ATOM 2738 N N . ALA B 2 108 ? 38.964 112.037 37.799 1.00 22.68 109 ALA B N 1
ATOM 2739 C CA . ALA B 2 108 ? 37.818 111.252 38.204 1.00 23.18 109 ALA B CA 1
ATOM 2740 C C . ALA B 2 108 ? 36.929 110.870 37.025 1.00 22.74 109 ALA B C 1
ATOM 2741 O O . ALA B 2 108 ? 36.063 110.095 37.151 1.00 23.90 109 ALA B O 1
ATOM 2743 N N . THR B 2 109 ? 37.205 111.437 35.879 1.00 21.84 110 THR B N 1
ATOM 2744 C CA . THR B 2 109 ? 36.512 111.079 34.685 1.00 22.33 110 THR B CA 1
ATOM 2745 C C . THR B 2 109 ? 37.613 110.756 33.664 1.00 21.13 110 THR B C 1
ATOM 2746 O O . THR B 2 109 ? 38.635 111.323 33.686 1.00 21.06 110 THR B O 1
ATOM 2750 N N . SER B 2 110 ? 37.319 109.849 32.765 1.00 23.08 111 SER B N 1
ATOM 2751 C CA . SER B 2 110 ? 38.270 109.519 31.727 1.00 22.78 111 SER B CA 1
ATOM 2752 C C . SER B 2 110 ? 38.260 110.584 30.594 1.00 22.36 111 SER B C 1
ATOM 2753 O O . SER B 2 110 ? 39.173 110.648 29.867 1.00 25.83 111 SER B O 1
ATOM 2756 N N . ARG B 2 111 ? 37.230 111.421 30.480 1.00 21.23 112 ARG B N 1
ATOM 2757 C CA . ARG B 2 111 ? 37.152 112.508 29.465 1.00 20.60 112 ARG B CA 1
ATOM 2758 C C . ARG B 2 111 ? 38.128 113.546 30.023 1.00 20.18 112 ARG B C 1
ATOM 2759 O O . ARG B 2 111 ? 37.735 114.495 30.615 1.00 19.61 112 ARG B O 1
ATOM 2767 N N . THR B 2 112 ? 39.393 113.322 29.825 1.00 19.54 113 THR B N 1
ATOM 2768 C CA . THR B 2 112 ? 40.388 114.130 30.420 1.00 21.38 113 THR B CA 1
ATOM 2769 C C . THR B 2 112 ? 41.721 114.244 29.676 1.00 19.06 113 THR B C 1
ATOM 2770 O O . THR B 2 112 ? 41.999 113.479 28.829 1.00 15.54 113 THR B O 1
ATOM 2774 N N . ASN B 2 113 ? 42.552 115.189 30.075 1.00 16.79 114 ASN B N 1
ATOM 2775 C CA . ASN B 2 113 ? 43.907 115.307 29.567 1.00 16.80 114 ASN B CA 1
ATOM 2776 C C . ASN B 2 113 ? 44.716 114.093 30.059 1.00 16.53 114 ASN B C 1
ATOM 2777 O O . ASN B 2 113 ? 44.524 113.645 31.135 1.00 16.89 114 ASN B O 1
ATOM 2782 N N . LEU B 2 114 ? 45.615 113.592 29.234 1.00 14.56 115 LEU B N 1
ATOM 2783 C CA . LEU B 2 114 ? 46.533 112.569 29.628 1.00 14.94 115 LEU B CA 1
ATOM 2784 C C . LEU B 2 114 ? 47.771 113.272 30.204 1.00 15.66 115 LEU B C 1
ATOM 2785 O O . LEU B 2 114 ? 48.172 114.239 29.739 1.00 15.74 115 LEU B O 1
ATOM 2790 N N . THR B 2 115 ? 48.323 112.711 31.262 1.00 15.61 116 THR B N 1
ATOM 2791 C CA . THR B 2 115 ? 49.486 113.255 31.897 1.00 16.24 116 THR B CA 1
ATOM 2792 C C . THR B 2 115 ? 50.534 112.168 32.153 1.00 16.97 116 THR B C 1
ATOM 2793 O O . THR B 2 115 ? 50.245 111.041 32.069 1.00 16.23 116 THR B O 1
ATOM 2797 N N . GLY B 2 116 ? 51.734 112.589 32.519 1.00 17.56 117 GLY B N 1
ATOM 2798 C CA . GLY B 2 116 ? 52.834 111.716 32.887 1.00 17.57 117 GLY B CA 1
ATOM 2799 C C . GLY B 2 116 ? 52.815 111.692 34.409 1.00 18.26 117 GLY B C 1
ATOM 2800 O O . GLY B 2 116 ? 52.969 112.723 34.988 1.00 18.03 117 GLY B O 1
ATOM 2801 N N . GLU B 2 117 ? 52.580 110.530 34.982 1.00 17.46 118 GLU B N 1
ATOM 2802 C CA . GLU B 2 117 ? 52.496 110.375 36.420 1.00 18.00 118 GLU B CA 1
ATOM 2803 C C . GLU B 2 117 ? 53.360 109.254 36.982 1.00 18.44 118 GLU B C 1
ATOM 2804 O O . GLU B 2 117 ? 53.806 108.439 36.287 1.00 16.66 118 GLU B O 1
ATOM 2810 N N . ASN B 2 118 ? 53.546 109.227 38.290 1.00 19.39 119 ASN B N 1
ATOM 2811 C CA . ASN B 2 118 ? 54.305 108.154 38.859 1.00 20.42 119 ASN B CA 1
ATOM 2812 C C . ASN B 2 118 ? 53.499 106.872 38.696 1.00 18.49 119 ASN B C 1
ATOM 2813 O O . ASN B 2 118 ? 52.353 106.867 38.906 1.00 18.75 119 ASN B O 1
ATOM 2818 N N . ASN B 2 119 ? 54.159 105.792 38.364 1.00 20.63 120 ASN B N 1
ATOM 2819 C CA . ASN B 2 119 ? 53.462 104.562 38.199 1.00 20.43 120 ASN B CA 1
ATOM 2820 C C . ASN B 2 119 ? 53.025 103.890 39.481 1.00 21.23 120 ASN B C 1
ATOM 2821 O O . ASN B 2 119 ? 53.834 103.590 40.306 1.00 21.41 120 ASN B O 1
ATOM 2826 N N . VAL B 2 120 ? 51.749 103.584 39.579 1.00 20.45 121 VAL B N 1
ATOM 2827 C CA . VAL B 2 120 ? 51.225 102.820 40.699 1.00 20.76 121 VAL B CA 1
ATOM 2828 C C . VAL B 2 120 ? 50.415 101.597 40.229 1.00 19.49 121 VAL B C 1
ATOM 2829 O O . VAL B 2 120 ? 49.745 100.958 40.991 1.00 19.65 121 VAL B O 1
ATOM 2833 N N . PHE B 2 121 ? 50.514 101.311 38.955 1.00 18.99 122 PHE B N 1
ATOM 2834 C CA . PHE B 2 121 ? 49.809 100.191 38.377 1.00 17.75 122 PHE B CA 1
ATOM 2835 C C . PHE B 2 121 ? 48.284 100.318 38.401 1.00 17.34 122 PHE B C 1
ATOM 2836 O O . PHE B 2 121 ? 47.603 99.364 38.422 1.00 17.90 122 PHE B O 1
ATOM 2844 N N . ALA B 2 122 ? 47.793 101.537 38.378 1.00 15.46 123 ALA B N 1
ATOM 2845 C CA . ALA B 2 122 ? 46.376 101.737 38.352 1.00 15.29 123 ALA B CA 1
ATOM 2846 C C . ALA B 2 122 ? 45.792 101.356 36.989 1.00 14.43 123 ALA B C 1
ATOM 2847 O O . ALA B 2 122 ? 46.462 101.374 36.063 1.00 14.44 123 ALA B O 1
ATOM 2849 N N . ALA B 2 123 ? 44.506 101.084 36.937 1.00 14.15 124 ALA B N 1
ATOM 2850 C CA . ALA B 2 123 ? 43.879 100.761 35.669 1.00 14.35 124 ALA B CA 1
ATOM 2851 C C . ALA B 2 123 ? 43.968 101.978 34.737 1.00 14.91 124 ALA B C 1
ATOM 2852 O O . ALA B 2 123 ? 44.063 101.850 33.580 1.00 15.63 124 ALA B O 1
ATOM 2854 N N . LYS B 2 124 ? 43.989 103.148 35.330 1.00 15.25 125 LYS B N 1
ATOM 2855 C CA . LYS B 2 124 ? 44.110 104.392 34.581 1.00 15.96 125 LYS B CA 1
ATOM 2856 C C . LYS B 2 124 ? 45.509 104.642 33.992 1.00 14.78 125 LYS B C 1
ATOM 2857 O O . LYS B 2 124 ? 45.733 105.615 33.350 1.00 14.26 125 LYS B O 1
ATOM 2863 N N . GLN B 2 125 ? 46.391 103.660 34.209 1.00 13.74 126 GLN B N 1
ATOM 2864 C CA . GLN B 2 125 ? 47.738 103.665 33.698 1.00 13.74 126 GLN B CA 1
ATOM 2865 C C . GLN B 2 125 ? 47.980 102.425 32.821 1.00 13.85 126 GLN B C 1
ATOM 2866 O O . GLN B 2 125 ? 49.085 102.079 32.566 1.00 14.62 126 GLN B O 1
ATOM 2872 N N . ALA B 2 126 ? 46.905 101.772 32.421 1.00 12.96 127 ALA B N 1
ATOM 2873 C CA . ALA B 2 126 ? 46.969 100.561 31.598 1.00 13.00 127 ALA B CA 1
ATOM 2874 C C . ALA B 2 126 ? 46.441 100.820 30.205 1.00 12.13 127 ALA B C 1
ATOM 2875 O O . ALA B 2 126 ? 45.442 101.403 30.061 1.00 11.56 127 ALA B O 1
ATOM 2877 N N . TRP B 2 127 ? 47.173 100.337 29.223 1.00 12.09 128 TRP B N 1
ATOM 2878 C CA . TRP B 2 127 ? 46.845 100.576 27.864 1.00 12.32 128 TRP B CA 1
ATOM 2879 C C . TRP B 2 127 ? 46.899 99.340 26.979 1.00 12.18 128 TRP B C 1
ATOM 2880 O O . TRP B 2 127 ? 47.675 98.506 27.201 1.00 12.66 128 TRP B O 1
ATOM 2891 N N . ARG B 2 128 ? 46.054 99.357 25.966 1.00 11.57 129 ARG B N 1
ATOM 2892 C CA . ARG B 2 128 ? 46.063 98.345 24.929 1.00 11.32 129 ARG B CA 1
ATOM 2893 C C . ARG B 2 128 ? 46.475 99.013 23.607 1.00 11.62 129 ARG B C 1
ATOM 2894 O O . ARG B 2 128 ? 45.748 99.700 23.032 1.00 11.76 129 ARG B O 1
ATOM 2902 N N . ILE B 2 129 ? 47.667 98.712 23.161 1.00 11.38 130 ILE B N 1
ATOM 2903 C CA . ILE B 2 129 ? 48.108 99.225 21.903 1.00 12.15 130 ILE B CA 1
ATOM 2904 C C . ILE B 2 129 ? 47.557 98.214 20.882 1.00 12.55 130 ILE B C 1
ATOM 2905 O O . ILE B 2 129 ? 47.785 97.076 20.980 1.00 12.68 130 ILE B O 1
ATOM 2910 N N . GLY B 2 130 ? 46.820 98.704 19.924 1.00 12.47 131 GLY B N 1
ATOM 2911 C CA . GLY B 2 130 ? 46.200 97.870 18.947 1.00 13.24 131 GLY B CA 1
ATOM 2912 C C . GLY B 2 130 ? 45.023 98.513 18.229 1.00 13.79 131 GLY B C 1
ATOM 2913 O O . GLY B 2 130 ? 44.338 99.304 18.761 1.00 12.59 131 GLY B O 1
ATOM 2914 N N . ASN B 2 131 ? 44.798 98.108 16.999 1.00 14.51 132 ASN B N 1
ATOM 2915 C CA . ASN B 2 131 ? 43.715 98.686 16.259 1.00 15.51 132 ASN B CA 1
ATOM 2916 C C . ASN B 2 131 ? 42.336 98.289 16.716 1.00 15.32 132 ASN B C 1
ATOM 2917 O O . ASN B 2 131 ? 41.442 99.048 16.563 1.00 17.73 132 ASN B O 1
ATOM 2922 N N . TYR B 2 132 ? 42.191 97.079 17.253 1.00 14.38 133 TYR B N 1
ATOM 2923 C CA . TYR B 2 132 ? 40.921 96.560 17.745 1.00 13.69 133 TYR B CA 1
ATOM 2924 C C . TYR B 2 132 ? 40.815 97.047 19.183 1.00 13.41 133 TYR B C 1
ATOM 2925 O O . TYR B 2 132 ? 41.520 96.619 20.021 1.00 12.80 133 TYR B O 1
ATOM 2934 N N . VAL B 2 133 ? 39.925 97.988 19.383 1.00 12.25 134 VAL B N 1
ATOM 2935 C CA . VAL B 2 133 ? 39.811 98.623 20.667 1.00 12.82 134 VAL B CA 1
ATOM 2936 C C . VAL B 2 133 ? 38.654 98.185 21.555 1.00 13.79 134 VAL B C 1
ATOM 2937 O O . VAL B 2 133 ? 38.544 98.647 22.633 1.00 13.93 134 VAL B O 1
ATOM 2941 N N . GLU B 2 134 ? 37.797 97.338 21.056 1.00 13.58 135 GLU B N 1
ATOM 2942 C CA . GLU B 2 134 ? 36.658 96.914 21.791 1.00 15.68 135 GLU B CA 1
ATOM 2943 C C . GLU B 2 134 ? 36.948 95.967 22.938 1.00 14.76 135 GLU B C 1
ATOM 2944 O O . GLU B 2 134 ? 37.889 95.237 22.926 1.00 12.76 135 GLU B O 1
ATOM 2950 N N . PRO B 2 135 ? 36.032 95.950 23.882 1.00 14.34 136 PRO B N 1
ATOM 2951 C CA . PRO B 2 135 ? 36.151 95.023 24.980 1.00 14.40 136 PRO B CA 1
ATOM 2952 C C . PRO B 2 135 ? 36.009 93.642 24.396 1.00 13.93 136 PRO B C 1
ATOM 2953 O O . PRO B 2 135 ? 35.306 93.463 23.468 1.00 14.87 136 PRO B O 1
ATOM 2957 N N . ILE B 2 136 ? 36.694 92.702 24.992 1.00 13.91 137 ILE B N 1
ATOM 2958 C CA . ILE B 2 136 ? 36.643 91.345 24.537 1.00 14.46 137 ILE B CA 1
ATOM 2959 C C . ILE B 2 136 ? 35.749 90.565 25.457 1.00 13.84 137 ILE B C 1
ATOM 2960 O O . ILE B 2 136 ? 35.983 90.502 26.618 1.00 13.62 137 ILE B O 1
ATOM 2965 N N . VAL B 2 137 ? 34.700 89.993 24.911 1.00 13.62 138 VAL B N 1
ATOM 2966 C CA . VAL B 2 137 ? 33.727 89.237 25.692 1.00 14.05 138 VAL B CA 1
ATOM 2967 C C . VAL B 2 137 ? 34.161 87.808 25.887 1.00 15.18 138 VAL B C 1
ATOM 2968 O O . VAL B 2 137 ? 34.451 87.147 24.987 1.00 14.86 138 VAL B O 1
ATOM 2972 N N . THR B 2 138 ? 34.197 87.385 27.133 1.00 14.27 139 THR B N 1
ATOM 2973 C CA . THR B 2 138 ? 34.684 86.073 27.379 1.00 15.21 139 THR B CA 1
ATOM 2974 C C . THR B 2 138 ? 34.113 85.447 28.647 1.00 14.63 139 THR B C 1
ATOM 2975 O O . THR B 2 138 ? 33.565 86.113 29.427 1.00 14.51 139 THR B O 1
ATOM 2979 N N . THR B 2 139 ? 34.345 84.160 28.824 1.00 13.47 140 THR B N 1
ATOM 2980 C CA . THR B 2 139 ? 34.093 83.514 30.069 1.00 13.35 140 THR B CA 1
ATOM 2981 C C . THR B 2 139 ? 35.487 83.306 30.660 1.00 12.49 140 THR B C 1
ATOM 2982 O O . THR B 2 139 ? 36.442 83.306 29.949 1.00 12.13 140 THR B O 1
ATOM 2986 N N . ILE B 2 140 ? 35.553 83.164 31.978 1.00 12.00 141 ILE B N 1
ATOM 2987 C CA . ILE B 2 140 ? 36.821 82.991 32.685 1.00 12.56 141 ILE B CA 1
ATOM 2988 C C . ILE B 2 140 ? 36.693 81.700 33.503 1.00 13.19 141 ILE B C 1
ATOM 2989 O O . ILE B 2 140 ? 35.893 81.611 34.358 1.00 13.04 141 ILE B O 1
ATOM 2994 N N . ILE B 2 141 ? 37.501 80.727 33.119 1.00 13.68 142 ILE B N 1
ATOM 2995 C CA . ILE B 2 141 ? 37.451 79.420 33.684 1.00 14.35 142 ILE B CA 1
ATOM 2996 C C . ILE B 2 141 ? 38.560 79.174 34.695 1.00 13.97 142 ILE B C 1
ATOM 2997 O O . ILE B 2 141 ? 39.655 79.504 34.462 1.00 14.54 142 ILE B O 1
ATOM 3002 N N . GLY B 2 142 ? 38.154 78.607 35.803 1.00 13.99 143 GLY B N 1
ATOM 3003 C CA . GLY B 2 142 ? 39.051 78.343 36.883 1.00 14.17 143 GLY B CA 1
ATOM 3004 C C . GLY B 2 142 ? 38.953 76.950 37.480 1.00 13.93 143 GLY B C 1
ATOM 3005 O O . GLY B 2 142 ? 38.656 76.033 36.818 1.00 14.13 143 GLY B O 1
ATOM 3006 N N . LEU B 2 143 ? 39.252 76.836 38.769 1.00 13.25 144 LEU B N 1
ATOM 3007 C CA . LEU B 2 143 ? 39.270 75.551 39.452 1.00 13.98 144 LEU B CA 1
ATOM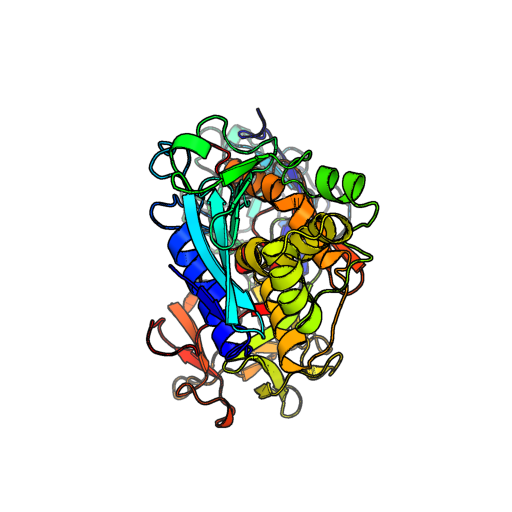 3008 C C . LEU B 2 143 ? 38.057 74.676 39.169 1.00 13.93 144 LEU B C 1
ATOM 3009 O O . LEU B 2 143 ? 36.999 75.179 39.086 1.00 14.01 144 LEU B O 1
ATOM 3014 N N . ARG B 2 144 ? 38.269 73.377 39.033 1.00 15.41 145 ARG B N 1
ATOM 3015 C CA . ARG B 2 144 ? 37.232 72.433 38.772 1.00 17.37 145 ARG B CA 1
ATOM 3016 C C . ARG B 2 144 ? 36.503 72.698 37.467 1.00 16.77 145 ARG B C 1
ATOM 3017 O O . ARG B 2 144 ? 35.406 72.294 37.291 1.00 17.44 145 ARG B O 1
ATOM 3025 N N . HIS B 2 145 ? 37.170 73.399 36.592 1.00 15.89 146 HIS B N 1
ATOM 3026 C CA . HIS B 2 145 ? 36.620 73.707 35.300 1.00 16.84 146 HIS B CA 1
ATOM 3027 C C . HIS B 2 145 ? 35.330 74.519 35.381 1.00 17.00 146 HIS B C 1
ATOM 3028 O O . HIS B 2 145 ? 34.483 74.408 34.546 1.00 17.54 146 HIS B O 1
ATOM 3035 N N . MET B 2 146 ? 35.235 75.321 36.421 1.00 16.52 147 MET B N 1
ATOM 3036 C CA . MET B 2 146 ? 34.097 76.176 36.649 1.00 16.03 147 MET B CA 1
ATOM 3037 C C . MET B 2 146 ? 34.338 77.586 36.107 1.00 15.30 147 MET B C 1
ATOM 3038 O O . MET B 2 146 ? 35.391 77.891 35.742 1.00 15.75 147 MET B O 1
ATOM 3043 N N . CYS B 2 147 ? 33.285 78.374 36.073 1.00 15.95 148 CYS B N 1
ATOM 3044 C CA . CYS B 2 147 ? 33.304 79.705 35.510 1.00 16.79 148 CYS B CA 1
ATOM 3045 C C . CYS B 2 147 ? 33.076 80.787 36.543 1.00 14.90 148 CYS B C 1
ATOM 3046 O O . CYS B 2 147 ? 32.248 80.640 37.364 1.00 15.63 148 CYS B O 1
ATOM 3049 N N . LEU B 2 148 ? 33.772 81.897 36.429 1.00 14.20 149 LEU B N 1
ATOM 3050 C CA . LEU B 2 148 ? 33.536 83.003 37.345 1.00 14.82 149 LEU B CA 1
ATOM 3051 C C . LEU B 2 148 ? 32.178 83.585 36.982 1.00 15.01 149 LEU B C 1
ATOM 3052 O O . LEU B 2 148 ? 31.920 83.761 35.846 1.00 14.69 149 LEU B O 1
ATOM 3057 N N . GLU B 2 149 ? 31.386 83.881 37.979 1.00 14.62 150 GLU B N 1
ATOM 3058 C CA . GLU B 2 149 ? 30.068 84.419 37.814 1.00 14.85 150 GLU B CA 1
ATOM 3059 C C . GLU B 2 149 ? 29.832 85.633 38.723 1.00 15.58 150 GLU B C 1
ATOM 3060 O O . GLU B 2 149 ? 30.240 85.646 39.827 1.00 14.83 150 GLU B O 1
ATOM 3066 N N . ALA B 2 150 ? 29.166 86.640 38.192 1.00 14.78 151 ALA B N 1
ATOM 3067 C CA . ALA B 2 150 ? 28.808 87.834 38.936 1.00 15.11 151 ALA B CA 1
ATOM 3068 C C . ALA B 2 150 ? 27.540 87.493 39.734 1.00 16.09 151 ALA B C 1
ATOM 3069 O O . ALA B 2 150 ? 26.560 87.092 39.176 1.00 17.17 151 ALA B O 1
ATOM 3071 N N . THR B 2 151 ? 27.628 87.638 41.046 1.00 16.94 152 THR B N 1
ATOM 3072 C CA . THR B 2 151 ? 26.556 87.282 41.929 1.00 17.25 152 THR B CA 1
ATOM 3073 C C . THR B 2 151 ? 26.087 88.372 42.889 1.00 18.06 152 THR B C 1
ATOM 3074 O O . THR B 2 151 ? 26.661 89.377 42.983 1.00 16.79 152 THR B O 1
ATOM 3078 N N . ASP B 2 152 ? 25.015 88.078 43.603 1.00 20.38 153 ASP B N 1
ATOM 3079 C CA . ASP B 2 152 ? 24.483 89.012 44.552 1.00 20.64 153 ASP B CA 1
ATOM 3080 C C . ASP B 2 152 ? 24.272 90.391 43.927 1.00 20.40 153 ASP B C 1
ATOM 3081 O O . ASP B 2 152 ? 24.834 91.331 44.345 1.00 20.87 153 ASP B O 1
ATOM 3086 N N . ASN B 2 153 ? 23.433 90.433 42.905 1.00 22.49 154 ASN B N 1
ATOM 3087 C CA . ASN B 2 153 ? 23.151 91.674 42.227 1.00 25.30 154 ASN B CA 1
ATOM 3088 C C . ASN B 2 153 ? 24.402 92.426 41.817 1.00 22.33 154 ASN B C 1
ATOM 3089 O O . ASN B 2 153 ? 24.538 93.571 42.043 1.00 21.34 154 ASN B O 1
ATOM 3094 N N . ASP B 2 154 ? 25.315 91.694 41.206 1.00 21.12 155 ASP B N 1
ATOM 3095 C CA . ASP B 2 154 ? 26.555 92.244 40.720 1.00 19.85 155 ASP B CA 1
ATOM 3096 C C . ASP B 2 154 ? 27.467 92.883 41.776 1.00 18.29 155 ASP B C 1
ATOM 3097 O O . ASP B 2 154 ? 28.103 93.828 41.528 1.00 18.35 155 ASP B O 1
ATOM 3102 N N . THR B 2 155 ? 27.533 92.271 42.952 1.00 17.65 156 THR B N 1
ATOM 3103 C CA . THR B 2 155 ? 28.402 92.756 43.995 1.00 17.24 156 THR B CA 1
ATOM 3104 C C . THR B 2 155 ? 29.496 91.761 44.388 1.00 16.15 156 THR B C 1
ATOM 3105 O O . THR B 2 155 ? 30.449 92.136 44.915 1.00 16.24 156 THR B O 1
ATOM 3109 N N . ASN B 2 156 ? 29.261 90.501 44.126 1.00 16.17 157 ASN B N 1
ATOM 3110 C CA . ASN B 2 156 ? 30.226 89.471 44.432 1.00 16.19 157 ASN B CA 1
ATOM 3111 C C . ASN B 2 156 ? 30.568 88.623 43.199 1.00 15.60 157 ASN B C 1
ATOM 3112 O O . ASN B 2 156 ? 29.959 88.726 42.193 1.00 15.65 157 ASN B O 1
ATOM 3117 N N . VAL B 2 157 ? 31.549 87.774 43.354 1.00 15.44 158 VAL B N 1
ATOM 3118 C CA . VAL B 2 157 ? 31.963 86.906 42.281 1.00 15.80 158 VAL B CA 1
ATOM 3119 C C . VAL B 2 157 ? 32.533 85.621 42.844 1.00 16.43 158 VAL B C 1
ATOM 3120 O O . VAL B 2 157 ? 33.242 85.661 43.788 1.00 16.74 158 VAL B O 1
ATOM 3124 N N . TRP B 2 158 ? 32.169 84.518 42.226 1.00 14.87 159 TRP B N 1
ATOM 3125 C CA . TRP B 2 158 ? 32.673 83.223 42.622 1.00 15.58 159 TRP B CA 1
ATOM 3126 C C . TRP B 2 158 ? 32.511 82.219 41.501 1.00 15.23 159 TRP B C 1
ATOM 3127 O O . TRP B 2 158 ? 32.000 82.542 40.509 1.00 15.15 159 TRP B O 1
ATOM 3138 N N . LEU B 2 159 ? 32.988 81.010 41.690 1.00 15.54 160 LEU B N 1
ATOM 3139 C CA . LEU B 2 159 ? 32.859 80.027 40.646 1.00 16.09 160 LEU B CA 1
ATOM 3140 C C . LEU B 2 159 ? 31.556 79.219 40.690 1.00 16.56 160 LEU B C 1
ATOM 3141 O O . LEU B 2 159 ? 31.110 78.814 41.697 1.00 17.34 160 LEU B O 1
ATOM 3146 N N . GLU B 2 160 ? 30.994 78.969 39.528 1.00 16.69 161 GLU B N 1
ATOM 3147 C CA . GLU B 2 160 ? 29.830 78.140 39.391 1.00 17.81 161 GLU B CA 1
ATOM 3148 C C . GLU B 2 160 ? 30.034 77.277 38.122 1.00 18.19 161 GLU B C 1
ATOM 3149 O O . GLU B 2 160 ? 30.815 77.586 37.308 1.00 16.47 161 GLU B O 1
ATOM 3155 N N . SER B 2 161 ? 29.293 76.192 38.002 1.00 18.38 162 SER B N 1
ATOM 3156 C CA . SER B 2 161 ? 29.414 75.361 36.827 1.00 19.26 162 SER B CA 1
ATOM 3157 C C . SER B 2 161 ? 29.092 76.192 35.604 1.00 18.95 162 SER B C 1
ATOM 3158 O O . SER B 2 161 ? 28.190 76.949 35.624 1.00 19.11 162 SER B O 1
ATOM 3161 N N . CYS B 2 162 ? 29.863 75.999 34.568 1.00 19.89 163 CYS B N 1
ATOM 3162 C CA . CYS B 2 162 ? 29.692 76.725 33.348 1.00 21.09 163 CYS B CA 1
ATOM 3163 C C . CYS B 2 162 ? 28.369 76.392 32.663 1.00 21.75 163 CYS B C 1
ATOM 3164 O O . CYS B 2 162 ? 28.051 75.272 32.537 1.00 22.80 163 CYS B O 1
ATOM 3167 N N . VAL B 2 163 ? 27.645 77.405 32.216 1.00 21.94 164 VAL B N 1
ATOM 3168 C CA . VAL B 2 163 ? 26.379 77.239 31.506 1.00 22.92 164 VAL B CA 1
ATOM 3169 C C . VAL B 2 163 ? 26.435 78.175 30.322 1.00 24.08 164 VAL B C 1
ATOM 3170 O O . VAL B 2 163 ? 26.543 79.321 30.483 1.00 23.30 164 VAL B O 1
ATOM 3174 N N . LYS B 2 164 ? 26.385 77.620 29.125 1.00 26.17 165 LYS B N 1
ATOM 3175 C CA . LYS B 2 164 ? 26.520 78.448 27.953 1.00 29.47 165 LYS B CA 1
ATOM 3176 C C . LYS B 2 164 ? 25.466 79.527 27.910 1.00 28.90 165 LYS B C 1
ATOM 3177 O O . LYS B 2 164 ? 24.302 79.300 28.170 1.00 29.05 165 LYS B O 1
ATOM 3183 N N . ASN B 2 165 ? 25.912 80.729 27.619 1.00 29.22 166 ASN B N 1
ATOM 3184 C CA . ASN B 2 165 ? 25.014 81.854 27.516 1.00 32.72 166 ASN B CA 1
ATOM 3185 C C . ASN B 2 165 ? 24.369 82.313 28.825 1.00 30.82 166 ASN B C 1
ATOM 3186 O O . ASN B 2 165 ? 23.450 83.096 28.782 1.00 32.59 166 ASN B O 1
ATOM 3188 N N . LYS B 2 166 ? 24.869 81.864 29.980 1.00 28.65 167 LYS B N 1
ATOM 3189 C CA . LYS B 2 166 ? 24.315 82.314 31.254 1.00 26.78 167 LYS B CA 1
ATOM 3190 C C . LYS B 2 166 ? 24.954 83.683 31.377 1.00 24.87 167 LYS B C 1
ATOM 3191 O O . LYS B 2 166 ? 26.157 83.808 31.506 1.00 22.37 167 LYS B O 1
ATOM 3197 N N . THR B 2 167 ? 24.110 84.701 31.338 1.00 22.34 168 THR B N 1
ATOM 3198 C CA . THR B 2 167 ? 24.498 86.058 31.259 1.00 21.74 168 THR B CA 1
ATOM 3199 C C . THR B 2 167 ? 25.574 86.507 32.232 1.00 19.23 168 THR B C 1
ATOM 3200 O O . THR B 2 167 ? 26.474 87.167 31.874 1.00 17.93 168 THR B O 1
ATOM 3204 N N . LYS B 2 168 ? 25.392 86.142 33.487 1.00 18.24 169 LYS B N 1
ATOM 3205 C CA . LYS B 2 168 ? 26.299 86.562 34.490 1.00 18.20 169 LYS B CA 1
ATOM 3206 C C . LYS B 2 168 ? 27.663 85.897 34.507 1.00 16.71 169 LYS B C 1
ATOM 3207 O O . LYS B 2 168 ? 28.486 86.301 35.259 1.00 16.48 169 LYS B O 1
ATOM 3213 N N . GLN B 2 169 ? 27.864 84.942 33.621 1.00 15.78 170 GLN B N 1
ATOM 3214 C CA . GLN B 2 169 ? 29.160 84.304 33.488 1.00 16.24 170 GLN B CA 1
ATOM 3215 C C . GLN B 2 169 ? 30.028 84.966 32.397 1.00 15.60 170 GLN B C 1
ATOM 3216 O O . GLN B 2 169 ? 31.055 84.503 32.103 1.00 15.74 170 GLN B O 1
ATOM 3222 N N . TYR B 2 170 ? 29.564 86.057 31.824 1.00 15.68 171 TYR B N 1
ATOM 3223 C CA . TYR B 2 170 ? 30.297 86.739 30.772 1.00 15.27 171 TYR B CA 1
ATOM 3224 C C . TYR B 2 170 ? 30.943 87.996 31.279 1.00 13.80 171 TYR B C 1
ATOM 3225 O O . TYR B 2 170 ? 30.368 88.691 32.013 1.00 13.91 171 TYR B O 1
ATOM 3234 N N . TRP B 2 171 ? 32.182 88.198 30.862 1.00 12.94 172 TRP B N 1
ATOM 3235 C CA . TRP B 2 171 ? 33.004 89.317 31.245 1.00 12.49 172 TRP B CA 1
ATOM 3236 C C . TRP B 2 171 ? 33.529 90.067 30.039 1.00 13.08 172 TRP B C 1
ATOM 3237 O O . TRP B 2 171 ? 33.813 89.517 29.065 1.00 13.87 172 TRP B O 1
ATOM 3248 N N . ALA B 2 172 ? 33.658 91.351 30.205 1.00 12.04 173 ALA B N 1
ATOM 3249 C CA . ALA B 2 172 ? 34.191 92.169 29.176 1.00 11.78 173 ALA B CA 1
ATOM 3250 C C . ALA B 2 172 ? 35.569 92.627 29.554 1.00 11.56 173 ALA B C 1
ATOM 3251 O O . ALA B 2 172 ? 35.741 93.346 30.444 1.00 12.55 173 ALA B O 1
ATOM 3253 N N . LEU B 2 173 ? 36.559 92.193 28.808 1.00 10.68 174 LEU B N 1
ATOM 3254 C CA . LEU B 2 173 ? 37.917 92.591 29.058 1.00 10.91 174 LEU B CA 1
ATOM 3255 C C . LEU B 2 173 ? 38.241 93.900 28.325 1.00 11.31 174 LEU B C 1
ATOM 3256 O O . LEU B 2 173 ? 38.272 93.947 27.151 1.00 12.06 174 LEU B O 1
ATOM 3261 N N . TYR B 2 174 ? 38.484 94.945 29.092 1.00 11.20 175 TYR B N 1
ATOM 3262 C CA . TYR B 2 174 ? 38.707 96.263 28.582 1.00 11.07 175 TYR B CA 1
ATOM 3263 C C . TYR B 2 174 ? 40.161 96.584 28.365 1.00 10.85 175 TYR B C 1
ATOM 3264 O O . TYR B 2 174 ? 40.984 95.941 28.884 1.00 11.17 175 TYR B O 1
ATOM 3273 N N . SER B 2 175 ? 40.401 97.617 27.585 1.00 11.44 176 SER B N 1
ATOM 3274 C CA . SER B 2 175 ? 41.740 98.058 27.249 1.00 11.42 176 SER B CA 1
ATOM 3275 C C . SER B 2 175 ? 42.585 98.561 28.414 1.00 11.07 176 SER B C 1
ATOM 3276 O O . SER B 2 175 ? 43.721 98.617 28.312 1.00 12.44 176 SER B O 1
ATOM 3279 N N . ASP B 2 176 ? 41.914 98.878 29.499 1.00 11.50 177 ASP B N 1
ATOM 3280 C CA . ASP B 2 176 ? 42.577 99.334 30.686 1.00 11.95 177 ASP B CA 1
ATOM 3281 C C . ASP B 2 176 ? 42.825 98.208 31.677 1.00 12.11 177 ASP B C 1
ATOM 3282 O O . ASP B 2 176 ? 43.056 98.465 32.775 1.00 11.71 177 ASP B O 1
ATOM 3287 N N . ASP B 2 177 ? 42.750 96.988 31.208 1.00 11.63 178 ASP B N 1
ATOM 3288 C CA . ASP B 2 177 ? 42.984 95.849 32.065 1.00 12.69 178 ASP B CA 1
ATOM 3289 C C . ASP B 2 177 ? 41.884 95.592 33.116 1.00 12.83 178 ASP B C 1
ATOM 3290 O O . ASP B 2 177 ? 42.064 94.834 34.009 1.00 12.88 178 ASP B O 1
ATOM 3295 N N . THR B 2 178 ? 40.729 96.208 32.941 1.00 11.23 179 THR B N 1
ATOM 3296 C CA . THR B 2 178 ? 39.647 95.873 33.811 1.00 11.65 179 THR B CA 1
ATOM 3297 C C . THR B 2 178 ? 38.865 94.667 33.281 1.00 11.92 179 THR B C 1
ATOM 3298 O O . THR B 2 178 ? 38.879 94.370 32.117 1.00 11.90 179 THR B O 1
ATOM 3302 N N . ILE B 2 179 ? 38.206 94.006 34.211 1.00 11.43 180 ILE B N 1
ATOM 3303 C CA . ILE B 2 179 ? 37.367 92.869 33.944 1.00 11.47 180 ILE B CA 1
ATOM 3304 C C . ILE B 2 179 ? 35.981 93.324 34.364 1.00 12.15 180 ILE B C 1
ATOM 3305 O O . ILE B 2 179 ? 35.748 93.513 35.518 1.00 11.59 180 ILE B O 1
ATOM 3310 N N . ARG B 2 180 ? 35.130 93.555 33.370 1.00 11.47 181 ARG B N 1
ATOM 3311 C CA . ARG B 2 180 ? 33.805 94.099 33.616 1.00 11.93 181 ARG B CA 1
ATOM 3312 C C . ARG B 2 180 ? 32.611 93.180 33.431 1.00 12.03 181 ARG B C 1
ATOM 3313 O O . ARG B 2 180 ? 32.614 92.327 32.635 1.00 13.17 181 ARG B O 1
ATOM 3321 N N . VAL B 2 181 ? 31.564 93.431 34.211 1.00 12.25 182 VAL B N 1
ATOM 3322 C CA . VAL B 2 181 ? 30.352 92.639 34.130 1.00 13.11 182 VAL B CA 1
ATOM 3323 C C . VAL B 2 181 ? 29.848 92.906 32.712 1.00 13.13 182 VAL B C 1
ATOM 3324 O O . VAL B 2 181 ? 29.658 94.007 32.389 1.00 13.75 182 VAL B O 1
ATOM 3328 N N . ASN B 2 182 ? 29.728 91.884 31.909 1.00 13.71 183 ASN B N 1
ATOM 3329 C CA . ASN B 2 182 ? 29.373 92.083 30.527 1.00 15.15 183 ASN B CA 1
ATOM 3330 C C . ASN B 2 182 ? 28.121 92.898 30.266 1.00 16.49 183 ASN B C 1
ATOM 3331 O O . ASN B 2 182 ? 28.117 93.702 29.406 1.00 16.05 183 ASN B O 1
ATOM 3336 N N . ASN B 2 183 ? 27.099 92.624 31.045 1.00 18.76 184 ASN B N 1
ATOM 3337 C CA . ASN B 2 183 ? 25.863 93.356 30.900 1.00 21.46 184 ASN B CA 1
ATOM 3338 C C . ASN B 2 183 ? 25.686 94.574 31.789 1.00 21.55 184 ASN B C 1
ATOM 3339 O O . ASN B 2 183 ? 24.676 95.202 31.785 1.00 20.97 184 ASN B O 1
ATOM 3344 N N . ASN B 2 184 ? 26.737 94.964 32.480 1.00 17.96 185 ASN B N 1
ATOM 3345 C CA . ASN B 2 184 ? 26.743 96.207 33.210 1.00 18.57 185 ASN B CA 1
ATOM 3346 C C . ASN B 2 184 ? 28.169 96.674 33.266 1.00 17.85 185 ASN B C 1
ATOM 3347 O O . ASN B 2 184 ? 28.832 96.443 34.198 1.00 16.26 185 ASN B O 1
ATOM 3352 N N . ARG B 2 185 ? 28.589 97.308 32.183 1.00 16.46 186 ARG B N 1
ATOM 3353 C CA . ARG B 2 185 ? 29.933 97.725 32.010 1.00 16.05 186 ARG B CA 1
ATOM 3354 C C . ARG B 2 185 ? 30.471 98.854 32.862 1.00 16.48 186 ARG B C 1
ATOM 3355 O O . ARG B 2 185 ? 31.555 99.230 32.689 1.00 16.77 186 ARG B O 1
ATOM 3363 N N . ASN B 2 186 ? 29.694 99.276 33.820 1.00 16.29 187 ASN B N 1
ATOM 3364 C CA . ASN B 2 186 ? 30.158 100.256 34.757 1.00 18.54 187 ASN B CA 1
ATOM 3365 C C . ASN B 2 186 ? 30.703 99.560 36.008 1.00 16.80 187 ASN B C 1
ATOM 3366 O O . ASN B 2 186 ? 31.122 100.213 36.888 1.00 16.97 187 ASN B O 1
ATOM 3371 N N . LEU B 2 187 ? 30.607 98.242 36.060 1.00 15.29 188 LEU B N 1
ATOM 3372 C CA . LEU B 2 187 ? 31.036 97.443 37.222 1.00 15.52 188 LEU B CA 1
ATOM 3373 C C . LEU B 2 187 ? 32.256 96.590 36.874 1.00 15.67 188 LEU B C 1
ATOM 3374 O O . LEU B 2 187 ? 32.282 95.981 35.845 1.00 15.30 188 LEU B O 1
ATOM 3379 N N . CYS B 2 188 ? 33.219 96.618 37.776 1.00 14.79 189 CYS B N 1
ATOM 3380 C CA . CYS B 2 188 ? 34.493 95.971 37.583 1.00 15.55 189 CYS B CA 1
ATOM 3381 C C . CYS B 2 188 ? 34.864 95.024 38.711 1.00 14.97 189 CYS B C 1
ATOM 3382 O O . CYS B 2 188 ? 34.593 95.266 39.821 1.00 14.92 189 CYS B O 1
ATOM 3385 N N . VAL B 2 189 ? 35.573 93.964 38.386 1.00 13.72 190 VAL B N 1
ATOM 3386 C CA . VAL B 2 189 ? 36.098 93.037 39.378 1.00 13.60 190 VAL B CA 1
ATOM 3387 C C . VAL B 2 189 ? 37.192 93.803 40.124 1.00 13.02 190 VAL B C 1
ATOM 3388 O O . VAL B 2 189 ? 38.026 94.379 39.519 1.00 12.84 190 VAL B O 1
ATOM 3392 N N . SER B 2 190 ? 37.111 93.754 41.443 1.00 12.90 191 SER B N 1
ATOM 3393 C CA . SER B 2 190 ? 37.992 94.522 42.252 1.00 13.05 191 SER B CA 1
ATOM 3394 C C . SER B 2 190 ? 38.564 93.798 43.460 1.00 12.59 191 SER B C 1
ATOM 3395 O O . SER B 2 190 ? 37.887 93.118 44.106 1.00 12.39 191 SER B O 1
ATOM 3398 N N . SER B 2 191 ? 39.814 94.070 43.736 1.00 12.51 192 SER B N 1
ATOM 3399 C CA . SER B 2 191 ? 40.404 93.503 44.906 1.00 12.91 192 SER B CA 1
ATOM 3400 C C . SER B 2 191 ? 39.812 94.270 46.090 1.00 13.54 192 SER B C 1
ATOM 3401 O O . SER B 2 191 ? 39.275 95.295 45.923 1.00 13.30 192 SER B O 1
ATOM 3404 N N . SER B 2 192 ? 39.897 93.705 47.265 1.00 12.97 193 SER B N 1
ATOM 3405 C CA . SER B 2 192 ? 39.320 94.343 48.414 1.00 13.65 193 SER B CA 1
ATOM 3406 C C . SER B 2 192 ? 39.814 95.757 48.706 1.00 13.38 193 SER B C 1
ATOM 3407 O O . SER B 2 192 ? 40.937 96.008 48.597 1.00 14.39 193 SER B O 1
ATOM 3410 N N . THR B 2 193 ? 38.907 96.616 49.154 1.00 15.45 194 THR B N 1
ATOM 3411 C CA . THR B 2 193 ? 39.245 97.959 49.585 1.00 17.02 194 THR B CA 1
ATOM 3412 C C . THR B 2 193 ? 39.309 98.025 51.113 1.00 18.57 194 THR B C 1
ATOM 3413 O O . THR B 2 193 ? 39.652 99.037 51.660 1.00 19.97 194 THR B O 1
ATOM 3417 N N . ASP B 2 194 ? 38.997 96.917 51.783 1.00 19.78 195 ASP B N 1
ATOM 3418 C CA . ASP B 2 194 ? 39.049 96.814 53.254 1.00 20.54 195 ASP B CA 1
ATOM 3419 C C . ASP B 2 194 ? 40.248 95.933 53.623 1.00 19.90 195 ASP B C 1
ATOM 3420 O O . ASP B 2 194 ? 40.290 94.809 53.265 1.00 17.47 195 ASP B O 1
ATOM 3425 N N . SER B 2 195 ? 41.224 96.479 54.314 1.00 19.11 196 SER B N 1
ATOM 3426 C CA . SER B 2 195 ? 42.418 95.750 54.613 1.00 19.30 196 SER B CA 1
ATOM 3427 C C . SER B 2 195 ? 42.198 94.475 55.421 1.00 17.26 196 SER B C 1
ATOM 3428 O O . SER B 2 195 ? 43.016 93.602 55.391 1.00 18.09 196 SER B O 1
ATOM 3431 N N . SER B 2 196 ? 41.055 94.385 56.069 1.00 15.73 197 SER B N 1
ATOM 3432 C CA . SER B 2 196 ? 40.754 93.199 56.841 1.00 15.98 197 SER B CA 1
ATOM 3433 C C . SER B 2 196 ? 40.310 91.992 56.003 1.00 14.49 197 SER B C 1
ATOM 3434 O O . SER B 2 196 ? 40.281 90.922 56.498 1.00 14.08 197 SER B O 1
ATOM 3437 N N . SER B 2 197 ? 39.992 92.253 54.748 1.00 14.30 198 SER B N 1
ATOM 3438 C CA . SER B 2 197 ? 39.544 91.200 53.872 1.00 14.60 198 SER B CA 1
ATOM 3439 C C . SER B 2 197 ? 40.378 91.061 52.617 1.00 13.35 198 SER B C 1
ATOM 3440 O O . SER B 2 197 ? 40.798 92.022 52.114 1.00 13.96 198 SER B O 1
ATOM 3443 N N . LYS B 2 198 ? 40.560 89.832 52.169 1.00 12.59 199 LYS B N 1
ATOM 3444 C CA . LYS B 2 198 ? 41.258 89.617 50.922 1.00 13.25 199 LYS B CA 1
ATOM 3445 C C . LYS B 2 198 ? 40.277 89.266 49.786 1.00 12.27 199 LYS B C 1
ATOM 3446 O O . LYS B 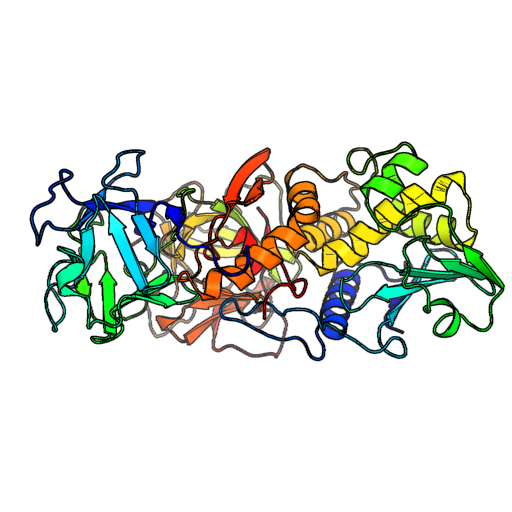2 198 ? 40.725 88.941 48.714 1.00 12.29 199 LYS B O 1
ATOM 3452 N N . LEU B 2 199 ? 39.002 89.330 50.077 1.00 12.75 200 LEU B N 1
ATOM 3453 C CA . LEU B 2 199 ? 38.003 88.972 49.126 1.00 13.56 200 LEU B CA 1
ATOM 3454 C C . LEU B 2 199 ? 37.874 89.862 47.906 1.00 13.40 200 LEU B C 1
ATOM 3455 O O . LEU B 2 199 ? 37.731 91.008 48.035 1.00 13.55 200 LEU B O 1
ATOM 3460 N N . ILE B 2 200 ? 37.856 89.228 46.744 1.00 12.45 201 ILE B N 1
ATOM 3461 C CA . ILE B 2 200 ? 37.623 89.906 45.486 1.00 12.70 201 ILE B CA 1
ATOM 3462 C C . ILE B 2 200 ? 36.115 90.069 45.315 1.00 11.87 201 ILE B C 1
ATOM 3463 O O . ILE B 2 200 ? 35.369 89.179 45.566 1.00 12.71 201 ILE B O 1
ATOM 3468 N N . VAL B 2 201 ? 35.727 91.261 44.890 1.00 12.85 202 VAL B N 1
ATOM 3469 C CA . VAL B 2 201 ? 34.336 91.601 44.760 1.00 12.51 202 VAL B CA 1
ATOM 3470 C C . VAL B 2 201 ? 34.076 92.380 43.448 1.00 13.56 202 VAL B C 1
ATOM 3471 O O . VAL B 2 201 ? 34.915 92.476 42.672 1.00 12.61 202 VAL B O 1
ATOM 3475 N N . ILE B 2 202 ? 32.881 92.925 43.284 1.00 13.82 203 ILE B N 1
ATOM 3476 C CA . ILE B 2 202 ? 32.550 93.716 42.116 1.00 14.83 203 ILE B CA 1
ATOM 3477 C C . ILE B 2 202 ? 32.124 95.104 42.617 1.00 15.94 203 ILE B C 1
ATOM 3478 O O . ILE B 2 202 ? 31.320 95.200 43.464 1.00 16.10 203 ILE B O 1
ATOM 3483 N N . ARG B 2 203 ? 32.735 96.131 42.068 1.00 16.20 204 ARG B N 1
ATOM 3484 C CA . ARG B 2 203 ? 32.463 97.488 42.447 1.00 16.86 204 ARG B CA 1
ATOM 3485 C C . ARG B 2 203 ? 32.379 98.405 41.221 1.00 17.38 204 ARG B C 1
ATOM 3486 O O . ARG B 2 203 ? 32.774 98.040 40.155 1.00 15.61 204 ARG B O 1
ATOM 3494 N N . ARG B 2 204 ? 31.908 99.606 41.441 1.00 17.14 205 ARG B N 1
ATOM 3495 C CA . ARG B 2 204 ? 31.848 100.552 40.373 1.00 18.45 205 ARG B CA 1
ATOM 3496 C C . ARG B 2 204 ? 33.253 100.844 39.857 1.00 17.57 205 ARG B C 1
ATOM 3497 O O . ARG B 2 204 ? 34.149 101.026 40.601 1.00 16.00 205 ARG B O 1
ATOM 3501 N N . CYS B 2 205 ? 33.426 100.876 38.534 1.00 17.98 206 CYS B N 1
ATOM 3502 C CA . CYS B 2 205 ? 34.712 101.173 37.958 1.00 17.54 206 CYS B CA 1
ATOM 3503 C C . CYS B 2 205 ? 35.199 102.522 38.412 1.00 18.48 206 CYS B C 1
ATOM 3504 O O . CYS B 2 205 ? 34.474 103.456 38.388 1.00 18.55 206 CYS B O 1
ATOM 3507 N N . ASP B 2 206 ? 36.456 102.589 38.804 1.00 16.91 207 ASP B N 1
ATOM 3508 C CA . ASP B 2 206 ? 37.041 103.817 39.269 1.00 17.54 207 ASP B CA 1
ATOM 3509 C C . ASP B 2 206 ? 38.486 104.053 38.911 1.00 17.31 207 ASP B C 1
ATOM 3510 O O . ASP B 2 206 ? 39.082 104.960 39.411 1.00 17.64 207 ASP B O 1
ATOM 3515 N N . GLY B 2 207 ? 39.016 103.227 38.026 1.00 15.60 208 GLY B N 1
ATOM 3516 C CA . GLY B 2 207 ? 40.379 103.357 37.567 1.00 14.45 208 GLY B CA 1
ATOM 3517 C C . GLY B 2 207 ? 41.511 102.949 38.522 1.00 14.68 208 GLY B C 1
ATOM 3518 O O . GLY B 2 207 ? 42.636 103.120 38.281 1.00 15.12 208 GLY B O 1
ATOM 3519 N N . SER B 2 208 ? 41.115 102.405 39.643 1.00 14.74 209 SER B N 1
ATOM 3520 C CA . SER B 2 208 ? 42.083 102.071 40.647 1.00 15.50 209 SER B CA 1
ATOM 3521 C C . SER B 2 208 ? 43.002 100.879 40.414 1.00 15.72 209 SER B C 1
ATOM 3522 O O . SER B 2 208 ? 42.804 100.144 39.539 1.00 15.03 209 SER B O 1
ATOM 3525 N N . ILE B 2 209 ? 43.986 100.761 41.267 1.00 14.43 210 ILE B N 1
ATOM 3526 C CA . ILE B 2 209 ? 44.902 99.666 41.261 1.00 14.93 210 ILE B CA 1
ATOM 3527 C C . ILE B 2 209 ? 44.131 98.374 41.520 1.00 13.88 210 ILE B C 1
ATOM 3528 O O . ILE B 2 209 ? 44.465 97.382 41.006 1.00 12.77 210 ILE B O 1
ATOM 3533 N N . ASN B 2 210 ? 43.095 98.467 42.330 1.00 13.07 211 ASN B N 1
ATOM 3534 C CA . ASN B 2 210 ? 42.309 97.314 42.719 1.00 13.82 211 ASN B CA 1
ATOM 3535 C C . ASN B 2 210 ? 41.614 96.649 41.555 1.00 12.58 211 ASN B C 1
ATOM 3536 O O . ASN B 2 210 ? 41.203 95.520 41.644 1.00 12.73 211 ASN B O 1
ATOM 3541 N N . GLN B 2 211 ? 41.453 97.403 40.483 1.00 12.05 212 GLN B N 1
ATOM 3542 C CA . GLN B 2 211 ? 40.715 96.943 39.346 1.00 12.42 212 GLN B CA 1
ATOM 3543 C C . GLN B 2 211 ? 41.527 96.600 38.093 1.00 13.19 212 GLN B C 1
ATOM 3544 O O . GLN B 2 211 ? 40.955 96.323 37.097 1.00 13.20 212 GLN B O 1
ATOM 3550 N N . ARG B 2 212 ? 42.846 96.612 38.206 1.00 12.58 213 ARG B N 1
ATOM 3551 C CA . ARG B 2 212 ? 43.708 96.334 37.078 1.00 13.69 213 ARG B CA 1
ATOM 3552 C C . ARG B 2 212 ? 44.189 94.894 37.160 1.00 13.64 213 ARG B C 1
ATOM 3553 O O . ARG B 2 212 ? 44.835 94.528 38.104 1.00 13.96 213 ARG B O 1
ATOM 3561 N N . TRP B 2 213 ? 43.866 94.106 36.142 1.00 12.28 214 TRP B N 1
ATOM 3562 C CA . TRP B 2 213 ? 44.199 92.701 36.110 1.00 11.98 214 TRP B CA 1
ATOM 3563 C C . TRP B 2 213 ? 44.929 92.313 34.829 1.00 12.72 214 TRP B C 1
ATOM 3564 O O . TRP B 2 213 ? 44.548 92.699 33.782 1.00 12.86 214 TRP B O 1
ATOM 3575 N N . VAL B 2 214 ? 45.966 91.522 34.995 1.00 11.52 215 VAL B N 1
ATOM 3576 C CA . VAL B 2 214 ? 46.774 91.102 33.890 1.00 12.10 215 VAL B CA 1
ATOM 3577 C C . VAL B 2 214 ? 46.679 89.598 33.731 1.00 12.41 215 VAL B C 1
ATOM 3578 O O . VAL B 2 214 ? 46.952 88.913 34.642 1.00 11.49 215 VAL B O 1
ATOM 3582 N N . PHE B 2 215 ? 46.295 89.121 32.559 1.00 11.71 216 PHE B N 1
ATOM 3583 C CA . PHE B 2 215 ? 46.211 87.695 32.268 1.00 12.37 216 PHE B CA 1
ATOM 3584 C C . PHE B 2 215 ? 47.605 87.327 31.789 1.00 13.22 216 PHE B C 1
ATOM 3585 O O . PHE B 2 215 ? 48.009 87.661 30.739 1.00 14.51 216 PHE B O 1
ATOM 3593 N N . THR B 2 216 ? 48.320 86.632 32.634 1.00 12.74 217 THR B N 1
ATOM 3594 C CA . THR B 2 216 ? 49.689 86.292 32.350 1.00 13.28 217 THR B CA 1
ATOM 3595 C C . THR B 2 216 ? 49.867 85.011 31.528 1.00 14.27 217 THR B C 1
ATOM 3596 O O . THR B 2 216 ? 49.034 84.196 31.515 1.00 14.24 217 THR B O 1
ATOM 3600 N N . PRO B 2 217 ? 50.988 84.858 30.883 1.00 15.83 218 PRO B N 1
ATOM 3601 C CA . PRO B 2 217 ? 51.174 83.665 30.079 1.00 17.07 218 PRO B CA 1
ATOM 3602 C C . PRO B 2 217 ? 51.243 82.421 30.946 1.00 17.74 218 PRO B C 1
ATOM 3603 O O . PRO B 2 217 ? 50.891 81.382 30.491 1.00 20.08 218 PRO B O 1
ATOM 3607 N N . GLN B 2 218 ? 51.656 82.579 32.187 1.00 17.06 219 GLN B N 1
ATOM 3608 C CA . GLN B 2 218 ? 51.746 81.475 33.116 1.00 17.95 219 GLN B CA 1
ATOM 3609 C C . GLN B 2 218 ? 50.397 81.026 33.668 1.00 17.47 219 GLN B C 1
ATOM 3610 O O . GLN B 2 218 ? 50.319 80.111 34.389 1.00 18.10 219 GLN B O 1
ATOM 3616 N N . GLY B 2 219 ? 49.346 81.693 33.238 1.00 15.01 220 GLY B N 1
ATOM 3617 C CA . GLY B 2 219 ? 48.036 81.277 33.620 1.00 14.57 220 GLY B CA 1
ATOM 3618 C C . GLY B 2 219 ? 47.346 81.875 34.806 1.00 13.80 220 GLY B C 1
ATOM 3619 O O . GLY B 2 219 ? 46.359 81.411 35.216 1.00 14.03 220 GLY B O 1
ATOM 3620 N N . THR B 2 220 ? 47.950 82.923 35.340 1.00 13.27 221 THR B N 1
ATOM 3621 C CA . THR B 2 220 ? 47.377 83.574 36.485 1.00 12.83 221 THR B CA 1
ATOM 3622 C C . THR B 2 220 ? 46.685 84.850 36.058 1.00 12.51 221 THR B C 1
ATOM 3623 O O . THR B 2 220 ? 46.864 85.286 34.954 1.00 12.29 221 THR B O 1
ATOM 3627 N N . ILE B 2 221 ? 45.897 85.411 36.965 1.00 11.70 222 ILE B N 1
ATOM 3628 C CA . ILE B 2 221 ? 45.224 86.715 36.792 1.00 11.77 222 ILE B CA 1
ATOM 3629 C C . ILE B 2 221 ? 45.889 87.556 37.873 1.00 12.30 222 ILE B C 1
ATOM 3630 O O . ILE B 2 221 ? 45.618 87.424 38.991 1.00 12.36 222 ILE B O 1
ATOM 3635 N N . SER B 2 222 ? 46.786 88.398 37.428 1.00 12.38 223 SER B N 1
ATOM 3636 C CA . SER B 2 222 ? 47.586 89.170 38.310 1.00 14.04 223 SER B CA 1
ATOM 3637 C C . SER B 2 222 ? 47.204 90.608 38.552 1.00 14.20 223 SER B C 1
ATOM 3638 O O . SER B 2 222 ? 46.831 91.281 37.683 1.00 13.27 223 SER B O 1
ATOM 3641 N N . ASN B 2 223 ? 47.383 91.047 39.790 1.00 13.26 224 ASN B N 1
ATOM 3642 C CA . ASN B 2 223 ? 47.159 92.448 40.111 1.00 14.29 224 ASN B CA 1
ATOM 3643 C C . ASN B 2 223 ? 48.564 93.018 40.306 1.00 15.80 224 ASN B C 1
ATOM 3644 O O . ASN B 2 223 ? 49.151 92.824 41.287 1.00 16.46 224 ASN B O 1
ATOM 3649 N N . PRO B 2 224 ? 49.143 93.640 39.312 1.00 16.17 225 PRO B N 1
ATOM 3650 C CA . PRO B 2 224 ? 50.536 94.053 39.436 1.00 16.98 225 PRO B CA 1
ATOM 3651 C C . PRO B 2 224 ? 50.860 95.038 40.539 1.00 17.19 225 PRO B C 1
ATOM 3652 O O . PRO B 2 224 ? 51.887 94.969 41.120 1.00 18.17 225 PRO B O 1
ATOM 3656 N N . GLY B 2 225 ? 49.939 95.913 40.805 1.00 16.19 226 GLY B N 1
ATOM 3657 C CA . GLY B 2 225 ? 50.198 96.890 41.830 1.00 17.71 226 GLY B CA 1
ATOM 3658 C C . GLY B 2 225 ? 50.303 96.274 43.193 1.00 19.98 226 GLY B C 1
ATOM 3659 O O . GLY B 2 225 ? 51.070 96.725 44.015 1.00 21.99 226 GLY B O 1
ATOM 3660 N N . TYR B 2 226 ? 49.523 95.236 43.404 1.00 18.43 227 TYR B N 1
ATOM 3661 C CA . TYR B 2 226 ? 49.501 94.562 44.686 1.00 18.62 227 TYR B CA 1
ATOM 3662 C C . TYR B 2 226 ? 50.361 93.296 44.728 1.00 19.11 227 TYR B C 1
ATOM 3663 O O . TYR B 2 226 ? 50.383 92.621 45.696 1.00 19.89 227 TYR B O 1
ATOM 3672 N N . GLU B 2 227 ? 51.070 93.038 43.652 1.00 19.20 228 GLU B N 1
ATOM 3673 C CA . GLU B 2 227 ? 51.976 91.912 43.529 1.00 21.29 228 GLU B CA 1
ATOM 3674 C C . GLU B 2 227 ? 51.324 90.629 44.017 1.00 19.23 228 GLU B C 1
ATOM 3675 O O . GLU B 2 227 ? 51.856 89.911 44.830 1.00 17.79 228 GLU B O 1
ATOM 3681 N N . ALA B 2 228 ? 50.136 90.386 43.509 1.00 16.46 229 ALA B N 1
ATOM 3682 C CA . ALA B 2 228 ? 49.365 89.250 43.900 1.00 14.74 229 ALA B CA 1
ATOM 3683 C C . ALA B 2 228 ? 48.501 88.757 42.760 1.00 14.73 229 ALA B C 1
ATOM 3684 O O . ALA B 2 228 ? 48.469 89.342 41.750 1.00 16.38 229 ALA B O 1
ATOM 3686 N N . VAL B 2 229 ? 47.851 87.618 42.960 1.00 14.17 230 VAL B N 1
ATOM 3687 C CA . VAL B 2 229 ? 47.016 87.009 41.926 1.00 13.40 230 VAL B CA 1
ATOM 3688 C C . VAL B 2 229 ? 45.671 86.508 42.449 1.00 12.95 230 VAL B C 1
ATOM 3689 O O . VAL B 2 229 ? 45.500 86.335 43.607 1.00 13.09 230 VAL B O 1
ATOM 3693 N N . MET B 2 230 ? 44.720 86.304 41.556 1.00 12.72 231 MET B N 1
ATOM 3694 C CA . MET B 2 230 ? 43.430 85.765 41.926 1.00 13.77 231 MET B CA 1
ATOM 3695 C C . MET B 2 230 ? 43.569 84.295 42.306 1.00 14.07 231 MET B C 1
ATOM 3696 O O . MET B 2 230 ? 44.237 83.578 41.673 1.00 13.91 231 MET B O 1
ATOM 3701 N N . ASP B 2 231 ? 42.894 83.911 43.353 1.00 13.91 232 ASP B N 1
ATOM 3702 C CA . ASP B 2 231 ? 42.984 82.581 43.883 1.00 14.99 232 ASP B CA 1
ATOM 3703 C C . ASP B 2 231 ? 41.637 82.141 44.470 1.00 14.89 232 ASP B C 1
ATOM 3704 O O . ASP B 2 231 ? 40.900 82.925 44.920 1.00 18.20 232 ASP B O 1
ATOM 3709 N N . VAL B 2 232 ? 41.374 80.858 44.411 1.00 14.32 233 VAL B N 1
ATOM 3710 C CA . VAL B 2 232 ? 40.175 80.294 44.948 1.00 14.17 233 VAL B CA 1
ATOM 3711 C C . VAL B 2 232 ? 40.470 80.027 46.421 1.00 14.96 233 VAL B C 1
ATOM 3712 O O . VAL B 2 232 ? 41.387 79.347 46.728 1.00 17.14 233 VAL B O 1
ATOM 3716 N N . ALA B 2 233 ? 39.686 80.606 47.285 1.00 14.41 234 ALA B N 1
ATOM 3717 C CA . ALA B 2 233 ? 39.910 80.456 48.709 1.00 15.24 234 ALA B CA 1
ATOM 3718 C C . ALA B 2 233 ? 40.049 78.992 49.137 1.00 16.18 234 ALA B C 1
ATOM 3719 O O . ALA B 2 233 ? 39.221 78.234 48.845 1.00 16.10 234 ALA B O 1
ATOM 3721 N N . GLN B 2 234 ? 41.161 78.665 49.788 1.00 18.10 235 GLN B N 1
ATOM 3722 C CA . GLN B 2 234 ? 41.467 77.326 50.257 1.00 19.60 235 GLN B CA 1
ATOM 3723 C C . GLN B 2 234 ? 41.389 76.250 49.171 1.00 18.86 235 GLN B C 1
ATOM 3724 O O . GLN B 2 234 ? 41.181 75.122 49.460 1.00 18.50 235 GLN B O 1
ATOM 3730 N N . ASN B 2 235 ? 41.492 76.648 47.928 1.00 17.77 236 ASN B N 1
ATOM 3731 C CA . ASN B 2 235 ? 41.352 75.724 46.831 1.00 17.71 236 ASN B CA 1
ATOM 3732 C C . ASN B 2 235 ? 40.040 74.952 46.899 1.00 17.41 236 ASN B C 1
ATOM 3733 O O . ASN B 2 235 ? 39.956 73.814 46.523 1.00 16.90 236 ASN B O 1
ATOM 3738 N N . ASP B 2 236 ? 39.026 75.631 47.397 1.00 16.38 237 ASP B N 1
ATOM 3739 C CA . ASP B 2 236 ? 37.717 75.033 47.546 1.00 16.73 237 ASP B CA 1
ATOM 3740 C C . ASP B 2 236 ? 36.618 75.879 46.889 1.00 16.52 237 ASP B C 1
ATOM 3741 O O . ASP B 2 236 ? 36.210 76.858 47.418 1.00 15.88 237 ASP B O 1
ATOM 3746 N N . VAL B 2 237 ? 36.187 75.452 45.722 1.00 16.18 238 VAL B N 1
ATOM 3747 C CA . VAL B 2 237 ? 35.182 76.210 45.023 1.00 16.83 238 VAL B CA 1
ATOM 3748 C C . VAL B 2 237 ? 33.865 76.393 45.755 1.00 17.58 238 VAL B C 1
ATOM 3749 O O . VAL B 2 237 ? 33.156 77.308 45.473 1.00 17.31 238 VAL B O 1
ATOM 3753 N N . TYR B 2 238 ? 33.585 75.503 46.677 1.00 18.88 239 TYR B N 1
ATOM 3754 C CA . TYR B 2 238 ? 32.322 75.570 47.402 1.00 19.52 239 TYR B CA 1
ATOM 3755 C C . TYR B 2 238 ? 32.252 76.638 48.480 1.00 18.38 239 TYR B C 1
ATOM 3756 O O . TYR B 2 238 ? 31.211 76.968 48.942 1.00 17.99 239 TYR B O 1
ATOM 3765 N N . LEU B 2 239 ? 33.391 77.224 48.770 1.00 16.50 240 LEU B N 1
ATOM 3766 C CA . LEU B 2 239 ? 33.419 78.322 49.701 1.00 16.75 240 LEU B CA 1
ATOM 3767 C C . LEU B 2 239 ? 32.878 79.626 49.066 1.00 16.35 240 LEU B C 1
ATOM 3768 O O . LEU B 2 239 ? 32.589 80.548 49.733 1.00 16.37 240 LEU B O 1
ATOM 3773 N N . LYS B 2 240 ? 32.772 79.654 47.748 1.00 16.47 241 LYS B N 1
ATOM 3774 C CA . LYS B 2 240 ? 32.263 80.819 47.084 1.00 16.65 241 LYS B CA 1
ATOM 3775 C C . LYS B 2 240 ? 33.022 82.105 47.422 1.00 14.96 241 LYS B C 1
ATOM 3776 O O . LYS B 2 240 ? 32.478 83.107 47.616 1.00 15.47 241 LYS B O 1
ATOM 3782 N N . LYS B 2 241 ? 34.321 81.969 47.439 1.00 14.28 242 LYS B N 1
ATOM 3783 C CA . LYS B 2 241 ? 35.194 83.060 47.685 1.00 13.40 242 LYS B CA 1
ATOM 3784 C C . LYS B 2 241 ? 36.451 83.002 46.849 1.00 13.51 242 LYS B C 1
ATOM 3785 O O . LYS B 2 241 ? 37.104 82.021 46.840 1.00 14.06 242 LYS B O 1
ATOM 3791 N N . ILE B 2 242 ? 36.725 84.100 46.166 1.00 12.97 243 ILE B N 1
ATOM 3792 C CA . ILE B 2 242 ? 37.904 84.299 45.363 1.00 13.31 243 ILE B CA 1
ATOM 3793 C C . ILE B 2 242 ? 38.674 85.409 46.101 1.00 13.26 243 ILE B C 1
ATOM 3794 O O . ILE B 2 242 ? 38.107 86.382 46.451 1.00 13.57 243 ILE B O 1
ATOM 3799 N N . VAL B 2 243 ? 39.956 85.200 46.342 1.00 13.18 244 VAL B N 1
ATOM 3800 C CA . VAL B 2 243 ? 40.769 86.132 47.056 1.00 13.49 244 VAL B CA 1
ATOM 3801 C C . VAL B 2 243 ? 42.043 86.491 46.339 1.00 13.79 244 VAL B C 1
ATOM 3802 O O . VAL B 2 243 ? 42.428 85.845 45.427 1.00 14.16 244 VAL B O 1
ATOM 3806 N N . LEU B 2 244 ? 42.681 87.537 46.822 1.00 13.52 245 LEU B N 1
ATOM 3807 C CA . LEU B 2 244 ? 43.947 88.000 46.290 1.00 14.61 245 LEU B CA 1
ATOM 3808 C C . LEU B 2 244 ? 45.043 87.348 47.129 1.00 16.64 245 LEU B C 1
ATOM 3809 O O . LEU B 2 244 ? 45.039 87.494 48.295 1.00 17.87 245 LEU B O 1
ATOM 3814 N N . SER B 2 245 ? 45.951 86.627 46.488 1.00 15.87 246 SER B N 1
ATOM 3815 C CA . SER B 2 245 ? 47.029 85.951 47.199 1.00 17.01 246 SER B CA 1
ATOM 3816 C C . SER B 2 245 ? 48.374 86.082 46.530 1.00 17.47 246 SER B C 1
ATOM 3817 O O . SER B 2 245 ? 48.460 86.300 45.349 1.00 15.21 246 SER B O 1
ATOM 3820 N N . SER B 2 246 ? 49.433 85.928 47.305 1.00 17.81 247 SER B N 1
ATOM 3821 C CA . SER B 2 246 ? 50.755 85.890 46.706 1.00 20.05 247 SER B CA 1
ATOM 3822 C C . SER B 2 246 ? 50.797 84.634 45.819 1.00 18.54 247 SER B C 1
ATOM 3823 O O . SER B 2 246 ? 50.210 83.654 46.121 1.00 19.78 247 SER B O 1
ATOM 3826 N N . ALA B 2 247 ? 51.497 84.712 44.722 1.00 20.78 248 ALA B N 1
ATOM 3827 C CA . ALA B 2 247 ? 51.608 83.586 43.812 1.00 21.55 248 ALA B CA 1
ATOM 3828 C C . ALA B 2 247 ? 52.306 82.429 44.474 1.00 25.35 248 ALA B C 1
ATOM 3829 O O . ALA B 2 247 ? 53.292 82.617 45.114 1.00 25.94 248 ALA B O 1
ATOM 3831 N N . THR B 2 248 ? 51.747 81.237 44.325 1.00 25.19 249 THR B N 1
ATOM 3832 C CA . THR B 2 248 ? 52.316 80.016 44.897 1.00 29.23 249 THR B CA 1
ATOM 3833 C C . THR B 2 248 ? 52.048 78.842 43.981 1.00 33.27 249 THR B C 1
ATOM 3834 O O . THR B 2 248 ? 51.054 78.836 43.283 1.00 35.58 249 THR B O 1
ATOM 3838 N N . ASP B 2 249 ? 52.916 77.839 43.999 1.00 37.45 250 ASP B N 1
ATOM 3839 C CA . ASP B 2 249 ? 52.686 76.660 43.168 1.00 42.40 250 ASP B CA 1
ATOM 3840 C C . ASP B 2 249 ? 51.845 75.572 43.857 1.00 42.49 250 ASP B C 1
ATOM 3841 O O . ASP B 2 249 ? 51.574 74.540 43.265 1.00 43.97 250 ASP B O 1
ATOM 3845 N N . LYS B 2 250 ? 51.439 75.786 45.097 1.00 40.00 251 LYS B N 1
ATOM 3846 C CA . LYS B 2 250 ? 50.645 74.812 45.854 1.00 41.51 251 LYS B CA 1
ATOM 3847 C C . LYS B 2 250 ? 49.177 74.886 45.415 1.00 37.80 251 LYS B C 1
ATOM 3848 O O . LYS B 2 250 ? 48.591 75.928 45.473 1.00 40.40 251 LYS B O 1
ATOM 3851 N N . GLY B 2 251 ? 48.600 73.790 44.958 1.00 32.56 252 GLY B N 1
ATOM 3852 C CA . GLY B 2 251 ? 47.230 73.787 44.492 1.00 29.60 252 GLY B CA 1
ATOM 3853 C C . GLY B 2 251 ? 47.038 74.329 43.069 1.00 28.32 252 GLY B C 1
ATOM 3854 O O . GLY B 2 251 ? 47.962 74.797 42.462 1.00 29.27 252 GLY B O 1
ATOM 3855 N N . ASN B 2 252 ? 45.822 74.270 42.563 1.00 24.12 253 ASN B N 1
ATOM 3856 C CA . ASN B 2 252 ? 45.523 74.755 41.221 1.00 22.43 253 ASN B CA 1
ATOM 3857 C C . ASN B 2 252 ? 44.619 75.999 41.183 1.00 19.57 253 ASN B C 1
ATOM 3858 O O . ASN B 2 252 ? 44.206 76.428 40.122 1.00 17.14 253 ASN B O 1
ATOM 3863 N N . GLY B 2 253 ? 44.310 76.554 42.348 1.00 17.21 254 GLY B N 1
ATOM 3864 C CA . GLY B 2 253 ? 43.434 77.671 42.461 1.00 16.41 254 GLY B CA 1
ATOM 3865 C C . GLY B 2 253 ? 43.848 78.988 41.834 1.00 14.89 254 GLY B C 1
ATOM 3866 O O . GLY B 2 253 ? 43.054 79.830 41.717 1.00 17.30 254 GLY B O 1
ATOM 3867 N N . GLN B 2 254 ? 45.113 79.105 41.473 1.00 14.09 255 GLN B N 1
ATOM 3868 C CA . GLN B 2 254 ? 45.602 80.306 40.848 1.00 13.01 255 GLN B CA 1
ATOM 3869 C C . GLN B 2 254 ? 45.669 80.213 39.308 1.00 12.62 255 GLN B C 1
ATOM 3870 O O . GLN B 2 254 ? 46.119 81.109 38.689 1.00 12.61 255 GLN B O 1
ATOM 3876 N N . GLN B 2 255 ? 45.189 79.120 38.763 1.00 12.54 256 GLN B N 1
ATOM 3877 C CA . GLN B 2 255 ? 45.165 78.934 37.324 1.00 12.68 256 GLN B CA 1
ATOM 3878 C C . GLN B 2 255 ? 43.800 79.208 36.715 1.00 12.51 256 GLN B C 1
ATOM 3879 O O . GLN B 2 255 ? 42.833 78.735 37.199 1.00 12.86 256 GLN B O 1
ATOM 3885 N N . TRP B 2 256 ? 43.802 79.983 35.653 1.00 12.34 257 TRP B N 1
ATOM 3886 C CA . TRP B 2 256 ? 42.599 80.379 34.968 1.00 12.99 257 TRP B CA 1
ATOM 3887 C C . TRP B 2 256 ? 42.767 80.311 33.456 1.00 14.13 257 TRP B C 1
ATOM 3888 O O . TRP B 2 256 ? 43.838 80.368 33.009 1.00 14.23 257 TRP B O 1
ATOM 3899 N N . THR B 2 257 ? 41.650 80.261 32.751 1.00 14.90 258 THR B N 1
ATOM 3900 C CA . THR B 2 257 ? 41.635 80.237 31.290 1.00 17.19 258 THR B CA 1
ATOM 3901 C C . THR B 2 257 ? 40.630 81.251 30.746 1.00 16.39 258 THR B C 1
ATOM 3902 O O . THR B 2 257 ? 39.603 81.385 31.268 1.00 17.99 258 THR B O 1
ATOM 3906 N N . VAL B 2 258 ? 40.967 81.903 29.658 1.00 14.71 259 VAL B N 1
ATOM 3907 C CA . VAL B 2 258 ? 40.074 82.833 29.028 1.00 16.08 259 VAL B CA 1
ATOM 3908 C C . VAL B 2 258 ? 39.396 82.076 27.892 1.00 16.50 259 VAL B C 1
ATOM 3909 O O . VAL B 2 258 ? 40.059 81.604 27.051 1.00 17.10 259 VAL B O 1
ATOM 3913 N N . PHE B 2 259 ? 38.084 81.958 27.896 1.00 14.81 260 PHE B N 1
ATOM 3914 C CA . PHE B 2 259 ? 37.379 81.243 26.856 1.00 15.64 260 PHE B CA 1
ATOM 3915 C C . PHE B 2 259 ? 36.414 82.208 26.179 1.00 16.20 260 PHE B C 1
ATOM 3916 O O . PHE B 2 259 ? 35.401 82.535 26.704 1.00 16.18 260 PHE B O 1
ATOM 3924 N N . TYR B 2 260 ? 36.829 82.674 25.017 1.00 14.59 261 TYR B N 1
ATOM 3925 C CA . TYR B 2 260 ? 36.137 83.687 24.248 1.00 14.48 261 TYR B CA 1
ATOM 3926 C C . TYR B 2 260 ? 35.390 83.152 23.026 1.00 14.78 261 TYR B C 1
ATOM 3927 O O . TYR B 2 260 ? 35.182 81.990 22.991 1.00 17.52 261 TYR B O 1
#

Secondary structure (DSSP, 8-state):
-EEEEGGG--HHHHHHHHHHHHHHHTTT-B--TT---B---S--GGG-EEEEEEE-TTS-EEEEEEETTTTEEEEEEETTEEEE-TTS-TTGGGTSSTTSEEEE-SS-SSHHHHHHHHT--GGGS-BSHHHHHHHHHHHHHT-TTTHHHHHHHHIIIIIIHHHBHHHHHHHHHHHHTT--B---HHHHHHHHHHHHHHHHHHHGGGGTTEEEEEEEEE-TTS-EEEEEES--HHHHTTB--B-----/-TTS---EEE-EE-GGG-EEEEGGG--STTEEEEEE---S-GGG-EEE-TTS-EEETTEEEEES-SSTTPBEEEE-GGGGTT---EEE-TTS-EEETTT--EEE--SSSSSSB-EEE-----GGG--EESS--SPEEEEEE-GGG-EEEEETTTTEEEEE---TT-GGG-EEE-TTS-EEETT-TTEEEE--SSTT--B-EEEE----GGG--EE-TTS-EEETTTTEEEEEGGG-GGG--EEEE---SSSSTT--EEE-